Protein 3S9D (pdb70)

GO terms:
  GO:0005125 cytokine activity (F, IDA)
  GO:0005576 extracellular region (C, IDA)
  GO:0060337 type I interferon-mediated signaling pathway (P, IDA)
  GO:0005576 extracellular region (C, EXP)
  GO:0005515 protein binding (F, IPI)
  GO:0005132 type I interferon receptor binding (F, TAS)
  GO:0006915 apoptotic process (P, TAS)
  GO:0006954 inflammatory response (P, TAS)
  GO:0007166 cell surface receptor signaling pathway (P, TAS)
  GO:0007267 cell-cell signaling (P, TAS)
  GO:0005576 extracellular region (C, TAS)
  GO:0051607 defense response to virus (P, IDA)
  GO:0046597 host-mediated suppression of symbiont invasion (P, IDA)
  GO:0097696 cell surface receptor signaling pathway via STAT (P, IDA)
  GO:0031012 extracellular matrix (C, HDA)
  GO:0045581 negative regulation of T cell differentiation (P, IDA)
  GO:0045892 negative regulation of DNA-templated transcription (P, IDA)
  GO:0010629 negative regulation of gene expression (P, IDA)
  GO:2000552 negative regulation of T-helper 2 cell cytokine production (P, IDA)
  GO:0032696 negative regulation of interleukin-13 production (P, IDA)

Nearest PDB structures (foldseek):
  3s9d-assembly2_C  TM=1.009E+00  e=5.314E-17  Homo sapiens
  3s9d-assembly1_A  TM=1.003E+00  e=9.219E-15  Homo sapiens
  4z5r-assembly3_F  TM=9.850E-01  e=1.769E-13  Homo sapiens
  1rh2-assembly6_F  TM=9.441E-01  e=3.580E-12  Homo sapiens
  1rh2-assembly3_C  TM=9.429E-01  e=8.455E-12  Homo sapiens

InterPro domains:
  IPR000471 Interferon alpha/beta/delta [PF00143] (26-184)
  IPR000471 Interferon alpha/beta/delta [PR00266] (52-64)
  IPR000471 Interferon alpha/beta/delta [PR00266] (78-105)
  IPR000471 Interferon alpha/beta/delta [PR00266] (152-170)
  IPR000471 Interferon alpha/beta/delta [PS00252] (145-163)
  IPR000471 Interferon alpha/beta/delta [PTHR11691] (1-185)
  IPR000471 Interferon alpha/beta/delta [SM00076] (58-174)
  IPR000471 Interferon alpha/beta/delta [cd00095] (26-177)
  IPR009079 Four-helical cytokine-like, core [G3DSA:1.20.1250.10] (22-188)
  IPR009079 Four-helical cytokine-like, core [SSF47266] (24-185)

Organism: Homo sapiens (NCBI:txid9606)

Radius of gyration: 32.99 Å; Cα contacts (8 Å, |Δi|>4): 1164; chains: 4; bounding box: 84×81×88 Å

Sequence (609 aa):
SLGSRRTLMMLLAQMMRRRISLFSCLKDRHDFGFPQEEFETIPVLAAMIAQIFNLFSTKDSSAAWDETLLDKFYTELYQQLNDLEACDSILAVRKYFQRITLYLKEKKYSPCAWEVVRAEIMMRSSFSLSTTNCCTFKISLRNFRSILSWELKNHSIIVPTHYTLLYTIMSKPEDLKVVKNCCANTTTRSSFCDLTDEWRSTHEAYVTVLEGFFSTTLFSCCSHNFWLAIDMMSFEPPEFEIVGFTNHINVMVKFPSELQFDLSLVIEEQSEGIIVKKHKPEMSGNFTYIIDKLIPNTNYCVSVYLEHQAVIKSPLKCTLLPSLGSRRTLMMLLAQMRRISLFSCCLKDRHDFGFPQPVLAAMIAQIFNLFSTKDSSSAAWDETLLDKFYTELYQQLNDLEALAVRKYFQRITLYLKEKKYSPCAWEVVRAEIMRSFSLSTSCTTFKISLRNFRSILSWELKNHSIVPTHYTLLYTIMSKPEDLKVVKNCANTTRSSFCDLTDEWRSTHEAYVVTVLEGFSGNTTLFSCSHNFWLAIDMMSFEPPEEFEEIVGFTTNHINVMVKFPSQFDLSLVIEEQSEGIIVKKHKPEIKMSGNFTYIIDKLIPNTNYCVSVYLEHSEQAVIKSPLKCTLLPP

B-factor: mean 37.44, std 13.19, range [14.2, 94.88]

Foldseek 3Di:
DVLLVQLLVLLVVFQDDDLVVQVVLADCLPQPLVLLVNLVLLLLLLVLVLVVCPDVLVVVQTDPVSNVSNNVSSVVVNVVSVVPVSSVSSVVSSVSLVVSCVVVVVDNSSVNNVSVVSSVSSVSSVD/DAWAWEQALNWTKIFDDDPDDQPPQKFKWKWKDWDPDPDDTHTDVVRGRHSDRMDGCNVPPDALPTWMKMKMWIPSVDIDIDIDIDRCLPRYAYAFFDWDWDAAAFKIKIKGAHAAPHHADKWKWKWKDWPHDIDIDTDPDHGIDIDMGGRHHAPIKIWIWMWIDRPDTHIHDIDIDGHD/DVLLVVLLVLLVVFQDDDLPVLPVLADDLPQPLVVLLVLLVLVLVVCPDPLNVVQTDPVSNVVNNVSSVVVNVVVVCPPVVVSVVSLVVSCVVVVNDNSSVNNVSVVSSVNSVSSD/DKDWAWEQDLNWTKIFIDDDDDDPPQWFKWKWKDWDVDPDDIGTDVVRGRHSGRMDGCNVPDQALPTWMKMWMWIADDPGTPDIDIDIDRCLPRYAYAAFDWDWDAAFFKIKIKGAHAQHADKWKWKWKDFPRDIDIDTDPDPTHGIDIDMGGRHHGQTKIKMWMWIDHDVDDTDIHDIDMDGYHD

CATH classification: 1.20.1250.10

Structure (mmCIF, N/CA/C/O backbone):
data_3S9D
#
_entry.id   3S9D
#
_cell.length_a   84.650
_cell.length_b   62.010
_cell.length_c   88.080
_cell.angle_alpha   90.00
_cell.angle_beta   92.68
_cell.angle_gamma   90.00
#
_symmetry.space_group_name_H-M   'P 1 21 1'
#
loop_
_entity.id
_entity.type
_entity.pdbx_description
1 polymer 'Interferon alpha-2'
2 polymer 'Interferon alpha/beta receptor 2'
3 non-polymer 'CHLORIDE ION'
4 water water
#
loop_
_atom_site.group_PDB
_atom_site.id
_atom_site.type_symbol
_atom_site.label_atom_id
_atom_site.label_alt_id
_atom_site.label_comp_id
_atom_site.label_asym_id
_atom_site.label_entity_id
_atom_site.label_seq_id
_atom_site.pdbx_PDB_ins_code
_atom_site.Cartn_x
_atom_site.Cartn_y
_atom_site.Cartn_z
_atom_site.occupancy
_atom_site.B_iso_or_equiv
_atom_site.auth_seq_id
_atom_site.auth_comp_id
_atom_site.auth_asym_id
_atom_site.auth_atom_id
_atom_site.pdbx_PDB_model_num
ATOM 1 N N . SER A 1 11 ? 29.721 19.951 47.271 1.00 51.94 8 SER A N 1
ATOM 2 C CA . SER A 1 11 ? 30.036 19.321 45.986 1.00 65.04 8 SER A CA 1
ATOM 3 C C . SER A 1 11 ? 30.666 17.948 46.217 1.00 66.65 8 SER A C 1
ATOM 4 O O . SER A 1 11 ? 30.007 17.021 46.690 1.00 63.47 8 SER A O 1
ATOM 6 N N . LEU A 1 12 ? 31.940 17.815 45.862 1.00 63.74 9 LEU A N 1
ATOM 7 C CA . LEU A 1 12 ? 32.747 16.736 46.406 1.00 62.74 9 LEU A CA 1
ATOM 8 C C . LEU A 1 12 ? 33.032 17.148 47.849 1.00 55.64 9 LEU A C 1
ATOM 9 O O . LEU A 1 12 ? 33.545 16.358 48.647 1.00 53.84 9 LEU A O 1
ATOM 11 N N . GLY A 1 13 ? 32.695 18.401 48.162 1.00 52.25 10 GLY A N 1
ATOM 12 C CA . GLY A 1 13 ? 32.783 18.934 49.511 1.00 52.26 10 GLY A CA 1
ATOM 13 C C . GLY A 1 13 ? 31.756 18.302 50.436 1.00 44.19 10 GLY A C 1
ATOM 14 O O . GLY A 1 13 ? 32.061 18.009 51.598 1.00 39.53 10 GLY A O 1
ATOM 15 N N . SER A 1 14 ? 30.538 18.105 49.933 1.00 43.82 11 SER A N 1
ATOM 16 C CA . SER A 1 14 ? 29.502 17.388 50.684 1.00 45.07 11 SER A CA 1
ATOM 17 C C . SER A 1 14 ? 29.930 15.943 50.932 1.00 42.06 11 SER A C 1
ATOM 18 O O . SER A 1 14 ? 29.786 15.412 52.041 1.00 33.31 11 SER A O 1
ATOM 21 N N . ARG A 1 15 ? 30.449 15.298 49.894 1.00 40.05 12 ARG A N 1
ATOM 22 C CA . ARG A 1 15 ? 30.886 13.917 50.039 1.00 43.81 12 ARG A CA 1
ATOM 23 C C . ARG A 1 15 ? 32.020 13.807 51.045 1.00 28.36 12 ARG A C 1
ATOM 24 O O . ARG A 1 15 ? 32.026 12.916 51.885 1.00 29.72 12 ARG A O 1
ATOM 32 N N . ARG A 1 16 ? 32.982 14.716 50.950 1.00 32.63 13 ARG A N 1
ATOM 33 C CA . ARG A 1 16 ? 34.112 14.735 51.867 1.00 33.51 13 ARG A CA 1
ATOM 34 C C . ARG A 1 16 ? 33.630 14.929 53.308 1.00 28.49 13 ARG A C 1
ATOM 35 O O . ARG A 1 16 ? 34.170 14.328 54.238 1.00 24.34 13 ARG A O 1
ATOM 43 N N . THR A 1 17 ? 32.612 15.764 53.486 1.00 25.57 14 THR A N 1
ATOM 44 C CA . THR A 1 17 ? 32.080 16.041 54.815 1.00 25.29 14 THR A CA 1
ATOM 45 C C . THR A 1 17 ? 31.503 14.759 55.407 1.00 25.48 14 THR A C 1
ATOM 46 O O . THR A 1 17 ? 31.807 14.404 56.546 1.00 21.91 14 THR A O 1
ATOM 50 N N . LEU A 1 18 ? 30.704 14.048 54.617 1.00 23.64 15 LEU A N 1
ATOM 51 C CA . LEU A 1 18 ? 30.113 12.782 55.063 1.00 27.05 15 LEU A CA 1
ATOM 52 C C . LEU A 1 18 ? 31.154 11.707 55.337 1.00 23.37 15 LEU A C 1
ATOM 53 O O . LEU A 1 18 ? 31.043 10.941 56.302 1.00 22.44 15 LEU A O 1
ATOM 58 N N . MET A 1 19 ? 32.177 11.641 54.498 1.00 22.79 16 MET A N 1
ATOM 59 C CA A MET A 1 19 ? 33.239 10.663 54.700 0.53 24.38 16 MET A CA 1
ATOM 60 C CA B MET A 1 19 ? 33.252 10.669 54.705 0.47 24.39 16 MET A CA 1
ATOM 61 C C . MET A 1 19 ? 33.978 10.918 56.015 1.00 24.44 16 MET A C 1
ATOM 62 O O . MET A 1 19 ? 34.355 9.983 56.709 1.00 23.75 16 MET A O 1
ATOM 71 N N . LEU A 1 20 ? 34.179 12.189 56.352 1.00 22.20 17 LEU A N 1
ATOM 72 C CA . LEU A 1 20 ? 34.871 12.538 57.602 1.00 26.64 17 LEU A CA 1
ATOM 73 C C . LEU A 1 20 ? 34.020 12.185 58.812 1.00 18.25 17 LEU A C 1
ATOM 74 O O . LEU A 1 20 ? 34.526 11.670 59.808 1.00 20.43 17 LEU A O 1
ATOM 79 N N . LEU A 1 21 ? 32.721 12.455 58.723 1.00 20.11 18 LEU A N 1
ATOM 80 C CA . LEU A 1 21 ? 31.803 12.047 59.789 1.00 22.97 18 LEU A CA 1
ATOM 81 C C . LEU A 1 21 ? 31.809 10.527 59.986 1.00 20.99 18 LEU A C 1
ATOM 82 O O . LEU A 1 21 ? 31.837 10.046 61.116 1.00 28.29 18 LEU A O 1
ATOM 87 N N . ALA A 1 22 ? 31.801 9.773 58.890 1.00 23.01 19 ALA A N 1
ATOM 88 C CA . ALA A 1 22 ? 31.879 8.316 58.992 1.00 22.39 19 ALA A CA 1
ATOM 89 C C . ALA A 1 22 ? 33.157 7.900 59.699 1.00 24.74 19 ALA A C 1
ATOM 90 O O . ALA A 1 22 ? 33.129 7.039 60.575 1.00 21.12 19 ALA A O 1
ATOM 92 N N . GLN A 1 23 ? 34.280 8.524 59.342 1.00 22.87 20 GLN A N 1
ATOM 93 C CA . GLN A 1 23 ? 35.554 8.125 59.932 1.00 17.43 20 GLN A CA 1
ATOM 94 C C . GLN A 1 23 ? 35.658 8.492 61.390 1.00 28.04 20 GLN A C 1
ATOM 95 O O . GLN A 1 23 ? 36.445 7.889 62.115 1.00 26.15 20 GLN A O 1
ATOM 101 N N A MET A 1 24 ? 34.885 9.489 61.821 0.35 22.19 21 MET A N 1
ATOM 102 N N B MET A 1 24 ? 34.884 9.487 61.820 0.65 22.13 21 MET A N 1
ATOM 103 C CA A MET A 1 24 ? 34.924 9.937 63.213 0.35 23.57 21 MET A CA 1
ATOM 104 C CA B MET A 1 24 ? 34.963 9.936 63.206 0.65 23.56 21 MET A CA 1
ATOM 105 C C A MET A 1 24 ? 34.407 8.873 64.176 0.35 24.23 21 MET A C 1
ATOM 106 C C B MET A 1 24 ? 34.372 8.909 64.184 0.65 24.19 21 MET A C 1
ATOM 107 O O A MET A 1 24 ? 34.786 8.851 65.346 0.35 25.68 21 MET A O 1
ATOM 108 O O B MET A 1 24 ? 34.698 8.927 65.369 0.65 25.67 21 MET A O 1
ATOM 117 N N . ARG A 1 25 ? 33.534 7.999 63.683 1.00 25.79 22 ARG A N 1
ATOM 118 C CA . ARG A 1 25 ? 32.908 6.982 64.538 1.00 23.39 22 ARG A CA 1
ATOM 119 C C . ARG A 1 25 ? 33.942 6.259 65.422 1.00 27.32 22 ARG A C 1
ATOM 120 O O . ARG A 1 25 ? 34.992 5.819 64.948 1.00 25.85 22 ARG A O 1
ATOM 128 N N . ARG A 1 26 ? 33.642 6.147 66.708 1.00 26.78 23 ARG A N 1
ATOM 129 C CA A ARG A 1 26 ? 34.563 5.558 67.673 0.58 29.00 23 ARG A CA 1
ATOM 130 C CA B ARG A 1 26 ? 34.584 5.525 67.625 0.42 29.03 23 ARG A CA 1
ATOM 131 C C . ARG A 1 26 ? 34.122 4.161 68.121 1.00 34.84 23 ARG A C 1
ATOM 132 O O . ARG A 1 26 ? 34.952 3.296 68.403 1.00 35.72 23 ARG A O 1
ATOM 147 N N . ILE A 1 27 ? 32.809 3.953 68.202 1.00 28.54 24 ILE A N 1
ATOM 148 C CA . ILE A 1 27 ? 32.285 2.681 68.700 1.00 29.58 24 ILE A CA 1
ATOM 149 C C . ILE A 1 27 ? 31.192 2.063 67.829 1.00 38.79 24 ILE A C 1
ATOM 150 O O . ILE A 1 27 ? 30.685 2.688 66.892 1.00 31.03 24 ILE A O 1
ATOM 155 N N . SER A 1 28 ? 30.848 0.821 68.150 1.00 32.10 25 SER A N 1
ATOM 156 C CA . SER A 1 28 ? 29.841 0.066 67.418 1.00 32.58 25 SER A CA 1
ATOM 157 C C . SER A 1 28 ? 28.470 0.722 67.541 1.00 35.46 25 SER A C 1
ATOM 158 O O . SER A 1 28 ? 28.034 1.060 68.649 1.00 33.72 25 SER A O 1
ATOM 161 N N . LEU A 1 29 ? 27.776 0.902 66.421 1.00 29.15 26 LEU A N 1
ATOM 162 C CA . LEU A 1 29 ? 26.438 1.479 66.500 1.00 26.31 26 LEU A CA 1
ATOM 163 C C . LEU A 1 29 ? 25.446 0.513 67.152 1.00 33.44 26 LEU A C 1
ATOM 164 O O . LEU A 1 29 ? 24.502 0.945 67.809 1.00 27.74 26 LEU A O 1
ATOM 169 N N . PHE A 1 30 ? 25.660 -0.788 66.989 1.00 23.68 27 PHE A N 1
ATOM 170 C CA . PHE A 1 30 ? 24.771 -1.764 67.619 1.00 28.74 27 PHE A CA 1
ATOM 171 C C . PHE A 1 30 ? 24.752 -1.547 69.132 1.00 31.25 27 PHE A C 1
ATOM 172 O O . PHE A 1 30 ? 23.715 -1.704 69.783 1.00 30.13 27 PHE A O 1
ATOM 180 N N . SER A 1 31 ? 25.884 -1.151 69.703 1.00 30.93 28 SER A N 1
ATOM 181 C CA . SER A 1 31 ? 25.915 -0.960 71.154 1.00 38.53 28 SER A CA 1
ATOM 182 C C . SER A 1 31 ? 25.231 0.334 71.582 1.00 38.37 28 SER A C 1
ATOM 183 O O . SER A 1 31 ? 25.068 0.587 72.770 1.00 35.00 28 SER A O 1
ATOM 186 N N . CYS A 1 32 ? 24.810 1.142 70.614 1.00 32.61 29 CYS A N 1
ATOM 187 C CA . CYS A 1 32 ? 24.228 2.439 70.929 1.00 32.76 29 CYS A CA 1
ATOM 188 C C . CYS A 1 32 ? 22.745 2.543 70.605 1.00 27.18 29 CYS A C 1
ATOM 189 O O . CYS A 1 32 ? 22.156 3.613 70.773 1.00 30.14 29 CYS A O 1
ATOM 192 N N . LEU A 1 33 ? 22.139 1.476 70.165 1.00 23.52 30 LEU A N 1
ATOM 193 C CA . LEU A 1 33 ? 20.775 1.531 69.734 1.00 24.54 30 LEU A CA 1
ATOM 194 C C . LEU A 1 33 ? 19.817 2.056 70.815 1.00 34.07 30 LEU A C 1
ATOM 195 O O . LEU A 1 33 ? 18.855 2.684 70.508 1.00 27.44 30 LEU A O 1
ATOM 200 N N . LYS A 1 34 ? 20.106 1.792 72.055 1.00 31.44 31 LYS A N 1
ATOM 201 C CA . LYS A 1 34 ? 19.199 2.212 73.100 1.00 41.22 31 LYS A CA 1
ATOM 202 C C . LYS A 1 34 ? 19.081 3.723 73.212 1.00 41.07 31 LYS A C 1
ATOM 203 O O . LYS A 1 34 ? 18.092 4.210 73.664 1.00 40.33 31 LYS A O 1
ATOM 209 N N . ASP A 1 35 ? 20.108 4.437 72.783 1.00 29.19 32 ASP A N 1
ATOM 210 C CA . ASP A 1 35 ? 20.154 5.864 72.861 1.00 31.49 32 ASP A CA 1
ATOM 211 C C . ASP A 1 35 ? 19.564 6.597 71.673 1.00 32.21 32 ASP A C 1
ATOM 212 O O . ASP A 1 35 ? 19.562 7.783 71.652 1.00 32.64 32 ASP A O 1
ATOM 217 N N . ARG A 1 36 ? 19.088 5.887 70.684 1.00 29.50 33 ARG A N 1
ATOM 218 C CA . ARG A 1 36 ? 18.537 6.529 69.496 1.00 23.86 33 ARG A CA 1
ATOM 219 C C . ARG A 1 36 ? 17.352 7.385 69.881 1.00 40.26 33 ARG A C 1
ATOM 220 O O . ARG A 1 36 ? 16.657 7.107 70.871 1.00 30.02 33 ARG A O 1
ATOM 228 N N . HIS A 1 37 ? 17.105 8.408 69.094 1.00 29.17 34 HIS A N 1
ATOM 229 C CA . HIS A 1 37 ? 16.104 9.397 69.370 1.00 32.40 34 HIS A CA 1
ATOM 230 C C . HIS A 1 37 ? 15.685 10.086 68.085 1.00 36.27 34 HIS A C 1
ATOM 231 O O . HIS A 1 37 ? 16.498 10.446 67.303 1.00 32.03 34 HIS A O 1
ATOM 238 N N . ASP A 1 38 ? 14.402 10.242 67.875 1.00 29.48 35 ASP A N 1
ATOM 239 C CA . ASP A 1 38 ? 13.918 10.982 66.716 1.00 33.41 35 ASP A CA 1
ATOM 240 C C . ASP A 1 38 ? 14.052 12.481 66.998 1.00 42.97 35 ASP A C 1
ATOM 241 O O . ASP A 1 38 ? 13.332 13.020 67.842 1.00 34.92 35 ASP A O 1
ATOM 246 N N . PHE A 1 39 ? 14.986 13.147 66.320 1.00 35.12 36 PHE A N 1
ATOM 247 C CA . PHE A 1 39 ? 15.216 14.580 66.548 1.00 31.64 36 PHE A CA 1
ATOM 248 C C . PHE A 1 39 ? 14.293 15.431 65.693 1.00 31.74 36 PHE A C 1
ATOM 249 O O . PHE A 1 39 ? 14.306 16.662 65.786 1.00 39.59 36 PHE A O 1
ATOM 257 N N . GLY A 1 40 ? 13.504 14.768 64.854 1.00 27.90 37 GLY A N 1
ATOM 258 C CA . GLY A 1 40 ? 12.565 15.449 63.984 1.00 32.43 37 GLY A CA 1
ATOM 259 C C . GLY A 1 40 ? 13.195 16.534 63.135 1.00 44.48 37 GLY A C 1
ATOM 260 O O . GLY A 1 40 ? 12.721 17.673 63.115 1.00 35.32 37 GLY A O 1
ATOM 261 N N . PHE A 1 41 ? 14.269 16.191 62.430 1.00 36.02 38 PHE A N 1
ATOM 262 C CA . PHE A 1 41 ? 14.839 17.114 61.464 1.00 34.91 38 PHE A CA 1
ATOM 263 C C . PHE A 1 41 ? 13.750 17.588 60.508 1.00 36.99 38 PHE A C 1
ATOM 264 O O . PHE A 1 41 ? 13.061 16.774 59.904 1.00 39.54 38 PHE A O 1
ATOM 272 N N . PRO A 1 42 ? 13.586 18.913 60.376 1.00 40.65 39 PRO A N 1
ATOM 273 C CA . PRO A 1 42 ? 12.545 19.478 59.507 1.00 43.69 39 PRO A CA 1
ATOM 274 C C . PRO A 1 42 ? 12.973 19.516 58.047 1.00 42.71 39 PRO A C 1
ATOM 275 O O . PRO A 1 42 ? 13.266 20.590 57.522 1.00 43.13 39 PRO A O 1
ATOM 279 N N . GLN A 1 43 ? 12.992 18.360 57.396 1.00 44.61 40 GLN A N 1
ATOM 280 C CA . GLN A 1 43 ? 13.491 18.258 56.027 1.00 44.42 40 GLN A CA 1
ATOM 281 C C . GLN A 1 43 ? 12.660 19.001 54.983 1.00 51.99 40 GLN A C 1
ATOM 282 O O . GLN A 1 43 ? 13.138 19.249 53.871 1.00 48.37 40 GLN A O 1
ATOM 288 N N . GLU A 1 44 ? 11.417 19.337 55.327 1.00 54.64 41 GLU A N 1
ATOM 289 C CA . GLU A 1 44 ? 10.540 20.041 54.390 1.00 60.27 41 GLU A CA 1
ATOM 290 C C . GLU A 1 44 ? 11.037 21.448 54.077 1.00 58.66 41 GLU A C 1
ATOM 291 O O . GLU A 1 44 ? 10.522 22.102 53.174 1.00 62.42 41 GLU A O 1
ATOM 297 N N . GLU A 1 45 ? 12.036 21.911 54.823 1.00 51.48 42 GLU A N 1
ATOM 298 C CA . GLU A 1 45 ? 12.666 23.199 54.532 1.00 59.58 42 GLU A CA 1
ATOM 299 C C . GLU A 1 45 ? 13.609 23.063 53.339 1.00 59.64 42 GLU A C 1
ATOM 300 O O . GLU A 1 45 ? 14.093 24.057 52.800 1.00 64.17 42 GLU A O 1
ATOM 306 N N . PHE A 1 46 ? 13.853 21.821 52.931 1.00 55.80 43 PHE A N 1
ATOM 307 C CA . PHE A 1 46 ? 14.673 21.530 51.762 1.00 62.94 43 PHE A CA 1
ATOM 308 C C . PHE A 1 46 ? 13.887 20.655 50.786 1.00 61.55 43 PHE A C 1
ATOM 309 O O . PHE A 1 46 ? 14.097 20.704 49.574 1.00 65.95 43 PHE A O 1
ATOM 317 N N . GLU A 1 54 ? 16.954 31.388 48.029 1.00 69.79 51 GLU A N 1
ATOM 318 C CA . GLU A 1 54 ? 15.768 30.595 48.332 1.00 73.91 51 GLU A CA 1
ATOM 319 C C . GLU A 1 54 ? 15.982 29.768 49.593 1.00 67.24 51 GLU A C 1
ATOM 320 O O . GLU A 1 54 ? 15.526 30.133 50.683 1.00 54.32 51 GLU A O 1
ATOM 322 N N . THR A 1 55 ? 16.591 28.595 49.414 1.00 66.17 52 THR A N 1
ATOM 323 C CA . THR A 1 55 ? 16.957 27.686 50.513 1.00 65.52 52 THR A CA 1
ATOM 324 C C . THR A 1 55 ? 18.427 27.777 50.940 1.00 57.57 52 THR A C 1
ATOM 325 O O . THR A 1 55 ? 18.772 27.428 52.039 1.00 49.24 52 THR A O 1
ATOM 329 N N . ILE A 1 56 ? 19.273 28.279 50.057 1.00 58.43 53 ILE A N 1
ATOM 330 C CA . ILE A 1 56 ? 20.685 28.504 50.378 1.00 55.37 53 ILE A CA 1
ATOM 331 C C . ILE A 1 56 ? 20.909 29.062 51.792 1.00 45.62 53 ILE A C 1
ATOM 332 O O . ILE A 1 56 ? 21.749 28.553 52.531 1.00 48.19 53 ILE A O 1
ATOM 337 N N . PRO A 1 57 ? 20.161 30.112 52.173 1.00 45.49 54 PRO A N 1
ATOM 338 C CA . PRO A 1 57 ? 20.356 30.699 53.502 1.00 48.18 54 PRO A CA 1
ATOM 339 C C . PRO A 1 57 ? 20.025 29.723 54.616 1.00 51.99 54 PRO A C 1
ATOM 340 O O . PRO A 1 57 ? 20.573 29.846 55.721 1.00 43.49 54 PRO A O 1
ATOM 344 N N . VAL A 1 58 ? 19.122 28.782 54.349 1.00 45.40 55 VAL A N 1
ATOM 345 C CA . VAL A 1 58 ? 18.782 27.785 55.357 1.00 43.20 55 VAL A CA 1
ATOM 346 C C . VAL A 1 58 ? 19.913 26.770 55.429 1.00 32.10 55 VAL A C 1
ATOM 347 O O . VAL A 1 58 ? 20.295 26.331 56.512 1.00 43.06 55 VAL A O 1
ATOM 351 N N . LEU A 1 59 ? 20.460 26.420 54.272 1.00 32.53 56 LEU A N 1
ATOM 352 C CA . LEU A 1 59 ? 21.609 25.522 54.215 1.00 40.61 56 LEU A CA 1
ATOM 353 C C . LEU A 1 59 ? 22.822 26.109 54.954 1.00 40.92 56 LEU A C 1
ATOM 354 O O . LEU A 1 59 ? 23.479 25.428 55.743 1.00 40.10 56 LEU A O 1
ATOM 359 N N . ALA A 1 60 ? 23.100 27.384 54.711 1.00 35.23 57 ALA A N 1
ATOM 360 C CA . ALA A 1 60 ? 24.185 28.066 55.398 1.00 30.06 57 ALA A CA 1
ATOM 361 C C . ALA A 1 60 ? 23.980 28.041 56.911 1.00 34.09 57 ALA A C 1
ATOM 362 O O . ALA A 1 60 ? 24.911 27.752 57.664 1.00 32.84 57 ALA A O 1
ATOM 364 N N . ALA A 1 61 ? 22.761 28.326 57.362 1.00 29.26 58 ALA A N 1
ATOM 365 C CA . ALA A 1 61 ? 22.474 28.305 58.789 1.00 36.56 58 ALA A CA 1
ATOM 366 C C . ALA A 1 61 ? 22.668 26.884 59.307 1.00 33.90 58 ALA A C 1
ATOM 367 O O . ALA A 1 61 ? 23.172 26.671 60.413 1.00 35.64 58 ALA A O 1
ATOM 369 N N . MET A 1 62 ? 22.262 25.920 58.489 1.00 37.05 59 MET A N 1
ATOM 370 C CA . MET A 1 62 ? 22.422 24.500 58.792 1.00 37.52 59 MET A CA 1
ATOM 371 C C . MET A 1 62 ? 23.896 24.190 59.059 1.00 32.78 59 MET A C 1
ATOM 372 O O . MET A 1 62 ? 24.270 23.742 60.147 1.00 34.59 59 MET A O 1
ATOM 377 N N . ILE A 1 63 ? 24.726 24.469 58.063 1.00 29.75 60 ILE A N 1
ATOM 378 C CA . ILE A 1 63 ? 26.158 24.217 58.143 1.00 28.87 60 ILE A CA 1
ATOM 379 C C . ILE A 1 63 ? 26.847 24.990 59.271 1.00 29.15 60 ILE A C 1
ATOM 380 O O . ILE A 1 63 ? 27.724 24.455 59.957 1.00 23.64 60 ILE A O 1
ATOM 385 N N . ALA A 1 64 ? 26.463 26.228 59.478 1.00 31.91 61 ALA A N 1
ATOM 386 C CA . ALA A 1 64 ? 27.011 27.007 60.552 1.00 33.60 61 ALA A CA 1
ATOM 387 C C . ALA A 1 64 ? 26.678 26.423 61.927 1.00 34.22 61 ALA A C 1
ATOM 388 O O . ALA A 1 64 ? 27.484 26.427 62.795 1.00 27.53 61 ALA A O 1
ATOM 390 N N . GLN A 1 65 ? 25.468 25.939 62.093 1.00 29.57 62 GLN A N 1
ATOM 391 C CA . GLN A 1 65 ? 25.084 25.282 63.326 1.00 31.28 62 GLN A CA 1
ATOM 392 C C . GLN A 1 65 ? 25.884 23.986 63.538 1.00 26.99 62 GLN A C 1
ATOM 393 O O . GLN A 1 65 ? 26.263 23.680 64.617 1.00 27.52 62 GLN A O 1
ATOM 399 N N . ILE A 1 66 ? 26.114 23.245 62.471 1.00 24.42 63 ILE A N 1
ATOM 400 C CA . ILE A 1 66 ? 26.919 22.055 62.571 1.00 27.23 63 ILE A CA 1
ATOM 401 C C . ILE A 1 66 ? 28.331 22.410 62.985 1.00 24.85 63 ILE A C 1
ATOM 402 O O . ILE A 1 66 ? 28.844 21.855 63.883 1.00 26.59 63 ILE A O 1
ATOM 407 N N . PHE A 1 67 ? 28.893 23.408 62.343 1.00 24.69 64 PHE A N 1
ATOM 408 C CA . PHE A 1 67 ? 30.199 23.924 62.704 1.00 28.97 64 PHE A CA 1
ATOM 409 C C . PHE A 1 67 ? 30.227 24.243 64.198 1.00 25.98 64 PHE A C 1
ATOM 410 O O . PHE A 1 67 ? 31.160 23.847 64.899 1.00 25.65 64 PHE A O 1
ATOM 418 N N . ASN A 1 68 ? 29.199 24.926 64.702 1.00 28.26 65 ASN A N 1
ATOM 419 C CA . ASN A 1 68 ? 29.203 25.310 66.113 1.00 26.89 65 ASN A CA 1
ATOM 420 C C . ASN A 1 68 ? 29.053 24.114 67.039 1.00 30.86 65 ASN A C 1
ATOM 421 O O . ASN A 1 68 ? 29.738 24.031 68.065 1.00 29.73 65 ASN A O 1
ATOM 426 N N . LEU A 1 69 ? 28.159 23.192 66.671 1.00 26.55 66 LEU A N 1
ATOM 427 C CA . LEU A 1 69 ? 27.920 21.972 67.462 1.00 30.05 66 LEU A CA 1
ATOM 428 C C . LEU A 1 69 ? 29.200 21.148 67.670 1.00 25.60 66 LEU A C 1
ATOM 429 O O . LEU A 1 69 ? 29.463 20.639 68.767 1.00 28.02 66 LEU A O 1
ATOM 434 N N . PHE A 1 70 ? 30.001 21.029 66.614 1.00 28.39 67 PHE A N 1
ATOM 435 C CA . PHE A 1 70 ? 31.196 20.195 66.670 1.00 23.31 67 PHE A CA 1
ATOM 436 C C . PHE A 1 70 ? 32.429 20.992 67.111 1.00 28.06 67 PHE A C 1
ATOM 437 O O . PHE A 1 70 ? 33.546 20.477 67.060 1.00 30.41 67 PHE A O 1
ATOM 445 N N . SER A 1 71 ? 32.206 22.227 67.564 1.00 31.06 68 SER A N 1
ATOM 446 C CA . SER A 1 71 ? 33.271 23.124 68.028 1.00 34.90 68 SER A CA 1
ATOM 447 C C . SER A 1 71 ? 33.304 23.308 69.542 1.00 34.56 68 SER A C 1
ATOM 448 O O . SER A 1 71 ? 34.089 24.111 70.040 1.00 31.97 68 SER A O 1
ATOM 451 N N . THR A 1 72 ? 32.452 22.605 70.280 1.00 34.67 69 THR A N 1
ATOM 452 C CA . THR A 1 72 ? 32.400 22.820 71.726 1.00 33.93 69 THR A CA 1
ATOM 453 C C . THR A 1 72 ? 33.547 22.081 72.396 1.00 44.55 69 THR A C 1
ATOM 454 O O . THR A 1 72 ? 34.184 21.224 71.788 1.00 30.44 69 THR A O 1
ATOM 458 N N . LYS A 1 73 ? 33.822 22.404 73.653 1.00 36.24 70 LYS A N 1
ATOM 459 C CA . LYS A 1 73 ? 34.832 21.651 74.374 1.00 35.70 70 LYS A CA 1
ATOM 460 C C . LYS A 1 73 ? 34.387 20.193 74.450 1.00 31.58 70 LYS A C 1
ATOM 461 O O . LYS A 1 73 ? 35.208 19.275 74.514 1.00 35.06 70 LYS A O 1
ATOM 467 N N . ASP A 1 74 ? 33.079 19.975 74.440 1.00 31.18 71 ASP A N 1
ATOM 468 C CA . ASP A 1 74 ? 32.570 18.616 74.505 1.00 30.31 71 ASP A CA 1
ATOM 469 C C . ASP A 1 74 ? 32.834 17.852 73.209 1.00 27.35 71 ASP A C 1
ATOM 470 O O . ASP A 1 74 ? 33.193 16.674 73.240 1.00 33.32 71 ASP A O 1
ATOM 475 N N . SER A 1 75 ? 32.641 18.508 72.073 1.00 31.03 72 SER A N 1
ATOM 476 C CA . SER A 1 75 ? 32.949 17.844 70.803 1.00 30.00 72 SER A CA 1
ATOM 477 C C . SER A 1 75 ? 34.441 17.518 70.722 1.00 30.91 72 SER A C 1
ATOM 478 O O . SER A 1 75 ? 34.821 16.454 70.234 1.00 31.23 72 SER A O 1
ATOM 481 N N . SER A 1 76 ? 35.284 18.424 71.223 1.00 32.61 73 SER A N 1
ATOM 482 C CA . SER A 1 76 ? 36.737 18.226 71.201 1.00 35.85 73 SER A CA 1
ATOM 483 C C . SER A 1 76 ? 37.158 16.997 71.998 1.00 38.67 73 SER A C 1
ATOM 484 O O . SER A 1 76 ? 38.145 16.343 71.659 1.00 36.94 73 SER A O 1
ATOM 487 N N . ALA A 1 77 ? 36.413 16.700 73.062 1.00 32.70 74 ALA A N 1
ATOM 488 C CA . ALA A 1 77 ? 36.707 15.545 73.906 1.00 39.91 74 ALA A CA 1
ATOM 489 C C . ALA A 1 77 ? 36.175 14.259 73.298 1.00 31.35 74 ALA A C 1
ATOM 490 O O . ALA A 1 77 ? 36.692 13.185 73.578 1.00 40.79 74 ALA A O 1
ATOM 492 N N . ALA A 1 78 ? 35.140 14.369 72.469 1.00 32.30 75 ALA A N 1
ATOM 493 C CA . ALA A 1 78 ? 34.521 13.186 71.869 1.00 31.27 75 ALA A CA 1
ATOM 494 C C . ALA A 1 78 ? 35.170 12.695 70.570 1.00 31.86 75 ALA A C 1
ATOM 495 O O . ALA A 1 78 ? 35.085 11.514 70.255 1.00 29.58 75 ALA A O 1
ATOM 497 N N . TRP A 1 79 ? 35.816 13.578 69.814 1.00 29.43 76 TRP A N 1
ATOM 498 C CA . TRP A 1 79 ? 36.271 13.195 68.473 1.00 27.27 76 TRP A CA 1
ATOM 499 C C . TRP A 1 79 ? 37.765 13.422 68.232 1.00 26.98 76 TRP A C 1
ATOM 500 O O . TRP A 1 79 ? 38.403 14.268 68.863 1.00 28.74 76 TRP A O 1
ATOM 511 N N . ASP A 1 80 ? 38.309 12.671 67.287 1.00 30.57 77 ASP A N 1
ATOM 512 C CA . ASP A 1 80 ? 39.711 12.801 66.930 1.00 29.13 77 ASP A CA 1
ATOM 513 C C . ASP A 1 80 ? 40.027 14.210 66.430 1.00 31.52 77 ASP A C 1
ATOM 514 O O . ASP A 1 80 ? 39.333 14.734 65.553 1.00 25.00 77 ASP A O 1
ATOM 519 N N . GLU A 1 81 ? 41.084 14.820 66.960 1.00 26.19 78 GLU A N 1
ATOM 520 C CA . GLU A 1 81 ? 41.403 16.199 66.592 1.00 27.44 78 GLU A CA 1
ATOM 521 C C . GLU A 1 81 ? 41.799 16.401 65.128 1.00 30.36 78 GLU A C 1
ATOM 522 O O . GLU A 1 81 ? 41.492 17.437 64.539 1.00 29.54 78 GLU A O 1
ATOM 528 N N . THR A 1 82 ? 42.488 15.436 64.534 1.00 22.49 79 THR A N 1
ATOM 529 C CA . THR A 1 82 ? 42.890 15.600 63.139 1.00 25.41 79 THR A CA 1
ATOM 530 C C . THR A 1 82 ? 41.667 15.559 62.230 1.00 24.00 79 THR A C 1
ATOM 531 O O . THR A 1 82 ? 41.551 16.358 61.303 1.00 22.32 79 THR A O 1
ATOM 535 N N . LEU A 1 83 ? 40.746 14.638 62.500 1.00 23.18 80 LEU A N 1
ATOM 536 C CA . LEU A 1 83 ? 39.528 14.555 61.703 1.00 27.37 80 LEU A CA 1
ATOM 537 C C . LEU A 1 83 ? 38.651 15.785 61.925 1.00 27.42 80 LEU A C 1
ATOM 538 O O . LEU A 1 83 ? 37.966 16.230 61.000 1.00 24.77 80 LEU A O 1
ATOM 543 N N . LEU A 1 84 ? 38.660 16.326 63.147 1.00 22.38 81 LEU A N 1
ATOM 544 C CA . LEU A 1 84 ? 37.912 17.543 63.420 1.00 23.10 81 LEU A CA 1
ATOM 545 C C . LEU A 1 84 ? 38.434 18.700 62.557 1.00 22.77 81 LEU A C 1
ATOM 546 O O . LEU A 1 84 ? 37.643 19.412 61.927 1.00 22.38 81 LEU A O 1
ATOM 551 N N . ASP A 1 85 ? 39.755 18.875 62.496 1.00 20.46 82 ASP A N 1
ATOM 552 C CA . ASP A 1 85 ? 40.317 19.929 61.641 1.00 22.67 82 ASP A CA 1
ATOM 553 C C . ASP A 1 85 ? 39.855 19.770 60.196 1.00 24.38 82 ASP A C 1
ATOM 554 O O . ASP A 1 85 ? 39.470 20.747 59.534 1.00 22.93 82 ASP A O 1
ATOM 559 N N . LYS A 1 86 ? 39.906 18.540 59.696 1.00 24.96 83 LYS A N 1
ATOM 560 C CA . LYS A 1 86 ? 39.549 18.285 58.303 1.00 19.93 83 LYS A CA 1
ATOM 561 C C . LYS A 1 86 ? 38.081 18.591 58.082 1.00 21.27 83 LYS A C 1
ATOM 562 O O . LYS A 1 86 ? 37.699 19.195 57.081 1.00 23.05 83 LYS A O 1
ATOM 568 N N . PHE A 1 87 ? 37.263 18.185 59.046 1.00 20.87 84 PHE A N 1
ATOM 569 C CA . PHE A 1 87 ? 35.833 18.451 59.029 1.00 20.81 84 PHE A CA 1
ATOM 570 C C . PHE A 1 87 ? 35.545 19.959 59.054 1.00 22.88 84 PHE A C 1
ATOM 571 O O . PHE A 1 87 ? 34.767 20.469 58.242 1.00 23.20 84 PHE A O 1
ATOM 579 N N . TYR A 1 88 ? 36.171 20.678 59.984 1.00 25.15 85 TYR A N 1
ATOM 580 C CA . TYR A 1 88 ? 36.022 22.136 60.051 1.00 23.24 85 TYR A CA 1
ATOM 581 C C . TYR A 1 88 ? 36.379 22.772 58.723 1.00 22.03 85 TYR A C 1
ATOM 582 O O . TYR A 1 88 ? 35.684 23.681 58.250 1.00 23.49 85 TYR A O 1
ATOM 591 N N . THR A 1 89 ? 37.488 22.312 58.142 1.00 24.04 86 THR A N 1
ATOM 592 C CA . THR A 1 89 ? 37.955 22.847 56.859 1.00 24.36 86 THR A CA 1
ATOM 593 C C . THR A 1 89 ? 36.868 22.671 55.797 1.00 25.98 86 THR A C 1
ATOM 594 O O . THR A 1 89 ? 36.544 23.614 55.075 1.00 21.82 86 THR A O 1
ATOM 598 N N . GLU A 1 90 ? 36.277 21.479 55.717 1.00 25.58 87 GLU A N 1
ATOM 599 C CA . GLU A 1 90 ? 35.201 21.255 54.748 1.00 25.61 87 GLU A CA 1
ATOM 600 C C . GLU A 1 90 ? 33.981 22.162 54.974 1.00 26.70 87 GLU A C 1
ATOM 601 O O . GLU A 1 90 ? 33.452 22.711 54.009 1.00 21.94 87 GLU A O 1
ATOM 607 N N . LEU A 1 91 ? 33.514 22.299 56.222 1.00 22.49 88 LEU A N 1
ATOM 608 C CA . LEU A 1 91 ? 32.363 23.174 56.505 1.00 31.42 88 LEU A CA 1
ATOM 609 C C . LEU A 1 91 ? 32.686 24.623 56.146 1.00 27.43 88 LEU A C 1
ATOM 610 O O . LEU A 1 91 ? 31.873 25.341 55.557 1.00 26.00 88 LEU A O 1
ATOM 615 N N . TYR A 1 92 ? 33.892 25.047 56.481 1.00 25.76 89 TYR A N 1
ATOM 616 C CA . TYR A 1 92 ? 34.288 26.428 56.224 1.00 29.09 89 TYR A CA 1
ATOM 617 C C . TYR A 1 92 ? 34.275 26.693 54.720 1.00 24.65 89 TYR A C 1
ATOM 618 O O . TYR A 1 92 ? 33.760 27.714 54.266 1.00 28.44 89 TYR A O 1
ATOM 627 N N . GLN A 1 93 ? 34.827 25.763 53.949 1.00 24.20 90 GLN A N 1
ATOM 628 C CA . GLN A 1 93 ? 34.879 25.931 52.508 1.00 29.22 90 GLN A CA 1
ATOM 629 C C . GLN A 1 93 ? 33.474 26.012 51.918 1.00 32.89 90 GLN A C 1
ATOM 630 O O . GLN A 1 93 ? 33.218 26.805 51.018 1.00 35.02 90 GLN A O 1
ATOM 636 N N . GLN A 1 94 ? 32.570 25.177 52.412 1.00 24.91 91 GLN A N 1
ATOM 637 C CA . GLN A 1 94 ? 31.195 25.205 51.933 1.00 33.68 91 GLN A CA 1
ATOM 638 C C . GLN A 1 94 ? 30.498 26.518 52.253 1.00 37.36 91 GLN A C 1
ATOM 639 O O . GLN A 1 94 ? 29.745 27.055 51.428 1.00 33.74 91 GLN A O 1
ATOM 645 N N . LEU A 1 95 ? 30.731 27.039 53.452 1.00 32.42 92 LEU A N 1
ATOM 646 C CA . LEU A 1 95 ? 30.109 28.310 53.823 1.00 29.84 92 LEU A CA 1
ATOM 647 C C . LEU A 1 95 ? 30.649 29.425 52.943 1.00 38.15 92 LEU A C 1
ATOM 648 O O . LEU A 1 95 ? 29.892 30.287 52.494 1.00 38.55 92 LEU A O 1
ATOM 653 N N . ASN A 1 96 ? 31.926 29.397 52.655 1.00 32.64 93 ASN A N 1
ATOM 654 C CA . ASN A 1 96 ? 32.505 30.358 51.776 1.00 33.91 93 ASN A CA 1
ATOM 655 C C . ASN A 1 96 ? 31.814 30.325 50.439 1.00 39.92 93 ASN A C 1
ATOM 656 O O . ASN A 1 96 ? 31.492 31.315 49.913 1.00 39.96 93 ASN A O 1
ATOM 661 N N . ASP A 1 97 ? 31.576 29.148 49.920 1.00 38.28 94 ASP A N 1
ATOM 662 C CA . ASP A 1 97 ? 30.949 28.992 48.604 1.00 46.89 94 ASP A CA 1
ATOM 663 C C . ASP A 1 97 ? 29.503 29.485 48.566 1.00 50.36 94 ASP A C 1
ATOM 664 O O . ASP A 1 97 ? 29.021 29.932 47.526 1.00 58.51 94 ASP A O 1
ATOM 669 N N . LEU A 1 98 ? 28.821 29.419 49.704 1.00 42.95 95 LEU A N 1
ATOM 670 C CA . LEU A 1 98 ? 27.425 29.840 49.776 1.00 45.08 95 LEU A CA 1
ATOM 671 C C . LEU A 1 98 ? 27.310 31.333 50.068 1.00 54.69 95 LEU A C 1
ATOM 672 O O . LEU A 1 98 ? 26.405 32.006 49.569 1.00 45.82 95 LEU A O 1
ATOM 677 N N . GLU A 1 99 ? 28.235 31.853 50.861 1.00 44.46 96 GLU A N 1
ATOM 678 C CA . GLU A 1 99 ? 28.223 33.238 51.281 1.00 59.71 96 GLU A CA 1
ATOM 679 C C . GLU A 1 99 ? 28.242 34.039 50.054 1.00 59.16 96 GLU A C 1
ATOM 680 O O . GLU A 1 99 ? 27.459 34.933 49.845 1.00 51.24 96 GLU A O 1
ATOM 686 N N . ALA A 1 100 ? 29.092 33.565 49.188 1.00 56.52 97 ALA A N 1
ATOM 687 C CA . ALA A 1 100 ? 29.385 34.184 47.962 1.00 56.05 97 ALA A CA 1
ATOM 688 C C . ALA A 1 100 ? 28.103 34.372 47.193 1.00 59.35 97 ALA A C 1
ATOM 689 O O . ALA A 1 100 ? 27.875 35.399 46.606 1.00 54.16 97 ALA A O 1
ATOM 691 N N . CYS A 1 101 ? 27.258 33.375 47.226 1.00 62.97 98 CYS A N 1
ATOM 692 C CA . CYS A 1 101 ? 26.018 33.396 46.496 1.00 64.72 98 CYS A CA 1
ATOM 693 C C . CYS A 1 101 ? 25.024 34.317 47.109 1.00 63.09 98 CYS A C 1
ATOM 694 O O . CYS A 1 101 ? 24.760 35.332 46.536 1.00 65.87 98 CYS A O 1
ATOM 697 N N . ASP A 1 117 ? 11.713 31.831 59.691 1.00 54.70 114 ASP A N 1
ATOM 698 C CA . ASP A 1 117 ? 10.721 30.780 59.753 1.00 63.40 114 ASP A CA 1
ATOM 699 C C . ASP A 1 117 ? 11.446 29.475 59.599 1.00 53.97 114 ASP A C 1
ATOM 700 O O . ASP A 1 117 ? 11.476 28.685 60.482 1.00 58.81 114 ASP A O 1
ATOM 705 N N . SER A 1 118 ? 12.026 29.277 58.445 1.00 53.52 115 SER A N 1
ATOM 706 C CA . SER A 1 118 ? 12.835 28.124 58.178 1.00 60.73 115 SER A CA 1
ATOM 707 C C . SER A 1 118 ? 14.022 28.054 59.097 1.00 59.15 115 SER A C 1
ATOM 708 O O . SER A 1 118 ? 14.167 27.110 59.805 1.00 56.20 115 SER A O 1
ATOM 711 N N . ILE A 1 119 ? 14.862 29.079 59.071 1.00 59.59 116 ILE A N 1
ATOM 712 C CA . ILE A 1 119 ? 16.019 29.180 59.957 1.00 52.96 116 ILE A CA 1
ATOM 713 C C . ILE A 1 119 ? 15.643 28.975 61.423 1.00 47.82 116 ILE A C 1
ATOM 714 O O . ILE A 1 119 ? 16.409 28.401 62.200 1.00 49.77 116 ILE A O 1
ATOM 719 N N . LEU A 1 120 ? 14.460 29.437 61.806 1.00 42.58 117 LEU A N 1
ATOM 720 C CA . LEU A 1 120 ? 13.999 29.229 63.173 1.00 45.83 117 LEU A CA 1
ATOM 721 C C . LEU A 1 120 ? 13.768 27.747 63.446 1.00 43.63 117 LEU A C 1
ATOM 722 O O . LEU A 1 120 ? 13.992 27.267 64.566 1.00 42.72 117 LEU A O 1
ATOM 727 N N . ALA A 1 121 ? 13.306 27.039 62.419 1.00 39.99 118 ALA A N 1
ATOM 728 C CA . ALA A 1 121 ? 13.027 25.607 62.512 1.00 54.51 118 ALA A CA 1
ATOM 729 C C . ALA A 1 121 ? 14.327 24.825 62.673 1.00 41.69 118 ALA A C 1
ATOM 730 O O . ALA A 1 121 ? 14.389 23.854 63.429 1.00 46.67 118 ALA A O 1
ATOM 732 N N . VAL A 1 122 ? 15.358 25.256 61.952 1.00 39.65 119 VAL A N 1
ATOM 733 C CA . VAL A 1 122 ? 16.683 24.666 62.076 1.00 40.77 119 VAL A CA 1
ATOM 734 C C . VAL A 1 122 ? 17.247 24.934 63.469 1.00 37.89 119 VAL A C 1
ATOM 735 O O . VAL A 1 122 ? 17.803 24.043 64.113 1.00 38.68 119 VAL A O 1
ATOM 739 N N . ARG A 1 123 ? 17.065 26.130 63.968 1.00 41.78 120 ARG A N 1
ATOM 740 C CA . ARG A 1 123 ? 17.581 26.455 65.264 1.00 38.54 120 ARG A CA 1
ATOM 741 C C . ARG A 1 123 ? 16.966 25.601 66.328 1.00 43.36 120 ARG A C 1
ATOM 742 O O . ARG A 1 123 ? 17.641 25.143 67.185 1.00 44.96 120 ARG A O 1
ATOM 750 N N . LYS A 1 124 ? 15.674 25.376 66.265 1.00 39.48 121 LYS A N 1
ATOM 751 C CA . LYS A 1 124 ? 15.039 24.558 67.268 1.00 42.38 121 LYS A CA 1
ATOM 752 C C . LYS A 1 124 ? 15.561 23.126 67.211 1.00 39.24 121 LYS A C 1
ATOM 753 O O . LYS A 1 124 ? 15.761 22.489 68.201 1.00 37.81 121 LYS A O 1
ATOM 759 N N . TYR A 1 125 ? 15.744 22.651 66.005 1.00 36.43 122 TYR A N 1
ATOM 760 C CA . TYR A 1 125 ? 16.313 21.330 65.754 1.00 37.98 122 TYR A CA 1
ATOM 761 C C . TYR A 1 125 ? 17.659 21.178 66.472 1.00 34.39 122 TYR A C 1
ATOM 762 O O . TYR A 1 125 ? 17.872 20.214 67.215 1.00 34.01 122 TYR A O 1
ATOM 771 N N . PHE A 1 126 ? 18.551 22.149 66.296 1.00 34.16 123 PHE A N 1
ATOM 772 C CA . PHE A 1 126 ? 19.833 22.097 66.997 1.00 28.16 123 PHE A CA 1
ATOM 773 C C . PHE A 1 126 ? 19.716 22.292 68.497 1.00 38.73 123 PHE A C 1
ATOM 774 O O . PHE A 1 126 ? 20.573 21.820 69.250 1.00 33.73 123 PHE A O 1
ATOM 782 N N . GLN A 1 127 ? 18.670 22.984 68.944 1.00 36.30 124 GLN A N 1
ATOM 783 C CA . GLN A 1 127 ? 18.410 23.042 70.380 1.00 35.99 124 GLN A CA 1
ATOM 784 C C . GLN A 1 127 ? 18.044 21.653 70.889 1.00 24.93 124 GLN A C 1
ATOM 785 O O . GLN A 1 127 ? 18.492 21.225 71.962 1.00 31.86 124 GLN A O 1
ATOM 791 N N . ARG A 1 128 ? 17.232 20.939 70.120 1.00 32.62 125 ARG A N 1
ATOM 792 C CA . ARG A 1 128 ? 16.878 19.578 70.512 1.00 31.64 125 ARG A CA 1
ATOM 793 C C . ARG A 1 128 ? 18.126 18.690 70.613 1.00 29.22 125 ARG A C 1
ATOM 794 O O . ARG A 1 128 ? 18.292 17.952 71.586 1.00 31.44 125 ARG A O 1
ATOM 802 N N . ILE A 1 129 ? 19.025 18.789 69.633 1.00 31.83 126 ILE A N 1
ATOM 803 C CA . ILE A 1 129 ? 20.291 18.050 69.712 1.00 25.96 126 ILE A CA 1
ATOM 804 C C . ILE A 1 129 ? 21.093 18.422 70.953 1.00 25.02 126 ILE A C 1
ATOM 805 O O . ILE A 1 129 ? 21.572 17.555 71.688 1.00 26.92 126 ILE A O 1
ATOM 810 N N . THR A 1 130 ? 21.241 19.722 71.190 1.00 31.62 127 THR A N 1
ATOM 811 C CA . THR A 1 130 ? 22.042 20.196 72.317 1.00 33.33 127 THR A CA 1
ATOM 812 C C . THR A 1 130 ? 21.493 19.709 73.659 1.00 36.29 127 THR A C 1
ATOM 813 O O . THR A 1 130 ? 22.247 19.300 74.547 1.00 30.99 127 THR A O 1
ATOM 817 N N . LEU A 1 131 ? 20.176 19.760 73.807 1.00 36.15 128 LEU A N 1
ATOM 818 C CA . LEU A 1 131 ? 19.532 19.296 75.029 1.00 39.69 128 LEU A CA 1
ATOM 819 C C . LEU A 1 131 ? 19.739 17.800 75.203 1.00 39.00 128 LEU A C 1
ATOM 820 O O . LEU A 1 131 ? 20.005 17.315 76.307 1.00 39.93 128 LEU A O 1
ATOM 825 N N . TYR A 1 132 ? 19.601 17.071 74.103 1.00 39.32 129 TYR A N 1
ATOM 826 C CA . TYR A 1 132 ? 19.814 15.633 74.115 1.00 31.55 129 TYR A CA 1
ATOM 827 C C . TYR A 1 132 ? 21.187 15.307 74.677 1.00 33.52 129 TYR A C 1
ATOM 828 O O . TYR A 1 132 ? 21.318 14.448 75.544 1.00 31.65 129 TYR A O 1
ATOM 837 N N . LEU A 1 133 ? 22.218 15.987 74.181 1.00 30.89 130 LEU A N 1
ATOM 838 C CA . LEU A 1 133 ? 23.573 15.692 74.639 1.00 30.72 130 LEU A CA 1
ATOM 839 C C . LEU A 1 133 ? 23.720 15.975 76.133 1.00 36.11 130 LEU A C 1
ATOM 840 O O . LEU A 1 133 ? 24.365 15.214 76.869 1.00 37.12 130 LEU A O 1
ATOM 845 N N . LYS A 1 134 ? 23.121 17.079 76.574 1.00 34.63 131 LYS A N 1
ATOM 846 C CA . LYS A 1 134 ? 23.139 17.452 77.987 1.00 41.99 131 LYS A CA 1
ATOM 847 C C . LYS A 1 134 ? 22.509 16.360 78.847 1.00 40.41 131 LYS A C 1
ATOM 848 O O . LYS A 1 134 ? 23.147 15.828 79.758 1.00 39.06 131 LYS A O 1
ATOM 854 N N . GLU A 1 135 ? 21.257 16.021 78.550 1.00 42.81 132 GLU A N 1
ATOM 855 C CA . GLU A 1 135 ? 20.560 14.964 79.285 1.00 38.72 132 GLU A CA 1
ATOM 856 C C . GLU A 1 135 ? 21.380 13.691 79.344 1.00 45.45 132 GLU A C 1
ATOM 857 O O . GLU A 1 135 ? 21.426 13.014 80.374 1.00 36.05 132 GLU A O 1
ATOM 863 N N . LYS A 1 136 ? 22.027 13.362 78.230 1.00 36.39 133 LYS A N 1
ATOM 864 C CA . LYS A 1 136 ? 22.786 12.127 78.134 1.00 30.74 133 LYS A CA 1
ATOM 865 C C . LYS A 1 136 ? 24.159 12.234 78.770 1.00 30.18 133 LYS A C 1
ATOM 866 O O . LYS A 1 136 ? 24.912 11.261 78.792 1.00 41.16 133 LYS A O 1
ATOM 872 N N . LYS A 1 137 ? 24.500 13.419 79.264 1.00 32.76 134 LYS A N 1
ATOM 873 C CA . LYS A 1 137 ? 25.826 13.642 79.841 1.00 37.33 134 LYS A CA 1
ATOM 874 C C . LYS A 1 137 ? 26.931 13.411 78.809 1.00 37.67 134 LYS A C 1
ATOM 875 O O . LYS A 1 137 ? 28.021 12.952 79.157 1.00 34.54 134 LYS A O 1
ATOM 877 N N . TYR A 1 138 ? 26.642 13.723 77.546 1.00 38.18 135 TYR A N 1
ATOM 878 C CA . TYR A 1 138 ? 27.621 13.570 76.465 1.00 35.94 135 TYR A CA 1
ATOM 879 C C . TYR A 1 138 ? 28.261 12.194 76.441 1.00 28.68 135 TYR A C 1
ATOM 880 O O . TYR A 1 138 ? 29.472 12.071 76.230 1.00 35.03 135 TYR A O 1
ATOM 889 N N . SER A 1 139 ? 27.460 11.153 76.654 1.00 28.27 136 SER A N 1
ATOM 890 C CA . SER A 1 139 ? 27.982 9.788 76.630 1.00 36.67 136 SER A CA 1
ATOM 891 C C . SER A 1 139 ? 28.541 9.421 75.254 1.00 37.16 136 SER A C 1
ATOM 892 O O . SER A 1 139 ? 28.133 9.989 74.245 1.00 32.28 136 SER A O 1
ATOM 895 N N . PRO A 1 140 ? 29.479 8.463 75.216 1.00 33.73 137 PRO A N 1
ATOM 896 C CA . PRO A 1 140 ? 30.015 8.008 73.928 1.00 35.90 137 PRO A CA 1
ATOM 897 C C . PRO A 1 140 ? 28.892 7.630 72.959 1.00 36.61 137 PRO A C 1
ATOM 898 O O . PRO A 1 140 ? 28.944 8.028 71.793 1.00 27.74 137 PRO A O 1
ATOM 902 N N . CYS A 1 141 ? 27.879 6.906 73.431 1.00 29.68 138 CYS A N 1
ATOM 903 C CA . CYS A 1 141 ? 26.759 6.548 72.558 1.00 31.69 138 CYS A CA 1
ATOM 904 C C . CYS A 1 141 ? 25.893 7.732 72.145 1.00 31.41 138 CYS A C 1
ATOM 905 O O . CYS A 1 141 ? 25.416 7.790 71.004 1.00 30.83 138 CYS A O 1
ATOM 908 N N . ALA A 1 142 ? 25.684 8.681 73.052 1.00 30.92 139 ALA A N 1
ATOM 909 C CA . ALA A 1 142 ? 24.854 9.834 72.712 1.00 30.76 139 ALA A CA 1
ATOM 910 C C . ALA A 1 142 ? 25.550 10.598 71.592 1.00 23.73 139 ALA A C 1
ATOM 911 O O . ALA A 1 142 ? 24.905 11.145 70.696 1.00 26.42 139 ALA A O 1
ATOM 913 N N . TRP A 1 143 ? 26.872 10.623 71.655 1.00 25.85 140 TRP A N 1
ATOM 914 C CA . TRP A 1 143 ? 27.669 11.273 70.622 1.00 30.64 140 TRP A CA 1
ATOM 915 C C . TRP A 1 143 ? 27.621 10.529 69.280 1.00 22.88 140 TRP A C 1
ATOM 916 O O . TRP A 1 143 ? 27.581 11.170 68.226 1.00 24.03 140 TRP A O 1
ATOM 927 N N . GLU A 1 144 ? 27.605 9.192 69.303 1.00 24.43 141 GLU A N 1
ATOM 928 C CA . GLU A 1 144 ? 27.465 8.437 68.056 1.00 26.76 141 GLU A CA 1
ATOM 929 C C . GLU A 1 144 ? 26.093 8.737 67.470 1.00 26.77 141 GLU A C 1
ATOM 930 O O . GLU A 1 144 ? 25.950 8.987 66.272 1.00 23.27 141 GLU A O 1
ATOM 936 N N . VAL A 1 145 ? 25.079 8.739 68.328 1.00 23.57 142 VAL A N 1
ATOM 937 C CA . VAL A 1 145 ? 23.720 9.074 67.908 1.00 22.10 142 VAL A CA 1
ATOM 938 C C . VAL A 1 145 ? 23.647 10.432 67.211 1.00 21.83 142 VAL A C 1
ATOM 939 O O . VAL A 1 145 ? 23.015 10.568 66.159 1.00 26.31 142 VAL A O 1
ATOM 943 N N . VAL A 1 146 ? 24.278 11.442 67.803 1.00 22.62 143 VAL A N 1
ATOM 944 C CA . VAL A 1 146 ? 24.292 12.784 67.201 1.00 22.21 143 VAL A CA 1
ATOM 945 C C . VAL A 1 146 ? 25.127 12.825 65.913 1.00 21.81 143 VAL A C 1
ATOM 946 O O . VAL A 1 146 ? 24.706 13.413 64.923 1.00 23.78 143 VAL A O 1
ATOM 950 N N . ARG A 1 147 ? 26.286 12.178 65.915 1.00 22.88 144 ARG A N 1
ATOM 951 C CA . ARG A 1 147 ? 27.098 12.099 64.699 1.00 23.19 144 ARG A CA 1
ATOM 952 C C . ARG A 1 147 ? 26.271 11.513 63.545 1.00 23.59 144 ARG A C 1
ATOM 953 O O . ARG A 1 147 ? 26.192 12.102 62.468 1.00 22.11 144 ARG A O 1
ATOM 961 N N . ALA A 1 148 ? 25.646 10.361 63.765 1.00 18.84 145 ALA A N 1
ATOM 962 C CA . ALA A 1 148 ? 24.845 9.730 62.712 1.00 18.70 145 ALA A CA 1
ATOM 963 C C . ALA A 1 148 ? 23.647 10.586 62.300 1.00 19.47 145 ALA A C 1
ATOM 964 O O . ALA A 1 148 ? 23.226 10.559 61.143 1.00 20.36 145 ALA A O 1
ATOM 966 N N . GLU A 1 149 ? 23.082 11.332 63.246 1.00 21.81 146 GLU A N 1
ATOM 967 C CA . GLU A 1 149 ? 21.947 12.204 62.933 1.00 20.89 146 GLU A CA 1
ATOM 968 C C . GLU A 1 149 ? 22.404 13.373 62.059 1.00 24.78 146 GLU A C 1
ATOM 969 O O . GLU A 1 149 ? 21.695 13.789 61.126 1.00 25.09 146 GLU A O 1
ATOM 975 N N . ILE A 1 150 ? 23.594 13.889 62.351 1.00 20.78 147 ILE A N 1
ATOM 976 C CA . ILE A 1 150 ? 24.139 14.992 61.569 1.00 21.04 147 ILE A CA 1
ATOM 977 C C . ILE A 1 150 ? 24.474 14.529 60.135 1.00 24.23 147 ILE A C 1
ATOM 978 O O . ILE A 1 150 ? 24.272 15.277 59.176 1.00 26.03 147 ILE A O 1
ATOM 983 N N . MET A 1 151 ? 24.979 13.303 59.973 1.00 20.23 148 MET A N 1
ATOM 984 C CA A MET A 1 151 ? 25.178 12.760 58.632 0.00 23.42 148 MET A CA 1
ATOM 985 C CA B MET A 1 151 ? 25.171 12.753 58.637 1.00 23.45 148 MET A CA 1
ATOM 986 C C . MET A 1 151 ? 23.855 12.776 57.872 1.00 25.25 148 MET A C 1
ATOM 987 O O . MET A 1 151 ? 23.794 13.163 56.700 1.00 23.58 148 MET A O 1
ATOM 996 N N . ARG A 1 152 ? 22.790 12.352 58.534 1.00 21.78 149 ARG A N 1
ATOM 997 C CA . ARG A 1 152 ? 21.489 12.308 57.877 1.00 24.98 149 ARG A CA 1
ATOM 998 C C . ARG A 1 152 ? 20.983 13.697 57.469 1.00 20.32 149 ARG A C 1
ATOM 999 O O . ARG A 1 152 ? 20.560 13.901 56.341 1.00 25.87 149 ARG A O 1
ATOM 1007 N N . SER A 1 153 ? 21.008 14.644 58.394 1.00 25.35 150 SER A N 1
ATOM 1008 C CA A SER A 1 153 ? 20.486 15.979 58.133 0.32 27.41 150 SER A CA 1
ATOM 1009 C CA B SER A 1 153 ? 20.460 15.955 58.092 0.68 27.39 150 SER A CA 1
ATOM 1010 C C . SER A 1 153 ? 21.330 16.674 57.069 1.00 29.86 150 SER A C 1
ATOM 1011 O O . SER A 1 153 ? 20.813 17.346 56.182 1.00 24.39 150 SER A O 1
ATOM 1016 N N . PHE A 1 154 ? 22.644 16.504 57.169 1.00 30.24 151 PHE A N 1
ATOM 1017 C CA . PHE A 1 154 ? 23.542 17.081 56.177 1.00 32.30 151 PHE A CA 1
ATOM 1018 C C . PHE A 1 154 ? 23.305 16.512 54.766 1.00 32.53 151 PHE A C 1
ATOM 1019 O O . PHE A 1 154 ? 23.278 17.263 53.794 1.00 33.57 151 PHE A O 1
ATOM 1027 N N . SER A 1 155 ? 23.118 15.199 54.645 1.00 24.91 152 SER A N 1
ATOM 1028 C CA . SER A 1 155 ? 22.926 14.611 53.325 1.00 30.95 152 SER A CA 1
ATOM 1029 C C . SER A 1 155 ? 21.565 14.989 52.742 1.00 29.00 152 SER A C 1
ATOM 1030 O O . SER A 1 155 ? 21.443 15.204 51.541 1.00 39.09 152 SER A O 1
ATOM 1033 N N . LEU A 1 156 ? 20.552 15.085 53.595 1.00 30.19 153 LEU A N 1
ATOM 1034 C CA . LEU A 1 156 ? 19.222 15.489 53.149 1.00 32.55 153 LEU A CA 1
ATOM 1035 C C . LEU A 1 156 ? 19.240 16.932 52.665 1.00 44.61 153 LEU A C 1
ATOM 1036 O O . LEU A 1 156 ? 18.742 17.238 51.581 1.00 44.34 153 LEU A O 1
ATOM 1041 N N . SER A 1 157 ? 19.832 17.813 53.464 1.00 34.46 154 SER A N 1
ATOM 1042 C CA . SER A 1 157 ? 19.837 19.236 53.146 1.00 37.72 154 SER A CA 1
ATOM 1043 C C . SER A 1 157 ? 20.705 19.589 51.929 1.00 42.98 154 SER A C 1
ATOM 1044 O O . SER A 1 157 ? 20.476 20.601 51.268 1.00 43.15 154 SER A O 1
ATOM 1047 N N A THR A 1 158 ? 21.677 18.737 51.631 0.25 41.18 155 THR A N 1
ATOM 1048 N N B THR A 1 158 ? 21.711 18.771 51.633 0.75 41.14 155 THR A N 1
ATOM 1049 C CA A THR A 1 158 ? 22.626 19.022 50.566 0.25 42.78 155 THR A CA 1
ATOM 1050 C CA B THR A 1 158 ? 22.598 19.078 50.511 0.75 42.72 155 THR A CA 1
ATOM 1051 C C A THR A 1 158 ? 22.324 18.214 49.302 0.25 45.20 155 THR A C 1
ATOM 1052 C C B THR A 1 158 ? 22.318 18.215 49.286 0.75 45.11 155 THR A C 1
ATOM 1053 O O A THR A 1 158 ? 23.069 18.277 48.325 0.25 49.24 155 THR A O 1
ATOM 1054 O O B THR A 1 158 ? 23.084 18.225 48.327 0.75 49.33 155 THR A O 1
ATOM 1061 N N . ASN A 1 159 ? 21.219 17.470 49.322 1.00 52.93 156 ASN A N 1
ATOM 1062 C CA . ASN A 1 159 ? 20.764 16.720 48.147 1.00 59.30 156 ASN A CA 1
ATOM 1063 C C . ASN A 1 159 ? 19.385 17.167 47.649 1.00 64.86 156 ASN A C 1
ATOM 1064 O O . ASN A 1 159 ? 19.093 18.362 47.580 1.00 64.28 156 ASN A O 1
ATOM 1069 N N A CYS B 2 6 ? 33.086 -11.808 61.254 0.66 36.70 12 CYS B N 1
ATOM 1070 N N B CYS B 2 6 ? 33.609 -11.893 61.184 0.34 36.90 12 CYS B N 1
ATOM 1071 C CA A CYS B 2 6 ? 32.532 -11.650 59.912 0.66 33.42 12 CYS B CA 1
ATOM 1072 C CA B CYS B 2 6 ? 32.849 -11.780 59.943 0.34 33.10 12 CYS B CA 1
ATOM 1073 C C A CYS B 2 6 ? 33.168 -10.488 59.163 0.66 33.96 12 CYS B C 1
ATOM 1074 C C B CYS B 2 6 ? 33.229 -10.522 59.174 0.34 33.90 12 CYS B C 1
ATOM 1075 O O A CYS B 2 6 ? 33.474 -9.448 59.753 0.66 35.56 12 CYS B O 1
ATOM 1076 O O B CYS B 2 6 ? 33.402 -9.451 59.758 0.34 35.50 12 CYS B O 1
ATOM 1081 N N . THR B 2 7 ? 33.361 -10.666 57.860 1.00 24.25 13 THR B N 1
ATOM 1082 C CA . THR B 2 7 ? 33.695 -9.555 56.984 1.00 29.39 13 THR B CA 1
ATOM 1083 C C . THR B 2 7 ? 32.491 -9.295 56.068 1.00 31.34 13 THR B C 1
ATOM 1084 O O . THR B 2 7 ? 31.909 -10.234 55.512 1.00 31.58 13 THR B O 1
ATOM 1088 N N . PHE B 2 8 ? 32.119 -8.027 55.915 1.00 27.30 14 PHE B N 1
ATOM 1089 C CA . PHE B 2 8 ? 30.940 -7.660 55.147 1.00 24.48 14 PHE B CA 1
ATOM 1090 C C . PHE B 2 8 ? 31.301 -6.880 53.897 1.00 30.52 14 PHE B C 1
ATOM 1091 O O . PHE B 2 8 ? 32.283 -6.138 53.892 1.00 25.02 14 PHE B O 1
ATOM 1099 N N . LYS B 2 9 ? 30.491 -7.036 52.853 1.00 27.20 15 LYS B N 1
ATOM 1100 C CA . LYS B 2 9 ? 30.610 -6.223 51.651 1.00 31.83 15 LYS B CA 1
ATOM 1101 C C . LYS B 2 9 ? 29.203 -5.836 51.214 1.00 23.84 15 LYS B C 1
ATOM 1102 O O . LYS B 2 9 ? 28.304 -6.682 51.194 1.00 22.51 15 LYS B O 1
ATOM 1108 N N . ILE B 2 10 ? 28.996 -4.560 50.895 1.00 21.94 16 ILE B N 1
ATOM 1109 C CA . ILE B 2 10 ? 27.710 -4.113 50.366 1.00 21.39 16 ILE B CA 1
ATOM 1110 C C . ILE B 2 10 ? 27.935 -3.604 48.936 1.00 22.04 16 ILE B C 1
ATOM 1111 O O . ILE B 2 10 ? 28.684 -2.637 48.730 1.00 21.96 16 ILE B O 1
ATOM 1116 N N . SER B 2 11 ? 27.302 -4.264 47.964 1.00 21.97 17 SER B N 1
ATOM 1117 C CA . SER B 2 11 ? 27.597 -4.046 46.545 1.00 29.68 17 SER B CA 1
ATOM 1118 C C . SER B 2 11 ? 26.335 -3.798 45.754 1.00 30.07 17 SER B C 1
ATOM 1119 O O . SER B 2 11 ? 25.337 -4.498 45.942 1.00 30.66 17 SER B O 1
ATOM 1122 N N . LEU B 2 12 ? 26.377 -2.824 44.851 1.00 29.11 18 LEU B N 1
ATOM 1123 C CA . LEU B 2 12 ? 25.278 -2.623 43.901 1.00 21.19 18 LEU B CA 1
ATOM 1124 C C . LEU B 2 12 ? 25.568 -3.382 42.614 1.00 32.53 18 LEU B C 1
ATOM 1125 O O . LEU B 2 12 ? 26.525 -3.063 41.897 1.00 37.18 18 LEU B O 1
ATOM 1130 N N . ARG B 2 13 ? 24.746 -4.393 42.338 1.00 27.29 19 ARG B N 1
ATOM 1131 C CA . ARG B 2 13 ? 24.935 -5.267 41.181 1.00 37.31 19 ARG B CA 1
ATOM 1132 C C . ARG B 2 13 ? 23.674 -5.225 40.331 1.00 50.10 19 ARG B C 1
ATOM 1133 O O . ARG B 2 13 ? 22.613 -5.675 40.777 1.00 37.30 19 ARG B O 1
ATOM 1141 N N . ASN B 2 14 ? 23.778 -4.691 39.115 1.00 38.18 20 ASN B N 1
ATOM 1142 C CA . ASN B 2 14 ? 22.586 -4.510 38.285 1.00 39.04 20 ASN B CA 1
ATOM 1143 C C . ASN B 2 14 ? 21.500 -3.753 39.054 1.00 40.26 20 ASN B C 1
ATOM 1144 O O . ASN B 2 14 ? 20.314 -4.066 38.958 1.00 39.99 20 ASN B O 1
ATOM 1149 N N . PHE B 2 15 ? 21.912 -2.799 39.831 1.00 33.12 21 PHE B N 1
ATOM 1150 C CA . PHE B 2 15 ? 21.013 -1.984 40.560 1.00 43.82 21 PHE B CA 1
ATOM 1151 C C . PHE B 2 15 ? 20.331 -2.655 41.766 1.00 37.58 21 PHE B C 1
ATOM 1152 O O . PHE B 2 15 ? 19.454 -2.102 42.313 1.00 35.99 21 PHE B O 1
ATOM 1160 N N . ARG B 2 16 ? 20.807 -3.813 42.171 1.00 34.55 22 ARG B N 1
ATOM 1161 C CA . ARG B 2 16 ? 20.339 -4.476 43.366 1.00 31.95 22 ARG B CA 1
ATOM 1162 C C . ARG B 2 16 ? 21.370 -4.313 44.473 1.00 36.72 22 ARG B C 1
ATOM 1163 O O . ARG B 2 16 ? 22.537 -4.560 44.274 1.00 31.70 22 ARG B O 1
ATOM 1171 N N . SER B 2 17 ? 20.931 -3.926 45.650 1.00 27.94 23 SER B N 1
ATOM 1172 C CA . SER B 2 17 ? 21.836 -3.780 46.737 1.00 28.94 23 SER B CA 1
ATOM 1173 C C . SER B 2 17 ? 22.048 -5.118 47.370 1.00 26.06 23 SER B C 1
ATOM 1174 O O . SER B 2 17 ? 21.174 -5.663 47.929 1.00 28.84 23 SER B O 1
ATOM 1177 N N . ILE B 2 18 ? 23.243 -5.637 47.264 1.00 25.32 24 ILE B N 1
ATOM 1178 C CA . ILE B 2 18 ? 23.556 -6.959 47.788 1.00 24.08 24 ILE B CA 1
ATOM 1179 C C . ILE B 2 18 ? 24.549 -6.885 48.935 1.00 26.86 24 ILE B C 1
ATOM 1180 O O . ILE B 2 18 ? 25.694 -6.441 48.749 1.00 19.91 24 ILE B O 1
ATOM 1185 N N . LEU B 2 19 ? 24.106 -7.300 50.120 1.00 24.09 25 LEU B N 1
ATOM 1186 C CA . LEU B 2 19 ? 25.002 -7.446 51.261 1.00 20.30 25 LEU B CA 1
ATOM 1187 C C . LEU B 2 19 ? 25.546 -8.872 51.281 1.00 22.62 25 LEU B C 1
ATOM 1188 O O . LEU B 2 19 ? 24.782 -9.841 51.224 1.00 25.92 25 LEU B O 1
ATOM 1193 N N . SER B 2 20 ? 26.868 -9.017 51.339 1.00 20.70 26 SER B N 1
ATOM 1194 C CA . SER B 2 20 ? 27.450 -10.347 51.468 1.00 20.62 26 SER B CA 1
ATOM 1195 C C . SER B 2 20 ? 28.431 -10.407 52.627 1.00 20.03 26 SER B C 1
ATOM 1196 O O . SER B 2 20 ? 28.916 -9.374 53.085 1.00 22.71 26 SER B O 1
ATOM 1199 N N . TRP B 2 21 ? 28.724 -11.614 53.103 1.00 20.23 27 TRP B N 1
ATOM 1200 C CA . TRP B 2 21 ? 29.636 -11.769 54.223 1.00 22.58 27 TRP B CA 1
ATOM 1201 C C . TRP B 2 21 ? 30.497 -13.005 54.061 1.00 23.92 27 TRP B C 1
ATOM 1202 O O . TRP B 2 21 ? 30.106 -13.951 53.401 1.00 21.72 27 TRP B O 1
ATOM 1213 N N . GLU B 2 22 ? 31.667 -12.975 54.686 1.00 22.62 28 GLU B N 1
ATOM 1214 C CA . GLU B 2 22 ? 32.539 -14.137 54.792 1.00 32.03 28 GLU B CA 1
ATOM 1215 C C . GLU B 2 22 ? 32.874 -14.370 56.254 1.00 24.07 28 GLU B C 1
ATOM 1216 O O . GLU B 2 22 ? 33.049 -13.415 57.018 1.00 27.33 28 GLU B O 1
ATOM 1222 N N . LEU B 2 23 ? 32.970 -15.637 56.643 1.00 26.35 29 LEU B N 1
ATOM 1223 C CA . LEU B 2 23 ? 33.310 -15.997 58.023 1.00 28.16 29 LEU B CA 1
ATOM 1224 C C . LEU B 2 23 ? 34.786 -16.373 58.177 1.00 32.98 29 LEU B C 1
ATOM 1225 O O . LEU B 2 23 ? 35.426 -16.796 57.225 1.00 27.14 29 LEU B O 1
ATOM 1230 N N . LYS B 2 24 ? 35.301 -16.235 59.392 1.00 25.99 30 LYS B N 1
ATOM 1231 C CA . LYS B 2 24 ? 36.677 -16.578 59.727 1.00 36.03 30 LYS B CA 1
ATOM 1232 C C . LYS B 2 24 ? 36.954 -18.077 59.548 1.00 34.71 30 LYS B C 1
ATOM 1233 O O . LYS B 2 24 ? 37.959 -18.473 58.969 1.00 34.77 30 LYS B O 1
ATOM 1239 N N . ASN B 2 25 ? 36.051 -18.914 60.041 1.00 24.57 31 ASN B N 1
ATOM 1240 C CA . ASN B 2 25 ? 36.237 -20.363 59.955 1.00 31.44 31 ASN B CA 1
ATOM 1241 C C . ASN B 2 25 ? 35.223 -21.031 59.018 1.00 33.69 31 ASN B C 1
ATOM 1242 O O . ASN B 2 25 ? 34.383 -20.352 58.426 1.00 36.15 31 ASN B O 1
ATOM 1247 N N . HIS B 2 26 ? 35.286 -22.337 58.889 1.00 28.85 32 HIS B N 1
ATOM 1248 C CA . HIS B 2 26 ? 34.432 -23.055 57.970 1.00 32.64 32 HIS B CA 1
ATOM 1249 C C . HIS B 2 26 ? 33.626 -24.125 58.665 1.00 30.91 32 HIS B C 1
ATOM 1250 O O . HIS B 2 26 ? 34.176 -24.968 59.285 1.00 29.87 32 HIS B O 1
ATOM 1257 N N . SER B 2 27 ? 32.329 -24.086 58.501 1.00 26.17 33 SER B N 1
ATOM 1258 C CA . SER B 2 27 ? 31.422 -25.080 59.067 1.00 28.09 33 SER B CA 1
ATOM 1259 C C . SER B 2 27 ? 31.302 -26.236 58.063 1.00 26.74 33 SER B C 1
ATOM 1260 O O . SER B 2 27 ? 31.095 -25.993 56.880 1.00 28.80 33 SER B O 1
ATOM 1263 N N . ILE B 2 28 ? 31.424 -27.485 58.514 1.00 29.32 34 ILE B N 1
ATOM 1264 C CA A ILE B 2 28 ? 31.394 -28.633 57.606 0.37 34.51 34 ILE B CA 1
ATOM 1265 C CA B ILE B 2 28 ? 31.401 -28.615 57.581 0.63 34.61 34 ILE B CA 1
ATOM 1266 C C . ILE B 2 28 ? 30.004 -28.874 57.008 1.00 30.03 34 ILE B C 1
ATOM 1267 O O . ILE B 2 28 ? 29.873 -29.381 55.896 1.00 35.08 34 ILE B O 1
ATOM 1276 N N . VAL B 2 29 ? 28.967 -28.542 57.775 1.00 30.89 35 VAL B N 1
ATOM 1277 C CA . VAL B 2 29 ? 27.611 -28.464 57.236 1.00 34.09 35 VAL B CA 1
ATOM 1278 C C . VAL B 2 29 ? 27.346 -26.970 57.033 1.00 28.86 35 VAL B C 1
ATOM 1279 O O . VAL B 2 29 ? 27.784 -26.164 57.848 1.00 30.32 35 VAL B O 1
ATOM 1283 N N . PRO B 2 30 ? 26.660 -26.592 55.938 1.00 35.96 36 PRO B N 1
ATOM 1284 C CA . PRO B 2 30 ? 26.434 -25.164 55.672 1.00 32.48 36 PRO B CA 1
ATOM 1285 C C . PRO B 2 30 ? 25.817 -24.408 56.850 1.00 29.64 36 PRO B C 1
ATOM 1286 O O . PRO B 2 30 ? 24.840 -24.838 57.450 1.00 24.93 36 PRO B O 1
ATOM 1290 N N . THR B 2 31 ? 26.410 -23.268 57.172 1.00 30.99 37 THR B N 1
ATOM 1291 C CA . THR B 2 31 ? 25.898 -22.399 58.224 1.00 33.13 37 THR B CA 1
ATOM 1292 C C . THR B 2 31 ? 24.517 -21.866 57.836 1.00 32.96 37 THR B C 1
ATOM 1293 O O . THR B 2 31 ? 24.251 -21.617 56.659 1.00 29.89 37 THR B O 1
ATOM 1297 N N . HIS B 2 32 ? 23.631 -21.730 58.819 1.00 27.76 38 HIS B N 1
ATOM 1298 C CA . HIS B 2 32 ? 22.371 -21.019 58.620 1.00 28.04 38 HIS B CA 1
ATOM 1299 C C . HIS B 2 32 ? 22.470 -19.588 59.164 1.00 27.59 38 HIS B C 1
ATOM 1300 O O . HIS B 2 32 ? 23.024 -19.363 60.250 1.00 26.12 38 HIS B O 1
ATOM 1307 N N . TYR B 2 33 ? 21.959 -18.620 58.399 1.00 25.21 39 TYR B N 1
ATOM 1308 C CA . TYR B 2 33 ? 22.067 -17.211 58.780 1.00 26.50 39 TYR B CA 1
ATOM 1309 C C . TYR B 2 33 ? 20.712 -16.531 58.883 1.00 22.44 39 TYR B C 1
ATOM 1310 O O . TYR B 2 33 ? 19.799 -16.813 58.105 1.00 24.36 39 TYR B O 1
ATOM 1319 N N . THR B 2 34 ? 20.638 -15.555 59.752 1.00 20.34 40 THR B N 1
ATOM 1320 C CA . THR B 2 34 ? 19.527 -14.663 59.828 1.00 20.86 40 THR B CA 1
ATOM 1321 C C . THR B 2 34 ? 20.055 -13.239 59.875 1.00 21.97 40 THR B C 1
ATOM 1322 O O . THR B 2 34 ? 20.856 -12.934 60.675 1.00 21.54 40 THR B O 1
ATOM 1326 N N . LEU B 2 35 ? 19.554 -12.391 59.009 1.00 19.25 41 LEU B N 1
ATOM 1327 C CA . LEU B 2 35 ? 19.940 -10.999 58.963 1.00 22.88 41 LEU B CA 1
ATOM 1328 C C . LEU B 2 35 ? 18.837 -10.048 59.477 1.00 19.38 41 LEU B C 1
ATOM 1329 O O . LEU B 2 35 ? 17.773 -10.079 59.008 1.00 23.19 41 LEU B O 1
ATOM 1334 N N . LEU B 2 36 ? 19.177 -9.198 60.413 1.00 18.99 42 LEU B N 1
ATOM 1335 C CA . LEU B 2 36 ? 18.276 -8.243 61.066 1.00 20.89 42 LEU B CA 1
ATOM 1336 C C . LEU B 2 36 ? 18.976 -6.862 60.801 1.00 24.30 42 LEU B C 1
ATOM 1337 O O . LEU B 2 36 ? 20.180 -6.774 60.729 1.00 25.81 42 LEU B O 1
ATOM 1342 N N . TYR B 2 37 ? 18.219 -5.807 60.660 1.00 16.95 43 TYR B N 1
ATOM 1343 C CA . TYR B 2 37 ? 18.776 -4.489 60.500 1.00 19.61 43 TYR B CA 1
ATOM 1344 C C . TYR B 2 37 ? 17.832 -3.433 61.114 1.00 27.12 43 TYR B C 1
ATOM 1345 O O . TYR B 2 37 ? 16.676 -3.665 61.245 1.00 21.18 43 TYR B O 1
ATOM 1354 N N . THR B 2 38 ? 18.356 -2.274 61.444 1.00 20.54 44 THR B N 1
ATOM 1355 C CA . THR B 2 38 ? 17.529 -1.116 61.717 1.00 23.04 44 THR B CA 1
ATOM 1356 C C . THR B 2 38 ? 18.293 0.120 61.229 1.00 26.26 44 THR B C 1
ATOM 1357 O O . THR B 2 38 ? 19.293 -0.013 60.527 1.00 20.94 44 THR B O 1
ATOM 1361 N N . ILE B 2 39 ? 17.813 1.304 61.582 1.00 22.78 45 ILE B N 1
ATOM 1362 C CA . ILE B 2 39 ? 18.471 2.568 61.230 1.00 18.89 45 ILE B CA 1
ATOM 1363 C C . ILE B 2 39 ? 18.665 3.368 62.507 1.00 27.59 45 ILE B C 1
ATOM 1364 O O . ILE B 2 39 ? 18.045 3.062 63.539 1.00 27.20 45 ILE B O 1
ATOM 1369 N N . MET B 2 40 ? 19.502 4.396 62.444 1.00 21.37 46 MET B N 1
ATOM 1370 C CA . MET B 2 40 ? 19.791 5.207 63.616 1.00 19.47 46 MET B CA 1
ATOM 1371 C C . MET B 2 40 ? 18.773 6.318 63.869 1.00 21.70 46 MET B C 1
ATOM 1372 O O . MET B 2 40 ? 18.633 6.761 65.007 1.00 23.88 46 MET B O 1
ATOM 1377 N N . SER B 2 41 ? 18.097 6.804 62.828 1.00 22.96 47 SER B N 1
ATOM 1378 C CA . SER B 2 41 ? 17.335 8.053 62.990 1.00 26.80 47 SER B CA 1
ATOM 1379 C C . SER B 2 41 ? 16.041 7.929 63.816 1.00 30.69 47 SER B C 1
ATOM 1380 O O . SER B 2 41 ? 15.471 8.942 64.231 1.00 29.77 47 SER B O 1
ATOM 1383 N N . LYS B 2 42 ? 15.589 6.699 64.058 1.00 29.05 48 LYS B N 1
ATOM 1384 C CA . LYS B 2 42 ? 14.414 6.467 64.918 1.00 29.11 48 LYS B CA 1
ATOM 1385 C C . LYS B 2 42 ? 14.661 5.239 65.782 1.00 34.40 48 LYS B C 1
ATOM 1386 O O . LYS B 2 42 ? 15.376 4.322 65.350 1.00 27.93 48 LYS B O 1
ATOM 1392 N N . PRO B 2 43 ? 14.074 5.210 67.002 1.00 30.65 49 PRO B N 1
ATOM 1393 C CA . PRO B 2 43 ? 14.328 4.071 67.892 1.00 39.27 49 PRO B CA 1
ATOM 1394 C C . PRO B 2 43 ? 13.466 2.870 67.513 1.00 37.17 49 PRO B C 1
ATOM 1395 O O . PRO B 2 43 ? 12.645 2.436 68.321 1.00 35.04 49 PRO B O 1
ATOM 1399 N N . GLU B 2 44 ? 13.654 2.339 66.307 1.00 26.75 50 GLU B N 1
ATOM 1400 C CA . GLU B 2 44 ? 12.848 1.209 65.826 1.00 30.89 50 GLU B CA 1
ATOM 1401 C C . GLU B 2 44 ? 13.502 -0.134 66.122 1.00 34.41 50 GLU B C 1
ATOM 1402 O O . GLU B 2 44 ? 14.738 -0.227 66.172 1.00 28.38 50 GLU B O 1
ATOM 1408 N N . ASP B 2 45 ? 12.686 -1.177 66.298 1.00 25.08 51 ASP B N 1
ATOM 1409 C CA . ASP B 2 45 ? 13.218 -2.504 66.617 1.00 24.24 51 ASP B CA 1
ATOM 1410 C C . ASP B 2 45 ? 13.990 -3.089 65.438 1.00 24.69 51 ASP B C 1
ATOM 1411 O O . ASP B 2 45 ? 13.620 -2.886 64.273 1.00 26.94 51 ASP B O 1
ATOM 1416 N N . LEU B 2 46 ? 15.034 -3.852 65.746 1.00 20.02 52 LEU B N 1
ATOM 1417 C CA . LEU B 2 46 ? 15.705 -4.663 64.736 1.00 20.44 52 LEU B CA 1
ATOM 1418 C C . LEU B 2 46 ? 14.684 -5.540 64.044 1.00 30.36 52 LEU B C 1
ATOM 1419 O O . LEU B 2 46 ? 13.838 -6.170 64.692 1.00 26.07 52 LEU B O 1
ATOM 1424 N N . LYS B 2 47 ? 14.763 -5.567 62.722 1.00 22.11 53 LYS B N 1
ATOM 1425 C CA . LYS B 2 47 ? 13.776 -6.241 61.902 1.00 23.15 53 LYS B CA 1
ATOM 1426 C C . LYS B 2 47 ? 14.456 -7.327 61.091 1.00 28.26 53 LYS B C 1
ATOM 1427 O O . LYS B 2 47 ? 15.506 -7.084 60.478 1.00 22.95 53 LYS B O 1
ATOM 1433 N N . VAL B 2 48 ? 13.872 -8.524 61.079 1.00 17.36 54 VAL B N 1
ATOM 1434 C CA . VAL B 2 48 ? 14.412 -9.613 60.250 1.00 23.04 54 VAL B CA 1
ATOM 1435 C C . VAL B 2 48 ? 14.097 -9.330 58.790 1.00 29.06 54 VAL B C 1
ATOM 1436 O O . VAL B 2 48 ? 12.988 -8.887 58.471 1.00 25.87 54 VAL B O 1
ATOM 1440 N N . VAL B 2 49 ? 15.067 -9.583 57.906 1.00 22.56 55 VAL B N 1
ATOM 1441 C CA . VAL B 2 49 ? 14.851 -9.432 56.467 1.00 25.70 55 VAL B CA 1
ATOM 1442 C C . VAL B 2 49 ? 14.268 -10.746 55.970 1.00 28.03 55 VAL B C 1
ATOM 1443 O O . VAL B 2 49 ? 14.933 -11.793 56.048 1.00 28.01 55 VAL B O 1
ATOM 1447 N N . LYS B 2 50 ? 13.043 -10.706 55.446 1.00 32.28 56 LYS B N 1
ATOM 1448 C CA . LYS B 2 50 ? 12.259 -11.940 55.319 1.00 43.68 56 LYS B CA 1
ATOM 1449 C C . LYS B 2 50 ? 12.891 -12.976 54.391 1.00 41.38 56 LYS B C 1
ATOM 1450 O O . LYS B 2 50 ? 12.809 -14.181 54.643 1.00 36.57 56 LYS B O 1
ATOM 1452 N N . ASN B 2 51 ? 13.510 -12.526 53.310 1.00 38.24 57 ASN B N 1
ATOM 1453 C CA . ASN B 2 51 ? 14.162 -13.489 52.430 1.00 41.03 57 ASN B CA 1
ATOM 1454 C C . ASN B 2 51 ? 15.586 -13.838 52.866 1.00 37.40 57 ASN B C 1
ATOM 1455 O O . ASN B 2 51 ? 16.339 -14.470 52.126 1.00 39.49 57 ASN B O 1
ATOM 1460 N N A CYS B 2 52 ? 15.917 -13.448 54.092 0.62 31.41 58 CYS B N 1
ATOM 1461 N N B CYS B 2 52 ? 15.955 -13.416 54.072 0.38 31.46 58 CYS B N 1
ATOM 1462 C CA A CYS B 2 52 ? 17.234 -13.685 54.660 0.62 30.24 58 CYS B CA 1
ATOM 1463 C CA B CYS B 2 52 ? 17.252 -13.777 54.640 0.38 30.27 58 CYS B CA 1
ATOM 1464 C C A CYS B 2 52 ? 17.106 -14.139 56.115 0.62 31.73 58 CYS B C 1
ATOM 1465 C C B CYS B 2 52 ? 17.104 -14.152 56.108 0.38 31.68 58 CYS B C 1
ATOM 1466 O O A CYS B 2 52 ? 17.870 -13.698 56.976 0.62 27.58 58 CYS B O 1
ATOM 1467 O O B CYS B 2 52 ? 17.842 -13.666 56.966 0.38 27.57 58 CYS B O 1
ATOM 1472 N N . ALA B 2 53 ? 16.133 -15.015 56.381 1.00 30.41 59 ALA B N 1
ATOM 1473 C CA . ALA B 2 53 ? 15.898 -15.533 57.728 1.00 26.64 59 ALA B CA 1
ATOM 1474 C C . ALA B 2 53 ? 16.230 -17.024 57.713 1.00 29.57 59 ALA B C 1
ATOM 1475 O O . ALA B 2 53 ? 15.796 -17.754 56.812 1.00 35.41 59 ALA B O 1
ATOM 1477 N N . ASN B 2 54 ? 17.025 -17.481 58.674 1.00 34.79 60 ASN B N 1
ATOM 1478 C CA . ASN B 2 54 ? 17.500 -18.870 58.658 1.00 37.91 60 ASN B CA 1
ATOM 1479 C C . ASN B 2 54 ? 17.828 -19.434 57.249 1.00 39.10 60 ASN B C 1
ATOM 1480 O O . ASN B 2 54 ? 17.322 -20.500 56.880 1.00 43.69 60 ASN B O 1
ATOM 1485 N N . THR B 2 55 ? 18.681 -18.738 56.485 1.00 31.89 61 THR B N 1
ATOM 1486 C CA . THR B 2 55 ? 19.070 -19.151 55.122 1.00 31.66 61 THR B CA 1
ATOM 1487 C C . THR B 2 55 ? 20.509 -19.675 55.044 1.00 27.11 61 THR B C 1
ATOM 1488 O O . THR B 2 55 ? 21.336 -19.352 55.894 1.00 28.89 61 THR B O 1
ATOM 1492 N N A THR B 2 56 ? 20.799 -20.472 54.020 0.04 28.98 62 THR B N 1
ATOM 1493 N N B THR B 2 56 ? 20.816 -20.501 54.042 0.96 28.97 62 THR B N 1
ATOM 1494 C CA A THR B 2 56 ? 22.142 -21.007 53.836 0.04 25.61 62 THR B CA 1
ATOM 1495 C CA B THR B 2 56 ? 22.193 -20.977 53.886 0.96 25.17 62 THR B CA 1
ATOM 1496 C C A THR B 2 56 ? 22.963 -20.146 52.880 0.04 28.50 62 THR B C 1
ATOM 1497 C C B THR B 2 56 ? 22.995 -20.096 52.929 0.96 28.57 62 THR B C 1
ATOM 1498 O O A THR B 2 56 ? 24.137 -20.426 52.632 0.04 25.69 62 THR B O 1
ATOM 1499 O O B THR B 2 56 ? 24.181 -20.328 52.701 0.96 25.21 62 THR B O 1
ATOM 1506 N N . ARG B 2 57 ? 22.345 -19.094 52.350 1.00 27.42 63 ARG B N 1
ATOM 1507 C CA . ARG B 2 57 ? 23.032 -18.199 51.416 1.00 31.12 63 ARG B CA 1
ATOM 1508 C C . ARG B 2 57 ? 23.884 -17.213 52.201 1.00 27.13 63 ARG B C 1
ATOM 1509 O O . ARG B 2 57 ? 23.505 -16.799 53.298 1.00 26.75 63 ARG B O 1
ATOM 1517 N N A SER B 2 58 ? 25.033 -16.834 51.655 0.61 27.82 64 SER B N 1
ATOM 1518 N N B SER B 2 58 ? 25.008 -16.815 51.615 0.39 27.86 64 SER B N 1
ATOM 1519 C CA A SER B 2 58 ? 25.921 -15.904 52.348 0.61 28.01 64 SER B CA 1
ATOM 1520 C CA B SER B 2 58 ? 25.954 -15.927 52.279 0.39 28.04 64 SER B CA 1
ATOM 1521 C C A SER B 2 58 ? 25.812 -14.497 51.770 0.61 28.92 64 SER B C 1
ATOM 1522 C C B SER B 2 58 ? 25.812 -14.493 51.777 0.39 28.88 64 SER B C 1
ATOM 1523 O O A SER B 2 58 ? 26.795 -13.754 51.703 0.61 25.64 64 SER B O 1
ATOM 1524 O O B SER B 2 58 ? 26.776 -13.724 51.770 0.39 25.68 64 SER B O 1
ATOM 1529 N N . PHE B 2 59 ? 24.602 -14.135 51.359 1.00 29.02 65 PHE B N 1
ATOM 1530 C CA . PHE B 2 59 ? 24.326 -12.785 50.889 1.00 26.97 65 PHE B CA 1
ATOM 1531 C C . PHE B 2 59 ? 22.843 -12.514 51.037 1.00 32.26 65 PHE B C 1
ATOM 1532 O O . PHE B 2 59 ? 22.046 -13.445 51.213 1.00 31.15 65 PHE B O 1
ATOM 1540 N N . CYS B 2 60 ? 22.465 -11.242 50.965 1.00 26.57 66 CYS B N 1
ATOM 1541 C CA . CYS B 2 60 ? 21.058 -10.872 51.044 1.00 25.91 66 CYS B CA 1
ATOM 1542 C C . CYS B 2 60 ? 20.766 -9.705 50.104 1.00 31.16 66 CYS B C 1
ATOM 1543 O O . CYS B 2 60 ? 21.460 -8.682 50.136 1.00 25.32 66 CYS B O 1
ATOM 1546 N N . ASP B 2 61 ? 19.736 -9.855 49.277 1.00 29.00 67 ASP B N 1
ATOM 1547 C CA . ASP B 2 61 ? 19.252 -8.759 48.445 1.00 26.78 67 ASP B CA 1
ATOM 1548 C C . ASP B 2 61 ? 18.423 -7.754 49.262 1.00 30.54 67 ASP B C 1
ATOM 1549 O O . ASP B 2 61 ? 17.278 -8.032 49.643 1.00 27.70 67 ASP B O 1
ATOM 1554 N N . LEU B 2 62 ? 19.007 -6.587 49.527 1.00 23.68 68 LEU B N 1
ATOM 1555 C CA . LEU B 2 62 ? 18.374 -5.557 50.353 1.00 21.89 68 LEU B CA 1
ATOM 1556 C C . LEU B 2 62 ? 17.667 -4.459 49.545 1.00 23.93 68 LEU B C 1
ATOM 1557 O O . LEU B 2 62 ? 17.362 -3.390 50.077 1.00 25.03 68 LEU B O 1
ATOM 1562 N N . THR B 2 63 ? 17.427 -4.718 48.265 1.00 23.30 69 THR B N 1
ATOM 1563 C CA . THR B 2 63 ? 16.918 -3.688 47.366 1.00 29.09 69 THR B CA 1
ATOM 1564 C C . THR B 2 63 ? 15.613 -3.099 47.883 1.00 37.01 69 THR B C 1
ATOM 1565 O O . THR B 2 63 ? 15.438 -1.875 47.897 1.00 31.19 69 THR B O 1
ATOM 1569 N N . ASP B 2 64 ? 14.706 -3.967 48.330 1.00 29.89 70 ASP B N 1
ATOM 1570 C CA . ASP B 2 64 ? 13.384 -3.519 48.789 1.00 38.74 70 ASP B CA 1
ATOM 1571 C C . ASP B 2 64 ? 13.393 -3.009 50.224 1.00 38.64 70 ASP B C 1
ATOM 1572 O O . ASP B 2 64 ? 12.422 -2.402 50.677 1.00 37.79 70 ASP B O 1
ATOM 1577 N N . GLU B 2 65 ? 14.468 -3.237 50.934 1.00 27.92 71 GLU B N 1
ATOM 1578 C CA . GLU B 2 65 ? 14.573 -2.817 52.295 1.00 28.99 71 GLU B CA 1
ATOM 1579 C C . GLU B 2 65 ? 15.272 -1.509 52.504 1.00 30.85 71 GLU B C 1
ATOM 1580 O O . GLU B 2 65 ? 14.829 -0.694 53.232 1.00 30.36 71 GLU B O 1
ATOM 1586 N N . TRP B 2 66 ? 16.415 -1.373 51.874 1.00 30.79 72 TRP B N 1
ATOM 1587 C CA . TRP B 2 66 ? 17.238 -0.211 51.963 1.00 30.65 72 TRP B CA 1
ATOM 1588 C C . TRP B 2 66 ? 16.911 0.797 50.859 1.00 31.63 72 TRP B C 1
ATOM 1589 O O . TRP B 2 66 ? 17.565 0.915 49.881 1.00 36.00 72 TRP B O 1
ATOM 1600 N N . ARG B 2 67 ? 15.865 1.532 51.094 1.00 32.29 73 ARG B N 1
ATOM 1601 C CA . ARG B 2 67 ? 15.348 2.468 50.160 1.00 42.29 73 ARG B CA 1
ATOM 1602 C C . ARG B 2 67 ? 15.957 3.844 50.177 1.00 38.76 73 ARG B C 1
ATOM 1603 O O . ARG B 2 67 ? 15.630 4.634 49.380 1.00 56.19 73 ARG B O 1
ATOM 1611 N N . SER B 2 68 ? 16.785 4.160 51.116 1.00 35.63 74 SER B N 1
ATOM 1612 C CA . SER B 2 68 ? 17.241 5.496 51.222 1.00 27.53 74 SER B CA 1
ATOM 1613 C C . SER B 2 68 ? 18.713 5.562 51.357 1.00 35.15 74 SER B C 1
ATOM 1614 O O . SER B 2 68 ? 19.297 4.744 51.984 1.00 32.97 74 SER B O 1
ATOM 1617 N N . THR B 2 69 ? 19.302 6.569 50.755 1.00 26.13 75 THR B N 1
ATOM 1618 C CA . THR B 2 69 ? 20.727 6.749 50.890 1.00 29.13 75 THR B CA 1
ATOM 1619 C C . THR B 2 69 ? 21.009 7.713 52.033 1.00 27.04 75 THR B C 1
ATOM 1620 O O . THR B 2 69 ? 22.140 8.183 52.193 1.00 35.87 75 THR B O 1
ATOM 1624 N N . HIS B 2 70 ? 19.989 8.012 52.831 1.00 25.20 76 HIS B N 1
ATOM 1625 C CA . HIS B 2 70 ? 20.155 9.020 53.870 1.00 24.42 76 HIS B CA 1
ATOM 1626 C C . HIS B 2 70 ? 20.012 8.455 55.276 1.00 27.56 76 HIS B C 1
ATOM 1627 O O . HIS B 2 70 ? 19.697 9.190 56.207 1.00 32.03 76 HIS B O 1
ATOM 1634 N N . GLU B 2 71 ? 20.244 7.157 55.439 1.00 27.54 77 GLU B N 1
ATOM 1635 C CA . GLU B 2 71 ? 20.173 6.559 56.777 1.00 24.75 77 GLU B CA 1
ATOM 1636 C C . GLU B 2 71 ? 21.469 5.850 57.133 1.00 23.97 77 GLU B C 1
ATOM 1637 O O . GLU B 2 71 ? 22.165 5.312 56.265 1.00 21.83 77 GLU B O 1
ATOM 1643 N N . ALA B 2 72 ? 21.786 5.832 58.422 1.00 24.20 78 ALA B N 1
ATOM 1644 C CA . ALA B 2 72 ? 22.844 4.953 58.911 1.00 22.89 78 ALA B CA 1
ATOM 1645 C C . ALA B 2 72 ? 22.229 3.586 59.184 1.00 24.55 78 ALA B C 1
ATOM 1646 O O . ALA B 2 72 ? 21.436 3.425 60.127 1.00 23.80 78 ALA B O 1
ATOM 1648 N N . TYR B 2 73 ? 22.580 2.599 58.362 1.00 20.98 79 TYR B N 1
ATOM 1649 C CA . TYR B 2 73 ? 22.033 1.262 58.535 1.00 18.30 79 TYR B CA 1
ATOM 1650 C C . TYR B 2 73 ? 22.857 0.454 59.518 1.00 29.44 79 TYR B C 1
ATOM 1651 O O . TYR B 2 73 ? 24.075 0.419 59.429 1.00 22.51 79 TYR B O 1
ATOM 1660 N N . VAL B 2 74 ? 22.184 -0.221 60.441 1.00 20.53 80 VAL B N 1
ATOM 1661 C CA . VAL B 2 74 ? 22.861 -1.056 61.425 1.00 17.95 80 VAL B CA 1
ATOM 1662 C C . VAL B 2 74 ? 22.382 -2.485 61.248 1.00 25.03 80 VAL B C 1
ATOM 1663 O O . VAL B 2 74 ? 21.184 -2.750 61.278 1.00 21.97 80 VAL B O 1
ATOM 1667 N N . THR B 2 75 ? 23.320 -3.404 61.046 1.00 18.79 81 THR B N 1
ATOM 1668 C CA . THR B 2 75 ? 22.955 -4.770 60.740 1.00 19.21 81 THR B CA 1
ATOM 1669 C C . THR B 2 75 ? 23.433 -5.689 61.831 1.00 22.22 81 THR B C 1
ATOM 1670 O O . THR B 2 75 ? 24.440 -5.429 62.493 1.00 25.99 81 THR B O 1
ATOM 1674 N N . VAL B 2 76 ? 22.697 -6.777 62.001 1.00 21.73 82 VAL B N 1
ATOM 1675 C CA . VAL B 2 76 ? 23.122 -7.839 62.885 1.00 18.45 82 VAL B CA 1
ATOM 1676 C C . VAL B 2 76 ? 22.929 -9.132 62.132 1.00 23.01 82 VAL B C 1
ATOM 1677 O O . VAL B 2 76 ? 21.832 -9.412 61.636 1.00 18.64 82 VAL B O 1
ATOM 1681 N N . LEU B 2 77 ? 24.003 -9.909 62.022 1.00 20.24 83 LEU B N 1
ATOM 1682 C CA . LEU B 2 77 ? 23.937 -11.198 61.363 1.00 18.04 83 LEU B CA 1
ATOM 1683 C C . LEU B 2 77 ? 24.114 -12.268 62.424 1.00 15.92 83 LEU B C 1
ATOM 1684 O O . LEU B 2 77 ? 25.102 -12.266 63.173 1.00 23.64 83 LEU B O 1
ATOM 1689 N N . GLU B 2 78 ? 23.169 -13.194 62.458 1.00 18.43 84 GLU B N 1
ATOM 1690 C CA . GLU B 2 78 ? 23.198 -14.292 63.406 1.00 21.23 84 GLU B CA 1
ATOM 1691 C C . GLU B 2 78 ? 23.519 -15.523 62.605 1.00 18.88 84 GLU B C 1
ATOM 1692 O O . GLU B 2 78 ? 22.981 -15.727 61.510 1.00 23.94 84 GLU B O 1
ATOM 1698 N N . GLY B 2 79 ? 24.403 -16.347 63.145 1.00 25.33 85 GLY B N 1
ATOM 1699 C CA . GLY B 2 79 ? 24.736 -17.564 62.459 1.00 23.65 85 GLY B CA 1
ATOM 1700 C C . GLY B 2 79 ? 24.651 -18.785 63.343 1.00 23.86 85 GLY B C 1
ATOM 1701 O O . GLY B 2 79 ? 24.970 -18.753 64.530 1.00 23.51 85 GLY B O 1
ATOM 1702 N N . PHE B 2 80 ? 24.210 -19.873 62.744 1.00 19.47 86 PHE B N 1
ATOM 1703 C CA A PHE B 2 80 ? 24.316 -21.161 63.401 0.56 35.14 86 PHE B CA 1
ATOM 1704 C CA B PHE B 2 80 ? 24.260 -21.175 63.380 0.44 35.11 86 PHE B CA 1
ATOM 1705 C C . PHE B 2 80 ? 25.245 -22.052 62.586 1.00 39.60 86 PHE B C 1
ATOM 1706 O O . PHE B 2 80 ? 24.874 -22.565 61.527 1.00 39.29 86 PHE B O 1
ATOM 1721 N N . SER B 2 81 ? 26.480 -22.201 63.085 1.00 32.52 87 SER B N 1
ATOM 1722 C CA . SER B 2 81 ? 27.518 -23.029 62.444 1.00 40.95 87 SER B CA 1
ATOM 1723 C C . SER B 2 81 ? 27.669 -24.383 63.136 1.00 44.84 87 SER B C 1
ATOM 1724 O O . SER B 2 81 ? 27.801 -24.450 64.370 1.00 43.02 87 SER B O 1
ATOM 1727 N N . THR B 2 84 ? 27.501 -27.045 67.002 1.00 77.03 90 THR B N 1
ATOM 1728 C CA . THR B 2 84 ? 26.423 -26.194 67.440 1.00 54.94 90 THR B CA 1
ATOM 1729 C C . THR B 2 84 ? 26.932 -24.870 68.013 1.00 60.92 90 THR B C 1
ATOM 1730 O O . THR B 2 84 ? 26.731 -24.564 69.161 1.00 56.49 90 THR B O 1
ATOM 1732 N N . THR B 2 85 ? 27.584 -24.076 67.175 1.00 46.18 91 THR B N 1
ATOM 1733 C CA . THR B 2 85 ? 28.131 -22.779 67.556 1.00 51.25 91 THR B CA 1
ATOM 1734 C C . THR B 2 85 ? 27.266 -21.607 67.076 1.00 32.95 91 THR B C 1
ATOM 1735 O O . THR B 2 85 ? 27.021 -21.433 65.949 1.00 39.12 91 THR B O 1
ATOM 1739 N N . LEU B 2 86 ? 26.860 -20.781 67.985 1.00 40.02 92 LEU B N 1
ATOM 1740 C CA . LEU B 2 86 ? 26.084 -19.636 67.647 1.00 40.29 92 LEU B CA 1
ATOM 1741 C C . LEU B 2 86 ? 26.993 -18.441 67.752 1.00 47.52 92 LEU B C 1
ATOM 1742 O O . LEU B 2 86 ? 27.625 -18.222 68.769 1.00 40.82 92 LEU B O 1
ATOM 1747 N N . PHE B 2 87 ? 27.028 -17.663 66.679 1.00 43.86 93 PHE B N 1
ATOM 1748 C CA . PHE B 2 87 ? 27.814 -16.455 66.614 1.00 34.74 93 PHE B CA 1
ATOM 1749 C C . PHE B 2 87 ? 26.990 -15.378 66.015 1.00 24.57 93 PHE B C 1
ATOM 1750 O O . PHE B 2 87 ? 26.025 -15.653 65.400 1.00 30.02 93 PHE B O 1
ATOM 1758 N N . SER B 2 88 ? 27.390 -14.153 66.233 1.00 26.81 94 SER B N 1
ATOM 1759 C CA . SER B 2 88 ? 26.743 -13.026 65.610 1.00 25.15 94 SER B CA 1
ATOM 1760 C C . SER B 2 88 ? 27.780 -11.944 65.367 1.00 29.18 94 SER B C 1
ATOM 1761 O O . SER B 2 88 ? 28.800 -11.871 66.054 1.00 29.24 94 SER B O 1
ATOM 1764 N N A CYS B 2 89 ? 27.528 -11.127 64.347 0.59 25.13 95 CYS B N 1
ATOM 1765 N N B CYS B 2 89 ? 27.496 -11.072 64.417 0.41 25.18 95 CYS B N 1
ATOM 1766 C CA A CYS B 2 89 ? 28.413 -10.027 63.976 0.59 28.71 95 CYS B CA 1
ATOM 1767 C CA B CYS B 2 89 ? 28.401 -9.987 64.113 0.41 28.54 95 CYS B CA 1
ATOM 1768 C C A CYS B 2 89 ? 27.547 -8.811 63.653 0.59 28.03 95 CYS B C 1
ATOM 1769 C C B CYS B 2 89 ? 27.573 -8.812 63.649 0.41 27.99 95 CYS B C 1
ATOM 1770 O O A CYS B 2 89 ? 26.492 -8.947 63.035 0.59 27.32 95 CYS B O 1
ATOM 1771 O O B CYS B 2 89 ? 26.579 -8.975 62.941 0.41 27.25 95 CYS B O 1
ATOM 1776 N N . SER B 2 90 ? 27.975 -7.623 64.058 1.00 23.83 96 SER B N 1
ATOM 1777 C CA . SER B 2 90 ? 27.244 -6.436 63.671 1.00 30.46 96 SER B CA 1
ATOM 1778 C C . SER B 2 90 ? 28.123 -5.519 62.831 1.00 22.36 96 SER B C 1
ATOM 1779 O O . SER B 2 90 ? 29.348 -5.659 62.813 1.00 24.13 96 SER B O 1
ATOM 1782 N N . HIS B 2 91 ? 27.498 -4.599 62.148 1.00 24.44 97 HIS B N 1
ATOM 1783 C CA . HIS B 2 91 ? 28.182 -3.623 61.350 1.00 22.74 97 HIS B CA 1
ATOM 1784 C C . HIS B 2 91 ? 27.279 -2.458 61.058 1.00 29.41 97 HIS B C 1
ATOM 1785 O O . HIS B 2 91 ? 26.126 -2.577 61.275 1.00 25.71 97 HIS B O 1
ATOM 1792 N N . ASN B 2 92 ? 27.808 -1.367 60.531 1.00 20.65 98 ASN B N 1
ATOM 1793 C CA . ASN B 2 92 ? 26.971 -0.259 60.104 1.00 18.58 98 ASN B CA 1
ATOM 1794 C C . ASN B 2 92 ? 27.380 0.170 58.712 1.00 24.25 98 ASN B C 1
ATOM 1795 O O . ASN B 2 92 ? 28.529 -0.025 58.309 1.00 20.21 98 ASN B O 1
ATOM 1800 N N . PHE B 2 93 ? 26.434 0.742 57.977 1.00 19.98 99 PHE B N 1
ATOM 1801 C CA . PHE B 2 93 ? 26.697 1.156 56.607 1.00 24.31 99 PHE B CA 1
ATOM 1802 C C . PHE B 2 93 ? 26.100 2.505 56.292 1.00 26.14 99 PHE B C 1
ATOM 1803 O O . PHE B 2 93 ? 24.965 2.810 56.687 1.00 18.62 99 PHE B O 1
ATOM 1811 N N . TRP B 2 94 ? 26.871 3.310 55.566 1.00 23.10 100 TRP B N 1
ATOM 1812 C CA . TRP B 2 94 ? 26.330 4.496 54.931 1.00 25.99 100 TRP B CA 1
ATOM 1813 C C . TRP B 2 94 ? 26.442 4.280 53.420 1.00 21.29 100 TRP B C 1
ATOM 1814 O O . TRP B 2 94 ? 27.537 4.293 52.866 1.00 23.04 100 TRP B O 1
ATOM 1825 N N . LEU B 2 95 ? 25.315 4.076 52.750 1.00 25.45 101 LEU B N 1
ATOM 1826 C CA . LEU B 2 95 ? 25.365 3.567 51.388 1.00 26.86 101 LEU B CA 1
ATOM 1827 C C . LEU B 2 95 ? 26.168 4.434 50.423 1.00 26.93 101 LEU B C 1
ATOM 1828 O O . LEU B 2 95 ? 26.886 3.897 49.592 1.00 23.55 101 LEU B O 1
ATOM 1833 N N . ALA B 2 96 ? 26.044 5.755 50.526 1.00 28.73 102 ALA B N 1
ATOM 1834 C CA . ALA B 2 96 ? 26.703 6.642 49.566 1.00 33.62 102 ALA B CA 1
ATOM 1835 C C . ALA B 2 96 ? 28.222 6.527 49.660 1.00 39.62 102 ALA B C 1
ATOM 1836 O O . ALA B 2 96 ? 28.933 6.921 48.742 1.00 40.81 102 ALA B O 1
ATOM 1838 N N . ILE B 2 97 ? 28.710 5.966 50.765 1.00 33.09 103 ILE B N 1
ATOM 1839 C CA . ILE B 2 97 ? 30.148 5.802 51.002 1.00 32.73 103 ILE B CA 1
ATOM 1840 C C . ILE B 2 97 ? 30.646 4.359 50.897 1.00 32.27 103 ILE B C 1
ATOM 1841 O O . ILE B 2 97 ? 31.722 4.095 50.345 1.00 31.41 103 ILE B O 1
ATOM 1846 N N . ASP B 2 98 ? 29.886 3.415 51.445 1.00 23.60 104 ASP B N 1
ATOM 1847 C CA . ASP B 2 98 ? 30.374 2.029 51.558 1.00 23.03 104 ASP B CA 1
ATOM 1848 C C . ASP B 2 98 ? 30.037 1.134 50.367 1.00 21.65 104 ASP B C 1
ATOM 1849 O O . ASP B 2 98 ? 30.655 0.092 50.161 1.00 26.84 104 ASP B O 1
ATOM 1854 N N . MET B 2 99 ? 29.023 1.514 49.617 1.00 21.28 105 MET B N 1
ATOM 1855 C CA A MET B 2 99 ? 28.513 0.707 48.513 0.64 25.56 105 MET B CA 1
ATOM 1856 C CA B MET B 2 99 ? 28.553 0.651 48.549 0.36 25.60 105 MET B CA 1
ATOM 1857 C C . MET B 2 99 ? 29.538 0.651 47.386 1.00 34.05 105 MET B C 1
ATOM 1858 O O . MET B 2 99 ? 29.997 1.690 46.933 1.00 32.21 105 MET B O 1
ATOM 1867 N N . SER B 2 100 ? 29.894 -0.545 46.937 1.00 33.30 106 SER B N 1
ATOM 1868 C CA . SER B 2 100 ? 30.784 -0.680 45.796 1.00 32.17 106 SER B CA 1
ATOM 1869 C C . SER B 2 100 ? 29.927 -0.887 44.555 1.00 31.51 106 SER B C 1
ATOM 1870 O O . SER B 2 100 ? 29.043 -1.741 44.535 1.00 32.09 106 SER B O 1
ATOM 1873 N N . PHE B 2 101 ? 30.166 -0.093 43.518 1.00 26.06 107 PHE B N 1
ATOM 1874 C CA . PHE B 2 101 ? 29.342 -0.188 42.318 1.00 26.88 107 PHE B CA 1
ATOM 1875 C C . PHE B 2 101 ? 29.969 -1.095 41.264 1.00 30.37 107 PHE B C 1
ATOM 1876 O O . PHE B 2 101 ? 30.907 -0.711 40.567 1.00 30.18 107 PHE B O 1
ATOM 1884 N N . GLU B 2 102 ? 29.429 -2.301 41.155 1.00 25.13 108 GLU B N 1
ATOM 1885 C CA . GLU B 2 102 ? 29.978 -3.317 40.273 1.00 30.28 108 GLU B CA 1
ATOM 1886 C C . GLU B 2 102 ? 29.648 -2.953 38.826 1.00 31.27 108 GLU B C 1
ATOM 1887 O O . GLU B 2 102 ? 28.602 -2.359 38.553 1.00 27.79 108 GLU B O 1
ATOM 1893 N N . PRO B 2 103 ? 30.541 -3.301 37.898 1.00 24.73 109 PRO B N 1
ATOM 1894 C CA . PRO B 2 103 ? 30.338 -2.888 36.501 1.00 26.70 109 PRO B CA 1
ATOM 1895 C C . PRO B 2 103 ? 29.208 -3.638 35.826 1.00 28.01 109 PRO B C 1
ATOM 1896 O O . PRO B 2 103 ? 28.994 -4.823 36.112 1.00 25.42 109 PRO B O 1
ATOM 1900 N N . PRO B 2 104 ? 28.492 -2.964 34.911 1.00 24.99 110 PRO B N 1
ATOM 1901 C CA . PRO B 2 104 ? 27.435 -3.680 34.189 1.00 28.98 110 PRO B CA 1
ATOM 1902 C C . PRO B 2 104 ? 28.038 -4.678 33.203 1.00 30.93 110 PRO B C 1
ATOM 1903 O O . PRO B 2 104 ? 29.213 -4.568 32.821 1.00 28.51 110 PRO B O 1
ATOM 1907 N N . GLU B 2 105 ? 27.247 -5.668 32.816 1.00 25.05 111 GLU B N 1
ATOM 1908 C CA . GLU B 2 105 ? 27.605 -6.538 31.708 1.00 29.00 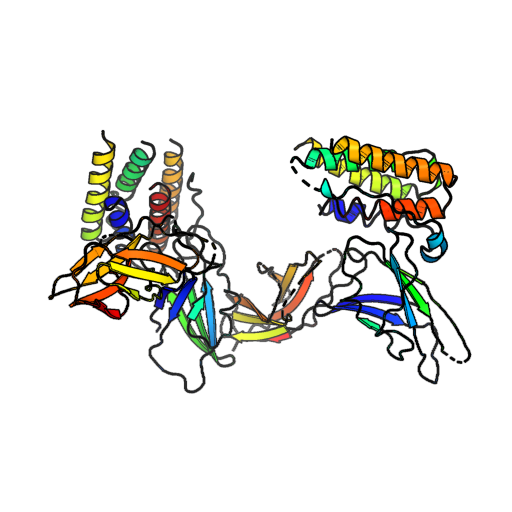111 GLU B CA 1
ATOM 1909 C C . GLU B 2 105 ? 27.584 -5.709 30.423 1.00 25.33 111 GLU B C 1
ATOM 1910 O O . GLU B 2 105 ? 26.836 -4.727 30.316 1.00 27.82 111 GLU B O 1
ATOM 1916 N N . PHE B 2 106 ? 28.382 -6.111 29.442 1.00 25.28 112 PHE B N 1
ATOM 1917 C CA . PHE B 2 106 ? 28.392 -5.378 28.177 1.00 28.69 112 PHE B CA 1
ATOM 1918 C C . PHE B 2 106 ? 28.854 -6.275 27.036 1.00 25.03 112 PHE B C 1
ATOM 1919 O O . PHE B 2 106 ? 29.444 -7.332 27.269 1.00 23.13 112 PHE B O 1
ATOM 1927 N N . GLU B 2 107 ? 28.549 -5.870 25.803 1.00 25.73 113 GLU B N 1
ATOM 1928 C CA . GLU B 2 107 ? 29.051 -6.559 24.618 1.00 26.58 113 GLU B CA 1
ATOM 1929 C C . GLU B 2 107 ? 29.566 -5.513 23.630 1.00 26.18 113 GLU B C 1
ATOM 1930 O O . GLU B 2 107 ? 29.145 -4.351 23.653 1.00 25.41 113 GLU B O 1
ATOM 1932 N N . ILE B 2 108 ? 30.483 -5.916 22.764 1.00 27.15 114 ILE B N 1
ATOM 1933 C CA . ILE B 2 108 ? 30.941 -5.001 21.730 1.00 27.81 114 ILE B CA 1
ATOM 1934 C C . ILE B 2 108 ? 30.867 -5.685 20.370 1.00 27.69 114 ILE B C 1
ATOM 1935 O O . ILE B 2 108 ? 30.972 -6.913 20.270 1.00 26.26 114 ILE B O 1
ATOM 1940 N N . VAL B 2 109 ? 30.684 -4.892 19.319 1.00 31.16 115 VAL B N 1
ATOM 1941 C CA . VAL B 2 109 ? 30.804 -5.407 17.953 1.00 24.48 115 VAL B CA 1
ATOM 1942 C C . VAL B 2 109 ? 31.635 -4.443 17.128 1.00 27.63 115 VAL B C 1
ATOM 1943 O O . VAL B 2 109 ? 31.295 -3.261 17.042 1.00 25.22 115 VAL B O 1
ATOM 1947 N N . GLY B 2 110 ? 32.725 -4.942 16.538 1.00 26.75 116 GLY B N 1
ATOM 1948 C CA . GLY B 2 110 ? 33.586 -4.113 15.718 1.00 32.13 116 GLY B CA 1
ATOM 1949 C C . GLY B 2 110 ? 33.067 -4.026 14.295 1.00 28.29 116 GLY B C 1
ATOM 1950 O O . GLY B 2 110 ? 32.751 -5.046 13.674 1.00 34.40 116 GLY B O 1
ATOM 1951 N N . PHE B 2 111 ? 32.954 -2.805 13.785 1.00 33.56 117 PHE B N 1
ATOM 1952 C CA . PHE B 2 111 ? 32.578 -2.593 12.394 1.00 35.40 117 PHE B CA 1
ATOM 1953 C C . PHE B 2 111 ? 33.752 -1.914 11.697 1.00 32.90 117 PHE B C 1
ATOM 1954 O O . PHE B 2 111 ? 34.726 -1.536 12.342 1.00 32.84 117 PHE B O 1
ATOM 1962 N N . THR B 2 112 ? 33.664 -1.739 10.388 1.00 39.01 118 THR B N 1
ATOM 1963 C CA . THR B 2 112 ? 34.798 -1.205 9.636 1.00 34.07 118 THR B CA 1
ATOM 1964 C C . THR B 2 112 ? 35.488 -0.006 10.293 1.00 32.98 118 THR B C 1
ATOM 1965 O O . THR B 2 112 ? 36.717 0.028 10.390 1.00 40.34 118 THR B O 1
ATOM 1969 N N . ASN B 2 113 ? 34.719 0.983 10.740 1.00 33.72 119 ASN B N 1
ATOM 1970 C CA . ASN B 2 113 ? 35.341 2.201 11.262 1.00 28.87 119 ASN B CA 1
ATOM 1971 C C . ASN B 2 113 ? 34.849 2.598 12.656 1.00 25.78 119 ASN B C 1
ATOM 1972 O O . ASN B 2 113 ? 35.114 3.705 13.143 1.00 27.60 119 ASN B O 1
ATOM 1977 N N . HIS B 2 114 ? 34.122 1.696 13.303 1.00 30.30 120 HIS B N 1
ATOM 1978 C CA . HIS B 2 114 ? 33.593 2.005 14.623 1.00 26.09 120 HIS B CA 1
ATOM 1979 C C . HIS B 2 114 ? 33.276 0.746 15.420 1.00 27.84 120 HIS B C 1
ATOM 1980 O O . HIS B 2 114 ? 33.295 -0.365 14.888 1.00 28.56 120 HIS B O 1
ATOM 1987 N N . ILE B 2 115 ? 33.006 0.932 16.706 1.00 23.33 121 ILE B N 1
ATOM 1988 C CA . ILE B 2 115 ? 32.619 -0.178 17.577 1.00 26.82 121 ILE B CA 1
ATOM 1989 C C . ILE B 2 115 ? 31.299 0.171 18.241 1.00 22.61 121 ILE B C 1
ATOM 1990 O O . ILE B 2 115 ? 31.173 1.267 18.797 1.00 24.95 121 ILE B O 1
ATOM 1995 N N . ASN B 2 116 ? 30.313 -0.725 18.157 1.00 22.53 122 ASN B N 1
ATOM 1996 C CA . ASN B 2 116 ? 29.093 -0.561 18.952 1.00 23.99 122 ASN B CA 1
ATOM 1997 C C . ASN B 2 116 ? 29.344 -1.152 20.330 1.00 24.64 122 ASN B C 1
ATOM 1998 O O . ASN B 2 116 ? 29.725 -2.320 20.441 1.00 26.12 122 ASN B O 1
ATOM 2003 N N . VAL B 2 117 ? 29.140 -0.352 21.366 1.00 22.59 123 VAL B N 1
ATOM 2004 C CA . VAL B 2 117 ? 29.216 -0.850 22.735 1.00 23.62 123 VAL B CA 1
ATOM 2005 C C . VAL B 2 117 ? 27.798 -0.921 23.297 1.00 23.92 123 VAL B C 1
ATOM 2006 O O . VAL B 2 117 ? 27.104 0.102 23.365 1.00 28.18 123 VAL B O 1
ATOM 2010 N N . MET B 2 118 ? 27.367 -2.126 23.667 1.00 24.19 124 MET B N 1
ATOM 2011 C CA . MET B 2 118 ? 26.038 -2.305 24.240 1.00 34.19 124 MET B CA 1
ATOM 2012 C C . MET B 2 118 ? 26.147 -2.679 25.710 1.00 27.67 124 MET B C 1
ATOM 2013 O O . MET B 2 118 ? 26.660 -3.751 26.049 1.00 30.16 124 MET B O 1
ATOM 2018 N N . VAL B 2 119 ? 25.651 -1.799 26.571 1.00 31.11 125 VAL B N 1
ATOM 2019 C CA . VAL B 2 119 ? 25.725 -2.006 28.009 1.00 32.68 125 VAL B CA 1
ATOM 2020 C C . VAL B 2 119 ? 24.367 -2.516 28.510 1.00 39.34 125 VAL B C 1
ATOM 2021 O O . VAL B 2 119 ? 23.335 -1.919 28.228 1.00 32.24 125 VAL B O 1
ATOM 2025 N N . LYS B 2 120 ? 24.368 -3.623 29.246 1.00 32.35 126 LYS B N 1
ATOM 2026 C CA . LYS B 2 120 ? 23.116 -4.230 29.698 1.00 36.88 126 LYS B CA 1
ATOM 2027 C C . LYS B 2 120 ? 22.665 -3.682 31.049 1.00 42.67 126 LYS B C 1
ATOM 2028 O O . LYS B 2 120 ? 23.198 -4.061 32.094 1.00 44.24 126 LYS B O 1
ATOM 2034 N N . PHE B 2 121 ? 21.706 -2.763 31.022 1.00 37.11 127 PHE B N 1
ATOM 2035 C CA . PHE B 2 121 ? 21.012 -2.346 32.232 1.00 35.45 127 PHE B CA 1
ATOM 2036 C C . PHE B 2 121 ? 19.662 -3.072 32.292 1.00 51.74 127 PHE B C 1
ATOM 2037 O O . PHE B 2 121 ? 19.191 -3.600 31.280 1.00 43.69 127 PHE B O 1
ATOM 2045 N N . PRO B 2 122 ? 19.038 -3.116 33.480 1.00 46.10 128 PRO B N 1
ATOM 2046 C CA . PRO B 2 122 ? 17.721 -3.747 33.581 1.00 51.25 128 PRO B CA 1
ATOM 2047 C C . PRO B 2 122 ? 16.625 -2.720 33.338 1.00 59.09 128 PRO B C 1
ATOM 2048 O O . PRO B 2 122 ? 16.928 -1.526 33.254 1.00 50.45 128 PRO B O 1
ATOM 2052 N N . SER B 2 123 ? 15.375 -3.165 33.230 1.00 53.71 129 SER B N 1
ATOM 2053 C CA . SER B 2 123 ? 14.260 -2.226 33.146 1.00 57.58 129 SER B CA 1
ATOM 2054 C C . SER B 2 123 ? 13.625 -1.980 34.511 1.00 62.79 129 SER B C 1
ATOM 2055 O O . SER B 2 123 ? 13.857 -0.942 35.129 1.00 64.10 129 SER B O 1
ATOM 2058 N N . GLU B 2 128 ? 12.547 3.139 41.701 1.00 60.22 134 GLU B N 1
ATOM 2059 C CA . GLU B 2 128 ? 13.362 4.251 41.222 1.00 78.53 134 GLU B CA 1
ATOM 2060 C C . GLU B 2 128 ? 14.831 3.952 41.445 1.00 79.97 134 GLU B C 1
ATOM 2061 O O . GLU B 2 128 ? 15.194 2.817 41.616 1.00 76.67 134 GLU B O 1
ATOM 2067 N N . LEU B 2 129 ? 15.655 4.991 41.435 1.00 76.84 135 LEU B N 1
ATOM 2068 C CA . LEU B 2 129 ? 17.114 4.886 41.535 1.00 67.65 135 LEU B CA 1
ATOM 2069 C C . LEU B 2 129 ? 17.686 5.959 42.462 1.00 71.98 135 LEU B C 1
ATOM 2070 O O . LEU B 2 129 ? 17.303 7.128 42.388 1.00 77.94 135 LEU B O 1
ATOM 2072 N N . GLN B 2 130 ? 18.612 5.563 43.328 1.00 60.01 136 GLN B N 1
ATOM 2073 C CA . GLN B 2 130 ? 19.011 6.424 44.439 1.00 44.63 136 GLN B CA 1
ATOM 2074 C C . GLN B 2 130 ? 20.448 6.952 44.379 1.00 48.84 136 GLN B C 1
ATOM 2075 O O . GLN B 2 130 ? 20.868 7.716 45.251 1.00 49.43 136 GLN B O 1
ATOM 2081 N N . PHE B 2 131 ? 21.207 6.554 43.361 1.00 52.12 137 PHE B N 1
ATOM 2082 C CA . PHE B 2 131 ? 22.604 6.988 43.269 1.00 43.44 137 PHE B CA 1
ATOM 2083 C C . PHE B 2 131 ? 22.898 7.920 42.091 1.00 45.32 137 PHE B C 1
ATOM 2084 O O . PHE B 2 131 ? 22.275 7.813 41.033 1.00 62.46 137 PHE B O 1
ATOM 2092 N N . ASP B 2 132 ? 23.836 8.846 42.293 1.00 44.76 138 ASP B N 1
ATOM 2093 C CA . ASP B 2 132 ? 24.311 9.704 41.212 1.00 53.91 138 ASP B CA 1
ATOM 2094 C C . ASP B 2 132 ? 25.476 9.036 40.491 1.00 47.76 138 ASP B C 1
ATOM 2095 O O . ASP B 2 132 ? 26.644 9.351 40.744 1.00 44.57 138 ASP B O 1
ATOM 2100 N N . LEU B 2 133 ? 25.155 8.115 39.589 1.00 43.54 139 LEU B N 1
ATOM 2101 C CA . LEU B 2 133 ? 26.187 7.372 38.878 1.00 34.10 139 LEU B CA 1
ATOM 2102 C C . LEU B 2 133 ? 26.327 7.821 37.430 1.00 41.99 139 LEU B C 1
ATOM 2103 O O . LEU B 2 133 ? 25.337 8.168 36.774 1.00 36.26 139 LEU B O 1
ATOM 2108 N N . SER B 2 134 ? 27.568 7.796 36.949 1.00 31.48 140 SER B N 1
ATOM 2109 C CA . SER B 2 134 ? 27.883 8.067 35.556 1.00 41.55 140 SER B CA 1
ATOM 2110 C C . SER B 2 134 ? 28.457 6.817 34.910 1.00 31.22 140 SER B C 1
ATOM 2111 O O . SER B 2 134 ? 29.256 6.104 35.524 1.00 30.70 140 SER B O 1
ATOM 2114 N N . LEU B 2 135 ? 28.052 6.554 33.673 1.00 28.88 141 LEU B N 1
ATOM 2115 C CA . LEU B 2 135 ? 28.634 5.465 32.906 1.00 24.53 141 LEU B CA 1
ATOM 2116 C C . LEU B 2 135 ? 29.912 5.948 32.227 1.00 34.32 141 LEU B C 1
ATOM 2117 O O . LEU B 2 135 ? 29.939 7.022 31.617 1.00 29.19 141 LEU B O 1
ATOM 2122 N N . VAL B 2 136 ? 30.972 5.159 32.346 1.00 24.79 142 VAL B N 1
ATOM 2123 C CA . VAL B 2 136 ? 32.221 5.459 31.664 1.00 24.48 142 VAL B CA 1
ATOM 2124 C C . VAL B 2 136 ? 32.549 4.294 30.744 1.00 28.77 142 VAL B C 1
ATOM 2125 O O . VAL B 2 136 ? 32.480 3.124 31.152 1.00 25.33 142 VAL B O 1
ATOM 2129 N N . ILE B 2 137 ? 32.860 4.608 29.492 1.00 20.83 143 ILE B N 1
ATOM 2130 C CA . ILE B 2 137 ? 33.304 3.590 28.561 1.00 21.85 143 ILE B CA 1
ATOM 2131 C C . ILE B 2 137 ? 34.736 3.915 28.191 1.00 29.83 143 ILE B C 1
ATOM 2132 O O . ILE B 2 137 ? 35.017 4.998 27.677 1.00 27.70 143 ILE B O 1
ATOM 2137 N N . GLU B 2 138 ? 35.641 2.986 28.502 1.00 23.95 144 GLU B N 1
ATOM 2138 C CA . GLU B 2 138 ? 37.065 3.139 28.206 1.00 26.59 144 GLU B CA 1
ATOM 2139 C C . GLU B 2 138 ? 37.378 2.533 26.862 1.00 28.35 144 GLU B C 1
ATOM 2140 O O . GLU B 2 138 ? 36.995 1.385 26.585 1.00 29.79 144 GLU B O 1
ATOM 2146 N N . GLU B 2 139 ? 38.099 3.288 26.039 1.00 23.44 145 GLU B N 1
ATOM 2147 C CA . GLU B 2 139 ? 38.585 2.786 24.756 1.00 25.33 145 GLU B CA 1
ATOM 2148 C C . GLU B 2 139 ? 40.107 2.749 24.812 1.00 26.26 145 GLU B C 1
ATOM 2149 O O . GLU B 2 139 ? 40.746 3.773 25.077 1.00 23.27 145 GLU B O 1
ATOM 2155 N N . GLN B 2 140 ? 40.694 1.614 24.551 1.00 23.63 146 GLN B N 1
ATOM 2156 C CA . GLN B 2 140 ? 42.126 1.459 24.639 1.00 24.21 146 GLN B CA 1
ATOM 2157 C C . GLN B 2 140 ? 42.753 0.916 23.341 1.00 26.88 146 GLN B C 1
ATOM 2158 O O . GLN B 2 140 ? 42.286 -0.035 22.810 1.00 23.31 146 GLN B O 1
ATOM 2164 N N . SER B 2 141 ? 43.821 1.527 22.876 1.00 24.61 147 SER B N 1
ATOM 2165 C CA . SER B 2 141 ? 44.581 0.976 21.758 1.00 23.70 147 SER B CA 1
ATOM 2166 C C . SER B 2 141 ? 45.991 1.576 21.724 1.00 29.34 147 SER B C 1
ATOM 2167 O O . SER B 2 141 ? 46.199 2.731 22.113 1.00 25.94 147 SER B O 1
ATOM 2170 N N . GLU B 2 142 ? 46.954 0.780 21.277 1.00 29.64 148 GLU B N 1
ATOM 2171 C CA . GLU B 2 142 ? 48.343 1.221 21.222 1.00 36.30 148 GLU B CA 1
ATOM 2172 C C . GLU B 2 142 ? 48.793 1.775 22.562 1.00 31.21 148 GLU B C 1
ATOM 2173 O O . GLU B 2 142 ? 49.565 2.726 22.608 1.00 30.04 148 GLU B O 1
ATOM 2179 N N . GLY B 2 143 ? 48.296 1.205 23.654 1.00 23.96 149 GLY B N 1
ATOM 2180 C CA . GLY B 2 143 ? 48.771 1.592 24.971 1.00 19.48 149 GLY B CA 1
ATOM 2181 C C . GLY B 2 143 ? 48.179 2.869 25.557 1.00 25.40 149 GLY B C 1
ATOM 2182 O O . GLY B 2 143 ? 48.628 3.334 26.613 1.00 28.86 149 GLY B O 1
ATOM 2183 N N . ILE B 2 144 ? 47.195 3.472 24.931 1.00 26.42 150 ILE B N 1
ATOM 2184 C CA A ILE B 2 144 ? 46.572 4.543 25.494 0.22 22.35 150 ILE B CA 1
ATOM 2185 C CA B ILE B 2 144 ? 46.526 4.689 25.346 0.78 22.13 150 ILE B CA 1
ATOM 2186 C C . ILE B 2 144 ? 45.066 4.413 25.708 1.00 23.50 150 ILE B C 1
ATOM 2187 O O . ILE B 2 144 ? 44.383 3.892 24.897 1.00 25.08 150 ILE B O 1
ATOM 2196 N N . VAL B 2 145 ? 44.580 4.936 26.813 1.00 25.01 151 VAL B N 1
ATOM 2197 C CA . VAL B 2 145 ? 43.178 4.794 27.191 1.00 26.67 151 VAL B CA 1
ATOM 2198 C C . VAL B 2 145 ? 42.467 6.126 27.101 1.00 24.89 151 VAL B C 1
ATOM 2199 O O . VAL B 2 145 ? 42.932 7.118 27.672 1.00 26.45 151 VAL B O 1
ATOM 2203 N N . LYS B 2 146 ? 41.349 6.139 26.369 1.00 24.40 152 LYS B N 1
ATOM 2204 C CA . LYS B 2 146 ? 40.479 7.306 26.276 1.00 26.91 152 LYS B CA 1
ATOM 2205 C C . LYS B 2 146 ? 39.155 7.000 26.965 1.00 27.51 152 LYS B C 1
ATOM 2206 O O . LYS B 2 146 ? 38.593 5.908 26.792 1.00 22.10 152 LYS B O 1
ATOM 2212 N N . LYS B 2 147 ? 38.683 7.970 27.746 1.00 24.61 153 LYS B N 1
ATOM 2213 C CA . LYS B 2 147 ? 37.437 7.876 28.488 1.00 27.90 153 LYS B CA 1
ATOM 2214 C C . LYS B 2 147 ? 36.280 8.452 27.684 1.00 35.42 153 LYS B C 1
ATOM 2215 O O . LYS B 2 147 ? 36.357 9.583 27.203 1.00 27.89 153 LYS B O 1
ATOM 2221 N N . HIS B 2 148 ? 35.199 7.689 27.558 1.00 26.37 154 HIS B N 1
ATOM 2222 C CA . HIS B 2 148 ? 33.959 8.212 26.993 1.00 28.29 154 HIS B CA 1
ATOM 2223 C C . HIS B 2 148 ? 32.877 8.239 28.083 1.00 31.64 154 HIS B C 1
ATOM 2224 O O . HIS B 2 148 ? 32.661 7.241 28.780 1.00 27.18 154 HIS B O 1
ATOM 2231 N N . LYS B 2 149 ? 32.204 9.377 28.236 1.00 26.07 155 LYS B N 1
ATOM 2232 C CA . LYS B 2 149 ? 31.142 9.498 29.240 1.00 34.29 155 LYS B CA 1
ATOM 2233 C C . LYS B 2 149 ? 29.846 9.945 28.596 1.00 33.73 155 LYS B C 1
ATOM 2234 O O . LYS B 2 149 ? 29.549 11.133 28.556 1.00 29.49 155 LYS B O 1
ATOM 2240 N N . PRO B 2 150 ? 29.073 8.982 28.088 1.00 26.92 156 PRO B N 1
ATOM 2241 C CA . PRO B 2 150 ? 27.796 9.194 27.404 1.00 33.21 156 PRO B CA 1
ATOM 2242 C C . PRO B 2 150 ? 26.812 9.866 28.349 1.00 35.30 156 PRO B C 1
ATOM 2243 O O . PRO B 2 150 ? 26.779 9.530 29.532 1.00 36.19 156 PRO B O 1
ATOM 2247 N N . GLU B 2 151 ? 26.033 10.810 27.836 1.00 38.05 157 GLU B N 1
ATOM 2248 C CA . GLU B 2 151 ? 24.982 11.446 28.620 1.00 49.26 157 GLU B CA 1
ATOM 2249 C C . GLU B 2 151 ? 24.012 10.388 29.140 1.00 40.13 157 GLU B C 1
ATOM 2250 O O . GLU B 2 151 ? 23.471 9.606 28.351 1.00 48.82 157 GLU B O 1
ATOM 2252 N N . MET B 2 156 ? 19.303 5.132 34.029 1.00 67.95 162 MET B N 1
ATOM 2253 C CA . MET B 2 156 ? 19.855 4.018 33.268 1.00 67.35 162 MET B CA 1
ATOM 2254 C C . MET B 2 156 ? 18.927 2.809 33.307 1.00 61.96 162 MET B C 1
ATOM 2255 O O . MET B 2 156 ? 18.809 2.138 34.333 1.00 60.82 162 MET B O 1
ATOM 2260 N N . SER B 2 157 ? 18.269 2.537 32.185 1.00 47.51 163 SER B N 1
ATOM 2261 C CA . SER B 2 157 ? 17.351 1.409 32.089 1.00 53.07 163 SER B CA 1
ATOM 2262 C C . SER B 2 157 ? 17.425 0.754 30.714 1.00 61.01 163 SER B C 1
ATOM 2263 O O . SER B 2 157 ? 17.477 1.438 29.692 1.00 65.82 163 SER B O 1
ATOM 2266 N N . GLY B 2 158 ? 17.428 -0.575 30.696 1.00 41.75 164 GLY B N 1
ATOM 2267 C CA . GLY B 2 158 ? 17.494 -1.314 29.463 1.00 47.96 164 GLY B CA 1
ATOM 2268 C C . GLY B 2 158 ? 18.856 -1.259 28.776 1.00 45.85 164 GLY B C 1
ATOM 2269 O O . GLY B 2 158 ? 19.776 -0.692 29.260 1.00 47.42 164 GLY B O 1
ATOM 2270 N N . ASN B 2 159 ? 18.970 -1.882 27.633 1.00 42.25 165 ASN B N 1
ATOM 2271 C CA . ASN B 2 159 ? 20.215 -1.858 26.873 1.00 49.51 165 ASN B CA 1
ATOM 2272 C C . ASN B 2 159 ? 20.569 -0.459 26.358 1.00 46.08 165 ASN B C 1
ATOM 2273 O O . ASN B 2 159 ? 19.744 0.231 25.753 1.00 39.03 165 ASN B O 1
ATOM 2278 N N . PHE B 2 160 ? 21.805 -0.046 26.621 1.00 35.32 166 PHE B N 1
ATOM 2279 C CA . PHE B 2 160 ? 22.262 1.303 26.322 1.00 23.32 166 PHE B CA 1
ATOM 2280 C C . PHE B 2 160 ? 23.398 1.199 25.331 1.00 34.37 166 PHE B C 1
ATOM 2281 O O . PHE B 2 160 ? 24.445 0.615 25.645 1.00 27.92 166 PHE B O 1
ATOM 2289 N N . THR B 2 161 ? 23.208 1.761 24.141 1.00 30.29 167 THR B N 1
ATOM 2290 C CA . THR B 2 161 ? 24.226 1.645 23.090 1.00 33.86 167 THR B CA 1
ATOM 2291 C C . THR B 2 161 ? 25.093 2.887 22.973 1.00 30.95 167 THR B C 1
ATOM 2292 O O . THR B 2 161 ? 24.590 4.019 22.981 1.00 30.22 167 THR B O 1
ATOM 2296 N N . TYR B 2 162 ? 26.404 2.674 22.856 1.00 27.80 168 TYR B N 1
ATOM 2297 C CA . TYR B 2 162 ? 27.315 3.773 22.616 1.00 24.31 168 TYR B CA 1
ATOM 2298 C C . TYR B 2 162 ? 28.284 3.400 21.508 1.00 26.86 168 TYR B C 1
ATOM 2299 O O . TYR B 2 162 ? 28.813 2.287 21.474 1.00 27.52 168 TYR B O 1
ATOM 2308 N N . ILE B 2 163 ? 28.533 4.330 20.600 1.00 23.40 169 ILE B N 1
ATOM 2309 C CA . ILE B 2 163 ? 29.435 4.023 19.492 1.00 25.89 169 ILE B CA 1
ATOM 2310 C C . ILE B 2 163 ? 30.747 4.751 19.641 1.00 26.77 169 ILE B C 1
ATOM 2311 O O . ILE B 2 163 ? 30.776 5.976 19.809 1.00 27.35 169 ILE B O 1
ATOM 2316 N N . ILE B 2 164 ? 31.833 3.983 19.591 1.00 27.38 170 ILE B N 1
ATOM 2317 C CA . ILE B 2 164 ? 33.165 4.556 19.549 1.00 23.65 170 ILE B CA 1
ATOM 2318 C C . ILE B 2 164 ? 33.517 4.678 18.079 1.00 22.04 170 ILE B C 1
ATOM 2319 O O . ILE B 2 164 ? 33.711 3.649 17.391 1.00 22.61 170 ILE B O 1
ATOM 2324 N N . ASP B 2 165 ? 33.604 5.913 17.579 1.00 23.87 171 ASP B N 1
ATOM 2325 C CA . ASP B 2 165 ? 33.753 6.086 16.133 1.00 31.02 171 ASP B CA 1
ATOM 2326 C C . ASP B 2 165 ? 35.130 6.592 15.707 1.00 29.76 171 ASP B C 1
ATOM 2327 O O . ASP B 2 165 ? 35.997 6.857 16.552 1.00 31.00 171 ASP B O 1
ATOM 2332 N N . LYS B 2 166 ? 35.314 6.718 14.391 1.00 29.30 172 LYS B N 1
ATOM 2333 C CA . LYS B 2 166 ? 36.570 7.195 13.807 1.00 35.93 172 LYS B CA 1
ATOM 2334 C C . LYS B 2 166 ? 37.734 6.285 14.166 1.00 31.90 172 LYS B C 1
ATOM 2335 O O . LYS B 2 166 ? 38.786 6.754 14.588 1.00 31.01 172 LYS B O 1
ATOM 2341 N N . LEU B 2 167 ? 37.542 4.982 14.001 1.00 31.15 173 LEU B N 1
ATOM 2342 C CA . LEU B 2 167 ? 38.571 4.019 14.354 1.00 31.93 173 LEU B CA 1
ATOM 2343 C C . LEU B 2 167 ? 39.201 3.468 13.081 1.00 35.47 173 LEU B C 1
ATOM 2344 O O . LEU B 2 167 ? 38.701 3.716 11.986 1.00 34.83 173 LEU B O 1
ATOM 2349 N N . ILE B 2 168 ? 40.280 2.702 13.217 1.00 33.92 174 ILE B N 1
ATOM 2350 C CA . ILE B 2 168 ? 41.020 2.249 12.038 1.00 35.48 174 ILE B CA 1
ATOM 2351 C C . ILE B 2 168 ? 41.274 0.739 11.980 1.00 45.26 174 ILE B C 1
ATOM 2352 O O . ILE B 2 168 ? 41.310 0.065 13.010 1.00 32.00 174 ILE B O 1
ATOM 2357 N N . PRO B 2 169 ? 41.472 0.205 10.761 1.00 44.79 175 PRO B N 1
ATOM 2358 C CA . PRO B 2 169 ? 41.741 -1.226 10.561 1.00 41.29 175 PRO B CA 1
ATOM 2359 C C . PRO B 2 169 ? 43.074 -1.642 11.172 1.00 36.68 175 PRO B C 1
ATOM 2360 O O . PRO B 2 169 ? 43.872 -0.774 11.529 1.00 36.16 175 PRO B O 1
ATOM 2364 N N . ASN B 2 170 ? 43.292 -2.952 11.290 1.00 38.84 176 ASN B N 1
ATOM 2365 C CA . ASN B 2 170 ? 44.543 -3.512 11.796 1.00 33.60 176 ASN B CA 1
ATOM 2366 C C . ASN B 2 170 ? 44.965 -2.956 13.147 1.00 45.28 176 ASN B C 1
ATOM 2367 O O . ASN B 2 170 ? 46.155 -2.796 13.432 1.00 43.26 176 ASN B O 1
ATOM 2372 N N . THR B 2 171 ? 43.983 -2.671 13.986 1.00 42.08 177 THR B N 1
ATOM 2373 C CA . THR B 2 171 ? 44.253 -2.059 15.269 1.00 35.21 177 THR B CA 1
ATOM 2374 C C . THR B 2 171 ? 43.384 -2.749 16.302 1.00 34.84 177 THR B C 1
ATOM 2375 O O . THR B 2 171 ? 42.162 -2.833 16.150 1.00 30.10 177 THR B O 1
ATOM 2379 N N . ASN B 2 172 ? 44.016 -3.278 17.340 1.00 32.28 178 ASN B N 1
ATOM 2380 C CA . ASN B 2 172 ? 43.254 -3.915 18.396 1.00 26.16 178 ASN B CA 1
ATOM 2381 C C . ASN B 2 172 ? 42.699 -2.850 19.329 1.00 23.56 178 ASN B C 1
ATOM 2382 O O . ASN B 2 172 ? 43.444 -1.996 19.822 1.00 27.46 178 ASN B O 1
ATOM 2387 N N . TYR B 2 173 ? 41.393 -2.883 19.566 1.00 23.69 179 TYR B N 1
ATOM 2388 C CA . TYR B 2 173 ? 40.786 -1.979 20.547 1.00 19.87 179 TYR B CA 1
ATOM 2389 C C . TYR B 2 173 ? 40.265 -2.793 21.714 1.00 22.43 179 TYR B C 1
ATOM 2390 O O . TYR B 2 173 ? 39.663 -3.851 21.511 1.00 28.17 179 TYR B O 1
ATOM 2399 N N . CYS B 2 174 ? 40.504 -2.303 22.929 1.00 19.49 180 CYS B N 1
ATOM 2400 C CA . CYS B 2 174 ? 40.021 -2.967 24.136 1.00 22.37 180 CYS B CA 1
ATOM 2401 C C . CYS B 2 174 ? 39.052 -2.029 24.849 1.00 19.18 180 CYS B C 1
ATOM 2402 O O . CYS B 2 174 ? 39.326 -0.837 25.014 1.00 26.18 180 CYS B O 1
ATOM 2405 N N . VAL B 2 175 ? 37.911 -2.571 25.237 1.00 20.49 181 VAL B N 1
ATOM 2406 C CA . VAL B 2 175 ? 36.879 -1.768 25.868 1.00 14.96 181 VAL B CA 1
ATOM 2407 C C . VAL B 2 175 ? 36.637 -2.287 27.269 1.00 21.97 181 VAL B C 1
ATOM 2408 O O . VAL B 2 175 ? 36.563 -3.506 27.489 1.00 18.42 181 VAL B O 1
ATOM 2412 N N . SER B 2 176 ? 36.528 -1.354 28.210 1.00 21.15 182 SER B N 1
ATOM 2413 C CA . SER B 2 176 ? 36.142 -1.667 29.583 1.00 17.79 182 SER B CA 1
ATOM 2414 C C . SER B 2 176 ? 35.047 -0.672 29.950 1.00 21.83 182 SER B C 1
ATOM 2415 O O . SER B 2 176 ? 35.018 0.445 29.428 1.00 21.03 182 SER B O 1
ATOM 2418 N N . VAL B 2 177 ? 34.123 -1.077 30.805 1.00 18.35 183 VAL B N 1
ATOM 2419 C CA . VAL B 2 177 ? 33.070 -0.159 31.226 1.00 18.10 183 VAL B CA 1
ATOM 2420 C C . VAL B 2 177 ? 33.020 -0.138 32.737 1.00 24.50 183 VAL B C 1
ATOM 2421 O O . VAL B 2 177 ? 33.432 -1.102 33.398 1.00 22.21 183 VAL B O 1
ATOM 2425 N N . TYR B 2 178 ? 32.540 0.969 33.288 1.00 23.86 184 TYR B N 1
ATOM 2426 C CA . TYR B 2 178 ? 32.335 1.037 34.721 1.00 28.52 184 TYR B CA 1
ATOM 2427 C C . TYR B 2 178 ? 31.359 2.134 35.104 1.00 34.28 184 TYR B C 1
ATOM 2428 O O . TYR B 2 178 ? 31.039 3.021 34.304 1.00 23.10 184 TYR B O 1
ATOM 2437 N N . LEU B 2 179 ? 30.864 2.049 36.330 1.00 21.91 185 LEU B N 1
ATOM 2438 C CA . LEU B 2 179 ? 30.038 3.112 36.877 1.00 27.90 185 LEU B CA 1
ATOM 2439 C C . LEU B 2 179 ? 30.866 3.937 37.848 1.00 31.46 185 LEU B C 1
ATOM 2440 O O . LEU B 2 179 ? 31.621 3.398 38.666 1.00 36.40 185 LEU B O 1
ATOM 2445 N N . GLU B 2 180 ? 30.728 5.252 37.734 1.00 32.56 186 GLU B N 1
ATOM 2446 C CA . GLU B 2 180 ? 31.515 6.196 38.503 1.00 30.52 186 GLU B CA 1
ATOM 2447 C C . GLU B 2 180 ? 30.572 6.996 39.397 1.00 40.78 186 GLU B C 1
ATOM 2448 O O . GLU B 2 180 ? 29.545 7.491 38.938 1.00 34.48 186 GLU B O 1
ATOM 2454 N N . HIS B 2 181 ? 30.927 7.113 40.672 1.00 36.71 187 HIS B N 1
ATOM 2455 C CA . HIS B 2 181 ? 30.110 7.825 41.641 1.00 44.37 187 HIS B CA 1
ATOM 2456 C C . HIS B 2 181 ? 30.660 9.233 41.852 1.00 33.34 187 HIS B C 1
ATOM 2457 O O . HIS B 2 181 ? 31.722 9.402 42.453 1.00 43.67 187 HIS B O 1
ATOM 2464 N N . GLN B 2 185 ? 36.170 8.710 44.405 1.00 68.67 191 GLN B N 1
ATOM 2465 C CA . GLN B 2 185 ? 36.248 7.339 44.902 1.00 69.46 191 GLN B CA 1
ATOM 2466 C C . GLN B 2 185 ? 36.926 6.433 43.878 1.00 63.47 191 GLN B C 1
ATOM 2467 O O . GLN B 2 185 ? 37.106 6.815 42.723 1.00 66.39 191 GLN B O 1
ATOM 2469 N N . ALA B 2 186 ? 37.310 5.236 44.306 1.00 55.31 192 ALA B N 1
ATOM 2470 C CA . ALA B 2 186 ? 37.899 4.266 43.393 1.00 57.68 192 ALA B CA 1
ATOM 2471 C C . ALA B 2 186 ? 36.783 3.573 42.625 1.00 47.05 192 ALA B C 1
ATOM 2472 O O . ALA B 2 186 ? 35.681 3.408 43.141 1.00 45.73 192 ALA B O 1
ATOM 2474 N N . VAL B 2 187 ? 37.063 3.177 41.390 1.00 34.84 193 VAL B N 1
ATOM 2475 C CA . VAL B 2 187 ? 36.057 2.500 40.582 1.00 37.71 193 VAL B CA 1
ATOM 2476 C C . VAL B 2 187 ? 36.406 1.030 40.377 1.00 35.62 193 VAL B C 1
ATOM 2477 O O . VAL B 2 187 ? 37.541 0.622 40.569 1.00 26.76 193 VAL B O 1
ATOM 2481 N N . ILE B 2 188 ? 35.405 0.244 40.004 1.00 29.34 194 ILE B N 1
ATOM 2482 C CA . ILE B 2 188 ? 35.589 -1.154 39.691 1.00 31.51 194 ILE B CA 1
ATOM 2483 C C . ILE B 2 188 ? 35.329 -1.324 38.198 1.00 27.54 194 ILE B C 1
ATOM 2484 O O . ILE B 2 188 ? 34.188 -1.197 37.729 1.00 23.96 194 ILE B O 1
ATOM 2489 N N . LYS B 2 189 ? 36.385 -1.601 37.448 1.00 26.24 195 LYS B N 1
ATOM 2490 C CA . LYS B 2 189 ? 36.257 -1.688 36.002 1.00 26.10 195 LYS B CA 1
ATOM 2491 C C . LYS B 2 189 ? 35.908 -3.088 35.573 1.00 21.48 195 LYS B C 1
ATOM 2492 O O . LYS B 2 189 ? 36.347 -4.060 36.183 1.00 24.69 195 LYS B O 1
ATOM 2498 N N . SER B 2 190 ? 35.141 -3.197 34.493 1.00 20.14 196 SER B N 1
ATOM 2499 C CA . SER B 2 190 ? 34.829 -4.493 33.923 1.00 21.81 196 SER B CA 1
ATOM 2500 C C . SER B 2 190 ? 36.092 -5.129 33.341 1.00 19.51 196 SER B C 1
ATOM 2501 O O . SER B 2 190 ? 37.074 -4.439 33.056 1.00 19.93 196 SER B O 1
ATOM 2504 N N . PRO B 2 191 ? 36.063 -6.456 33.151 1.00 23.02 197 PRO B N 1
ATOM 2505 C CA . PRO B 2 191 ? 37.122 -7.100 32.358 1.00 23.45 197 PRO B CA 1
ATOM 2506 C C . PRO B 2 191 ? 37.101 -6.520 30.948 1.00 24.59 197 PRO B C 1
ATOM 2507 O O . PRO B 2 191 ? 36.072 -5.978 30.523 1.00 22.12 197 PRO B O 1
ATOM 2511 N N . LEU B 2 192 ? 38.217 -6.624 30.238 1.00 19.27 198 LEU B N 1
ATOM 2512 C CA . LEU B 2 192 ? 38.309 -6.105 28.878 1.00 23.92 198 LEU B CA 1
ATOM 2513 C C . LEU B 2 192 ? 37.600 -6.998 27.874 1.00 26.51 198 LEU B C 1
ATOM 2514 O O . LEU B 2 192 ? 37.601 -8.232 28.003 1.00 21.98 198 LEU B O 1
ATOM 2519 N N . LYS B 2 193 ? 36.991 -6.363 26.876 1.00 22.76 199 LYS B N 1
ATOM 2520 C CA . LYS B 2 193 ? 36.574 -7.044 25.666 1.00 24.06 199 LYS B CA 1
ATOM 2521 C C . LYS B 2 193 ? 37.246 -6.324 24.502 1.00 23.81 199 LYS B C 1
ATOM 2522 O O . LYS B 2 193 ? 37.153 -5.090 24.377 1.00 24.16 199 LYS B O 1
ATOM 2528 N N . CYS B 2 194 ? 37.925 -7.082 23.654 1.00 21.54 200 CYS B N 1
ATOM 2529 C CA . CYS B 2 194 ? 38.788 -6.478 22.651 1.00 26.18 200 CYS B CA 1
ATOM 2530 C C . CYS B 2 194 ? 38.475 -6.999 21.254 1.00 31.41 200 CYS B C 1
ATOM 2531 O O . CYS B 2 194 ? 38.003 -8.131 21.091 1.00 28.40 200 CYS B O 1
ATOM 2534 N N . THR B 2 195 ? 38.733 -6.172 20.245 1.00 29.01 201 THR B N 1
ATOM 2535 C CA . THR B 2 195 ? 38.488 -6.598 18.875 1.00 30.61 201 THR B CA 1
ATOM 2536 C C . THR B 2 195 ? 39.304 -5.781 17.894 1.00 32.55 201 THR B C 1
ATOM 2537 O O . THR B 2 195 ? 39.624 -4.614 18.159 1.00 27.30 201 THR B O 1
ATOM 2541 N N . LEU B 2 196 ? 39.669 -6.419 16.780 1.00 30.62 202 LEU B N 1
ATOM 2542 C CA . LEU B 2 196 ? 40.168 -5.731 15.599 1.00 35.24 202 LEU B CA 1
ATOM 2543 C C . LEU B 2 196 ? 38.953 -5.426 14.714 1.00 27.46 202 LEU B C 1
ATOM 2544 O O . LEU B 2 196 ? 37.945 -6.117 14.772 1.00 36.18 202 LEU B O 1
ATOM 2549 N N . LEU B 2 197 ? 39.049 -4.398 13.887 1.00 32.74 203 LEU B N 1
ATOM 2550 C CA . LEU B 2 197 ? 37.947 -4.065 13.007 1.00 34.75 203 LEU B CA 1
ATOM 2551 C C . LEU B 2 197 ? 37.987 -4.930 11.748 1.00 39.63 203 LEU B C 1
ATOM 2552 O O . LEU B 2 197 ? 39.059 -5.218 11.222 1.00 39.08 203 LEU B O 1
ATOM 2557 N N . PRO B 2 198 ? 36.813 -5.366 11.274 1.00 38.21 204 PRO B N 1
ATOM 2558 C CA . PRO B 2 198 ? 36.762 -6.186 10.059 1.00 34.77 204 PRO B CA 1
ATOM 2559 C C . PRO B 2 198 ? 37.061 -5.351 8.813 1.00 36.60 204 PRO B C 1
ATOM 2560 O O . PRO B 2 198 ? 37.107 -4.120 8.937 1.00 37.42 204 PRO B O 1
ATOM 2564 N N . SER C 1 11 ? 4.976 35.363 10.955 1.00 61.52 8 SER C N 1
ATOM 2565 C CA . SER C 1 11 ? 5.057 36.042 9.661 1.00 65.28 8 SER C CA 1
ATOM 2566 C C . SER C 1 11 ? 5.170 35.062 8.493 1.00 61.67 8 SER C C 1
ATOM 2567 O O . SER C 1 11 ? 5.945 34.101 8.541 1.00 53.82 8 SER C O 1
ATOM 2570 N N . LEU C 1 12 ? 4.381 35.310 7.451 1.00 59.45 9 LEU C N 1
ATOM 2571 C CA . LEU C 1 12 ? 4.508 34.586 6.192 1.00 57.09 9 LEU C CA 1
ATOM 2572 C C . LEU C 1 12 ? 5.826 34.961 5.513 1.00 55.86 9 LEU C C 1
ATOM 2573 O O . LEU C 1 12 ? 6.431 34.156 4.797 1.00 42.42 9 LEU C O 1
ATOM 2578 N N . GLY C 1 13 ? 6.269 36.191 5.748 1.00 53.24 10 GLY C N 1
ATOM 2579 C CA . GLY C 1 13 ? 7.514 36.665 5.180 1.00 49.95 10 GLY C CA 1
ATOM 2580 C C . GLY C 1 13 ? 8.704 35.957 5.799 1.00 51.25 10 GLY C C 1
ATOM 2581 O O . GLY C 1 13 ? 9.636 35.544 5.095 1.00 41.49 10 GLY C O 1
ATOM 2582 N N . SER C 1 14 ? 8.689 35.836 7.103 1.00 45.05 11 SER C N 1
ATOM 2583 C CA . SER C 1 14 ? 9.773 35.173 7.790 1.00 51.06 11 SER C CA 1
ATOM 2584 C C . SER C 1 14 ? 9.839 33.702 7.404 1.00 46.02 11 SER C C 1
ATOM 2585 O O . SER C 1 14 ? 10.894 33.141 7.261 1.00 40.74 11 SER C O 1
ATOM 2588 N N . ARG C 1 15 ? 8.696 33.080 7.245 1.00 42.12 12 ARG C N 1
ATOM 2589 C CA . ARG C 1 15 ? 8.704 31.697 6.877 1.00 47.12 12 ARG C CA 1
ATOM 2590 C C . ARG C 1 15 ? 9.293 31.465 5.513 1.00 35.88 12 ARG C C 1
ATOM 2591 O O . ARG C 1 15 ? 10.025 30.549 5.313 1.00 32.98 12 ARG C O 1
ATOM 2599 N N . ARG C 1 16 ? 8.932 32.321 4.588 1.00 35.14 13 ARG C N 1
ATOM 2600 C CA . ARG C 1 16 ? 9.419 32.255 3.242 1.00 39.38 13 ARG C CA 1
ATOM 2601 C C . ARG C 1 16 ? 10.923 32.454 3.235 1.00 26.98 13 ARG C C 1
ATOM 2602 O O . ARG C 1 16 ? 11.606 31.872 2.468 1.00 28.45 13 ARG C O 1
ATOM 2610 N N . THR C 1 17 ? 11.404 33.280 4.135 1.00 31.82 14 THR C N 1
ATOM 2611 C CA . THR C 1 17 ? 12.840 33.524 4.243 1.00 30.44 14 THR C CA 1
ATOM 2612 C C . THR C 1 17 ? 13.564 32.244 4.620 1.00 29.70 14 THR C C 1
ATOM 2613 O O . THR C 1 17 ? 14.581 31.896 4.018 1.00 28.66 14 THR C O 1
ATOM 2617 N N . LEU C 1 18 ? 13.023 31.526 5.602 1.00 31.90 15 LEU C N 1
ATOM 2618 C CA . LEU C 1 18 ? 13.642 30.287 6.066 1.00 24.01 15 LEU C CA 1
ATOM 2619 C C . LEU C 1 18 ? 13.598 29.211 4.980 1.00 23.62 15 LEU C C 1
ATOM 2620 O O . LEU C 1 18 ? 14.550 28.448 4.805 1.00 25.77 15 LEU C O 1
ATOM 2625 N N . MET C 1 19 ? 12.501 29.160 4.231 1.00 24.21 16 MET C N 1
ATOM 2626 C CA A MET C 1 19 ? 12.389 28.186 3.154 0.46 26.37 16 MET C CA 1
ATOM 2627 C CA B MET C 1 19 ? 12.359 28.213 3.126 0.54 26.38 16 MET C CA 1
ATOM 2628 C C . MET C 1 19 ? 13.454 28.426 2.081 1.00 23.77 16 MET C C 1
ATOM 2629 O O . MET C 1 19 ? 14.096 27.484 1.622 1.00 23.71 16 MET C O 1
ATOM 2638 N N . LEU C 1 20 ? 13.649 29.683 1.698 1.00 25.38 17 LEU C N 1
ATOM 2639 C CA . LEU C 1 20 ? 14.676 30.022 0.722 1.00 27.62 17 LEU C CA 1
ATOM 2640 C C . LEU C 1 20 ? 16.084 29.617 1.198 1.00 26.13 17 LEU C C 1
ATOM 2641 O O . LEU C 1 20 ? 16.845 29.000 0.456 1.00 22.84 17 LEU C O 1
ATOM 2646 N N . LEU C 1 21 ? 16.420 29.947 2.438 1.00 19.86 18 LEU C N 1
ATOM 2647 C CA . LEU C 1 21 ? 17.691 29.499 3.032 1.00 22.96 18 LEU C CA 1
ATOM 2648 C C . LEU C 1 21 ? 17.886 27.980 2.992 1.00 26.43 18 LEU C C 1
ATOM 2649 O O . LEU C 1 21 ? 18.974 27.503 2.684 1.00 29.29 18 LEU C O 1
ATOM 2654 N N . ALA C 1 22 ? 16.839 27.215 3.292 1.00 29.41 19 ALA C N 1
ATOM 2655 C CA . ALA C 1 22 ? 16.933 25.762 3.153 1.00 29.83 19 ALA C CA 1
ATOM 2656 C C . ALA C 1 22 ? 17.179 25.357 1.699 1.00 30.06 19 ALA C C 1
ATOM 2657 O O . ALA C 1 22 ? 17.986 24.463 1.420 1.00 27.23 19 ALA C O 1
ATOM 2659 N N . GLN C 1 23 ? 16.490 26.014 0.766 1.00 27.37 20 GLN C N 1
ATOM 2660 C CA . GLN C 1 23 ? 16.609 25.642 -0.638 1.00 26.41 20 GLN C CA 1
ATOM 2661 C C . GLN C 1 23 ? 17.980 25.979 -1.207 1.00 27.01 20 GLN C C 1
ATOM 2662 O O . GLN C 1 23 ? 18.405 25.371 -2.190 1.00 28.11 20 GLN C O 1
ATOM 2668 N N . MET C 1 24 ? 18.669 26.935 -0.590 1.00 25.26 21 MET C N 1
ATOM 2669 C CA . MET C 1 24 ? 20.011 27.320 -1.052 1.00 30.91 21 MET C CA 1
ATOM 2670 C C . MET C 1 24 ? 21.072 26.239 -0.807 1.00 38.38 21 MET C C 1
ATOM 2671 O O . MET C 1 24 ? 22.042 26.148 -1.553 1.00 28.92 21 MET C O 1
ATOM 2676 N N . ARG C 1 25 ? 20.879 25.407 0.219 1.00 31.83 22 ARG C N 1
ATOM 2677 C CA . ARG C 1 25 ? 21.875 24.387 0.571 1.00 29.12 22 ARG C CA 1
ATOM 2678 C C . ARG C 1 25 ? 22.416 23.660 -0.665 1.00 31.54 22 ARG C C 1
ATOM 2679 O O . ARG C 1 25 ? 21.650 23.156 -1.492 1.00 25.73 22 ARG C O 1
ATOM 2687 N N . ARG C 1 26 ? 23.741 23.611 -0.782 1.00 36.75 23 ARG C N 1
ATOM 2688 C CA . ARG C 1 26 ? 24.403 23.057 -1.964 1.00 42.06 23 ARG C CA 1
ATOM 2689 C C . ARG C 1 26 ? 24.850 21.616 -1.771 1.00 39.83 23 ARG C C 1
ATOM 2690 O O . ARG C 1 26 ? 24.800 20.810 -2.704 1.00 42.01 23 ARG C O 1
ATOM 2698 N N . ILE C 1 27 ? 25.301 21.299 -0.563 1.00 37.19 24 ILE C N 1
ATOM 2699 C CA . ILE C 1 27 ? 25.853 19.979 -0.297 1.00 47.70 24 ILE C CA 1
ATOM 2700 C C . ILE C 1 27 ? 25.344 19.411 1.030 1.00 49.26 24 ILE C C 1
ATOM 2701 O O . ILE C 1 27 ? 24.805 20.135 1.869 1.00 37.95 24 ILE C O 1
ATOM 2706 N N . SER C 1 28 ? 25.518 18.105 1.207 1.00 42.48 25 SER C N 1
ATOM 2707 C CA . SER C 1 28 ? 25.244 17.448 2.482 1.00 44.09 25 SER C CA 1
ATOM 2708 C C . SER C 1 28 ? 25.868 18.200 3.653 1.00 44.62 25 SER C C 1
ATOM 2709 O O . SER C 1 28 ? 26.990 18.690 3.548 1.00 44.66 25 SER C O 1
ATOM 2712 N N . LEU C 1 29 ? 25.151 18.283 4.771 1.00 31.78 26 LEU C N 1
ATOM 2713 C CA . LEU C 1 29 ? 25.700 18.920 5.963 1.00 37.62 26 LEU C CA 1
ATOM 2714 C C . LEU C 1 29 ? 26.621 17.986 6.758 1.00 41.09 26 LEU C C 1
ATOM 2715 O O . LEU C 1 29 ? 27.372 18.436 7.626 1.00 37.14 26 LEU C O 1
ATOM 2720 N N . PHE C 1 30 ? 26.560 16.691 6.472 1.00 40.00 27 PHE C N 1
ATOM 2721 C CA . PHE C 1 30 ? 27.353 15.725 7.235 1.00 40.71 27 PHE C CA 1
ATOM 2722 C C . PHE C 1 30 ? 28.857 15.963 7.066 1.00 37.17 27 PHE C C 1
ATOM 2723 O O . PHE C 1 30 ? 29.593 16.089 8.048 1.00 36.64 27 PHE C O 1
ATOM 2731 N N . SER C 1 31 ? 29.301 16.045 5.816 1.00 40.76 28 SER C N 1
ATOM 2732 C CA . SER C 1 31 ? 30.715 16.240 5.508 1.00 48.44 28 SER C CA 1
ATOM 2733 C C . SER C 1 31 ? 31.213 17.574 6.042 1.00 46.82 28 SER C C 1
ATOM 2734 O O . SER C 1 31 ? 32.412 17.857 6.025 1.00 61.60 28 SER C O 1
ATOM 2737 N N A CYS C 1 32 ? 30.291 18.405 6.513 0.70 40.06 29 CYS C N 1
ATOM 2738 N N B CYS C 1 32 ? 30.277 18.371 6.539 0.30 40.26 29 CYS C N 1
ATOM 2739 C CA A CYS C 1 32 ? 30.640 19.741 6.980 0.70 42.25 29 CYS C CA 1
ATOM 2740 C CA B CYS C 1 32 ? 30.551 19.731 6.961 0.30 42.35 29 CYS C CA 1
ATOM 2741 C C A CYS C 1 32 ? 30.530 19.894 8.491 0.70 44.57 29 CYS C C 1
ATOM 2742 C C B CYS C 1 32 ? 30.539 19.886 8.480 0.30 44.56 29 CYS C C 1
ATOM 2743 O O A CYS C 1 32 ? 30.641 21.003 9.015 0.70 44.16 29 CYS C O 1
ATOM 2744 O O B CYS C 1 32 ? 30.741 20.985 8.996 0.30 44.24 29 CYS C O 1
ATOM 2749 N N . LEU C 1 33 ? 30.342 18.792 9.198 1.00 39.39 30 LEU C N 1
ATOM 2750 C CA . LEU C 1 33 ? 30.310 18.867 10.645 1.00 44.75 30 LEU C CA 1
ATOM 2751 C C . LEU C 1 33 ? 31.616 19.344 11.244 1.00 45.25 30 LEU C C 1
ATOM 2752 O O . LEU C 1 33 ? 31.634 20.036 12.219 1.00 46.53 30 LEU C O 1
ATOM 2757 N N . LYS C 1 34 ? 32.704 18.953 10.628 1.00 43.92 31 LYS C N 1
ATOM 2758 C CA . LYS C 1 34 ? 34.026 19.297 11.088 1.00 52.99 31 LYS C CA 1
ATOM 2759 C C . LYS C 1 34 ? 34.278 20.769 11.120 1.00 57.24 31 LYS C C 1
ATOM 2760 O O . LYS C 1 34 ? 35.090 21.215 11.856 1.00 58.79 31 LYS C O 1
ATOM 2766 N N . ASP C 1 35 ? 33.584 21.512 10.285 1.00 53.89 32 ASP C N 1
ATOM 2767 C CA . ASP C 1 35 ? 33.759 22.934 10.193 1.00 49.75 32 ASP C CA 1
ATOM 2768 C C . ASP C 1 35 ? 32.835 23.735 11.064 1.00 47.15 32 ASP C C 1
ATOM 2769 O O . ASP C 1 35 ? 32.792 24.901 10.944 1.00 48.77 32 ASP C O 1
ATOM 2774 N N . ARG C 1 36 ? 32.093 23.085 11.931 1.00 41.72 33 ARG C N 1
ATOM 2775 C CA . ARG C 1 36 ? 31.104 23.731 12.795 1.00 43.15 33 ARG C CA 1
ATOM 2776 C C . ARG C 1 36 ? 31.729 24.710 13.770 1.00 45.22 33 ARG C C 1
ATOM 2777 O O . ARG C 1 36 ? 32.931 24.677 14.012 1.00 55.26 33 ARG C O 1
ATOM 2785 N N . HIS C 1 37 ? 30.919 25.539 14.381 1.00 42.21 34 HIS C N 1
ATOM 2786 C CA . HIS C 1 37 ? 31.451 26.599 15.182 1.00 47.97 34 HIS C CA 1
ATOM 2787 C C . HIS C 1 37 ? 30.386 27.361 15.932 1.00 47.87 34 HIS C C 1
ATOM 2788 O O . HIS C 1 37 ? 29.410 27.702 15.398 1.00 58.96 34 HIS C O 1
ATOM 2795 N N . ASP C 1 38 ? 30.573 27.600 17.204 1.00 53.89 35 ASP C N 1
ATOM 2796 C CA . ASP C 1 38 ? 29.648 28.392 17.986 1.00 46.72 35 ASP C CA 1
ATOM 2797 C C . ASP C 1 38 ? 29.975 29.853 17.700 1.00 63.82 35 ASP C C 1
ATOM 2798 O O . ASP C 1 38 ? 31.131 30.273 17.822 1.00 64.28 35 ASP C O 1
ATOM 2803 N N . PHE C 1 39 ? 28.966 30.609 17.276 1.00 67.78 36 PHE C N 1
ATOM 2804 C CA . PHE C 1 39 ? 29.133 32.026 16.979 1.00 67.01 36 PHE C CA 1
ATOM 2805 C C . PHE C 1 39 ? 28.564 32.847 18.125 1.00 60.78 36 PHE C C 1
ATOM 2806 O O . PHE C 1 39 ? 28.762 34.059 18.198 1.00 70.89 36 PHE C O 1
ATOM 2814 N N . GLY C 1 40 ? 27.847 32.173 19.014 1.00 56.45 37 GLY C N 1
ATOM 2815 C CA . GLY C 1 40 ? 27.349 32.802 20.219 1.00 64.77 37 GLY C CA 1
ATOM 2816 C C . GLY C 1 40 ? 26.303 33.864 19.965 1.00 65.79 37 GLY C C 1
ATOM 2817 O O . GLY C 1 40 ? 26.363 34.955 20.529 1.00 67.22 37 GLY C O 1
ATOM 2818 N N . PHE C 1 41 ? 25.334 33.544 19.119 1.00 70.74 38 PHE C N 1
ATOM 2819 C CA . PHE C 1 41 ? 24.234 34.459 18.851 1.00 63.49 38 PHE C CA 1
ATOM 2820 C C . PHE C 1 41 ? 23.605 34.965 20.146 1.00 63.87 38 PHE C C 1
ATOM 2821 O O . PHE C 1 41 ? 23.165 34.173 20.978 1.00 74.45 38 PHE C O 1
ATOM 2829 N N . PRO C 1 42 ? 23.574 36.294 20.324 1.00 68.87 39 PRO C N 1
ATOM 2830 C CA . PRO C 1 42 ? 22.991 36.937 21.509 1.00 59.33 39 PRO C CA 1
ATOM 2831 C C . PRO C 1 42 ? 21.488 36.713 21.652 1.00 61.67 39 PRO C C 1
ATOM 2832 O O . PRO C 1 42 ? 20.727 37.680 21.737 1.00 60.40 39 PRO C O 1
ATOM 2836 N N . GLN C 1 43 ? 21.071 35.452 21.695 1.00 58.76 40 GLN C N 1
ATOM 2837 C CA . GLN C 1 43 ? 19.661 35.122 21.849 1.00 63.79 40 GLN C CA 1
ATOM 2838 C C . GLN C 1 43 ? 19.000 36.015 22.894 1.00 54.13 40 GLN C C 1
ATOM 2839 O O . GLN C 1 43 ? 17.813 36.331 22.793 1.00 69.23 40 GLN C O 1
ATOM 2841 N N . PRO C 1 57 ? 13.356 46.562 15.178 1.00 59.82 54 PRO C N 1
ATOM 2842 C CA . PRO C 1 57 ? 14.383 47.541 15.561 1.00 58.51 54 PRO C CA 1
ATOM 2843 C C . PRO C 1 57 ? 15.764 46.904 15.677 1.00 51.85 54 PRO C C 1
ATOM 2844 O O . PRO C 1 57 ? 16.668 47.269 14.925 1.00 54.51 54 PRO C O 1
ATOM 2848 N N . VAL C 1 58 ? 15.934 45.966 16.601 1.00 57.91 55 VAL C N 1
ATOM 2849 C CA . VAL C 1 58 ? 17.142 45.149 16.595 1.00 61.11 55 VAL C CA 1
ATOM 2850 C C . VAL C 1 58 ? 16.956 44.028 15.565 1.00 48.60 55 VAL C C 1
ATOM 2851 O O . VAL C 1 58 ? 17.921 43.545 14.975 1.00 54.37 55 VAL C O 1
ATOM 2855 N N . LEU C 1 59 ? 15.700 43.645 15.349 1.00 47.09 56 LEU C N 1
ATOM 2856 C CA . LEU C 1 59 ? 15.332 42.767 14.250 1.00 54.41 56 LEU C CA 1
ATOM 2857 C C . LEU C 1 59 ? 15.724 43.445 12.938 1.00 61.74 56 LEU C C 1
ATOM 2858 O O . LEU C 1 59 ? 16.424 42.863 12.098 1.00 55.53 56 LEU C O 1
ATOM 2863 N N . ALA C 1 60 ? 15.290 44.693 12.788 1.00 58.34 57 ALA C N 1
ATOM 2864 C CA . ALA C 1 60 ? 15.594 45.483 11.603 1.00 53.22 57 ALA C CA 1
ATOM 2865 C C . ALA C 1 60 ? 17.084 45.500 11.270 1.00 46.66 57 ALA C C 1
ATOM 2866 O O . ALA C 1 60 ? 17.464 45.328 10.111 1.00 57.81 57 ALA C O 1
ATOM 2868 N N . ALA C 1 61 ? 17.931 45.705 12.274 1.00 49.08 58 ALA C N 1
ATOM 2869 C CA . ALA C 1 61 ? 19.371 45.788 12.026 1.00 59.57 58 ALA C CA 1
ATOM 2870 C C . ALA C 1 61 ? 19.937 44.420 11.687 1.00 54.55 58 ALA C C 1
ATOM 2871 O O . ALA C 1 61 ? 20.954 44.297 10.994 1.00 57.66 58 ALA C O 1
ATOM 2873 N N . MET C 1 62 ? 19.271 43.392 12.199 1.00 57.51 59 MET C N 1
ATOM 2874 C CA . MET C 1 62 ? 19.669 42.018 11.951 1.00 58.16 59 MET C CA 1
ATOM 2875 C C . MET C 1 62 ? 19.378 41.645 10.504 1.00 47.57 59 MET C C 1
ATOM 2876 O O . MET C 1 62 ? 20.277 41.236 9.760 1.00 46.56 59 MET C O 1
ATOM 2881 N N . ILE C 1 63 ? 18.111 41.786 10.124 1.00 45.98 60 ILE C N 1
ATOM 2882 C CA . ILE C 1 63 ? 17.674 41.573 8.752 1.00 42.10 60 ILE C CA 1
ATOM 2883 C C . ILE C 1 63 ? 18.576 42.335 7.775 1.00 43.22 60 ILE C C 1
ATOM 2884 O O . ILE C 1 63 ? 19.084 41.766 6.807 1.00 46.68 60 ILE C O 1
ATOM 2889 N N . ALA C 1 64 ? 18.877 43.574 8.075 1.00 51.28 61 ALA C N 1
ATOM 2890 C CA . ALA C 1 64 ? 19.762 44.328 7.247 1.00 47.91 61 ALA C CA 1
ATOM 2891 C C . ALA C 1 64 ? 21.130 43.719 7.197 1.00 44.61 61 ALA C C 1
ATOM 2892 O O . ALA C 1 64 ? 21.758 43.705 6.183 1.00 44.42 61 ALA C O 1
ATOM 2894 N N . GLN C 1 65 ? 21.625 43.233 8.306 1.00 46.23 62 GLN C N 1
ATOM 2895 C CA . GLN C 1 65 ? 22.949 42.640 8.271 1.00 50.15 62 GLN C CA 1
ATOM 2896 C C . GLN C 1 65 ? 23.002 41.391 7.459 1.00 38.97 62 GLN C C 1
ATOM 2897 O O . GLN C 1 65 ? 23.972 41.105 6.848 1.00 47.49 62 GLN C O 1
ATOM 2903 N N . ILE C 1 66 ? 21.945 40.618 7.525 1.00 49.29 63 ILE C N 1
ATOM 2904 C CA . ILE C 1 66 ? 21.882 39.396 6.756 1.00 48.11 63 ILE C CA 1
ATOM 2905 C C . ILE C 1 66 ? 21.923 39.740 5.263 1.00 36.72 63 ILE C C 1
ATOM 2906 O O . ILE C 1 66 ? 22.670 39.182 4.519 1.00 39.46 63 ILE C O 1
ATOM 2911 N N . PHE C 1 67 ? 21.153 40.729 4.880 1.00 39.79 64 PHE C N 1
ATOM 2912 C CA . PHE C 1 67 ? 21.101 41.190 3.505 1.00 42.14 64 PHE C CA 1
ATOM 2913 C C . PHE C 1 67 ? 22.513 41.591 3.100 1.00 41.61 64 PHE C C 1
ATOM 2914 O O . PHE C 1 67 ? 23.004 41.106 2.147 1.00 41.34 64 PHE C O 1
ATOM 2922 N N . ASN C 1 68 ? 23.213 42.370 3.889 1.00 42.48 65 ASN C N 1
ATOM 2923 C CA . ASN C 1 68 ? 24.616 42.679 3.611 1.00 43.32 65 ASN C CA 1
ATOM 2924 C C . ASN C 1 68 ? 25.497 41.442 3.471 1.00 41.85 65 ASN C C 1
ATOM 2925 O O . ASN C 1 68 ? 26.218 41.271 2.484 1.00 41.64 65 ASN C O 1
ATOM 2930 N N . LEU C 1 69 ? 25.442 40.575 4.475 1.00 47.49 66 LEU C N 1
ATOM 2931 C CA . LEU C 1 69 ? 26.261 39.375 4.466 1.00 36.18 66 LEU C CA 1
ATOM 2932 C C . LEU C 1 69 ? 26.099 38.568 3.185 1.00 32.22 66 LEU C C 1
ATOM 2933 O O . LEU C 1 69 ? 27.073 38.033 2.662 1.00 39.23 66 LEU C O 1
ATOM 2938 N N . PHE C 1 70 ? 24.870 38.464 2.679 1.00 40.48 67 PHE C N 1
ATOM 2939 C CA . PHE C 1 70 ? 24.633 37.634 1.495 1.00 38.79 67 PHE C CA 1
ATOM 2940 C C . PHE C 1 70 ? 24.734 38.390 0.171 1.00 38.87 67 PHE C C 1
ATOM 2941 O O . PHE C 1 70 ? 24.435 37.829 -0.882 1.00 36.10 67 PHE C O 1
ATOM 2949 N N . SER C 1 71 ? 25.178 39.644 0.220 1.00 45.02 68 SER C N 1
ATOM 2950 C CA . SER C 1 71 ? 25.307 40.459 -0.993 1.00 40.22 68 SER C CA 1
ATOM 2951 C C . SER C 1 71 ? 26.750 40.687 -1.443 1.00 46.36 68 SER C C 1
ATOM 2952 O O . SER C 1 71 ? 26.994 41.497 -2.333 1.00 58.23 68 SER C O 1
ATOM 2955 N N . THR C 1 72 ? 27.703 39.986 -0.839 1.00 50.63 69 THR C N 1
ATOM 2956 C CA . THR C 1 72 ? 29.101 40.111 -1.245 1.00 52.11 69 THR C CA 1
ATOM 2957 C C . THR C 1 72 ? 29.348 39.357 -2.540 1.00 52.93 69 THR C C 1
ATOM 2958 O O . THR C 1 72 ? 28.459 38.678 -3.048 1.00 57.13 69 THR C O 1
ATOM 2962 N N . LYS C 1 73 ? 30.566 39.465 -3.061 1.00 51.80 70 LYS C N 1
ATOM 2963 C CA . LYS C 1 73 ? 30.953 38.734 -4.259 1.00 56.47 70 LYS C CA 1
ATOM 2964 C C . LYS C 1 73 ? 31.109 37.253 -3.948 1.00 52.59 70 LYS C C 1
ATOM 2965 O O . LYS C 1 73 ? 30.826 36.392 -4.789 1.00 49.88 70 LYS C O 1
ATOM 2967 N N . ASP C 1 74 ? 31.579 36.956 -2.742 1.00 52.13 71 ASP C N 1
ATOM 2968 C CA . ASP C 1 74 ? 31.775 35.569 -2.339 1.00 53.60 71 ASP C CA 1
ATOM 2969 C C . ASP C 1 74 ? 30.427 34.870 -2.196 1.00 52.47 71 ASP C C 1
ATOM 2970 O O . ASP C 1 74 ? 30.265 33.724 -2.613 1.00 51.43 71 ASP C O 1
ATOM 2975 N N . SER C 1 75 ? 29.456 35.578 -1.624 1.00 40.10 72 SER C N 1
ATOM 2976 C CA . SER C 1 75 ? 28.088 35.060 -1.545 1.00 49.76 72 SER C CA 1
ATOM 2977 C C . SER C 1 75 ? 27.570 34.681 -2.932 1.00 50.25 72 SER C C 1
ATOM 2978 O O . SER C 1 75 ? 27.080 33.569 -3.135 1.00 42.96 72 SER C O 1
ATOM 2981 N N . SER C 1 76 ? 27.694 35.602 -3.889 1.00 47.97 73 SER C N 1
ATOM 2982 C CA A SER C 1 76 ? 27.296 35.332 -5.266 0.38 43.82 73 SER C CA 1
ATOM 2983 C CA B SER C 1 76 ? 27.287 35.329 -5.262 0.62 43.73 73 SER C CA 1
ATOM 2984 C C . SER C 1 76 ? 28.043 34.125 -5.807 1.00 46.07 73 SER C C 1
ATOM 2985 O O . SER C 1 76 ? 27.520 33.378 -6.633 1.00 48.27 73 SER C O 1
ATOM 2990 N N . ALA C 1 77 ? 29.274 33.940 -5.339 1.00 43.96 74 ALA C N 1
ATOM 2991 C CA . ALA C 1 77 ? 30.052 32.781 -5.752 1.00 54.30 74 ALA C CA 1
ATOM 2992 C C . ALA C 1 77 ? 29.461 31.499 -5.163 1.00 50.55 74 ALA C C 1
ATOM 2993 O O . ALA C 1 77 ? 29.543 30.431 -5.774 1.00 43.47 74 ALA C O 1
ATOM 2995 N N . ALA C 1 78 ? 28.846 31.613 -3.988 1.00 45.15 75 ALA C N 1
ATOM 2996 C CA . ALA C 1 78 ? 28.398 30.431 -3.239 1.00 49.38 75 ALA C CA 1
ATOM 2997 C C . ALA C 1 78 ? 26.972 29.944 -3.540 1.00 42.07 75 ALA C C 1
ATOM 2998 O O . ALA C 1 78 ? 26.728 28.735 -3.590 1.00 46.08 75 ALA C O 1
ATOM 3000 N N . TRP C 1 79 ? 26.039 30.872 -3.746 1.00 39.19 76 TRP C N 1
ATOM 3001 C CA . TRP C 1 79 ? 24.617 30.528 -3.798 1.00 36.56 76 TRP C CA 1
ATOM 3002 C C . TRP C 1 79 ? 23.949 30.793 -5.151 1.00 39.91 76 TRP C C 1
ATOM 3003 O O . TRP C 1 79 ? 24.375 31.660 -5.912 1.00 32.96 76 TRP C O 1
ATOM 3014 N N . ASP C 1 80 ? 22.867 30.102 -5.438 1.00 33.82 77 ASP C N 1
ATOM 3015 C CA . ASP C 1 80 ? 22.165 30.283 -6.676 1.00 33.84 77 ASP C CA 1
ATOM 3016 C C . ASP C 1 80 ? 21.621 31.709 -6.803 1.00 41.36 77 ASP C C 1
ATOM 3017 O O . ASP C 1 80 ? 21.037 32.242 -5.907 1.00 28.84 77 ASP C O 1
ATOM 3022 N N . GLU C 1 81 ? 21.838 32.307 -7.953 1.00 34.89 78 GLU C N 1
ATOM 3023 C CA . GLU C 1 81 ? 21.440 33.663 -8.173 1.00 35.86 78 GLU C CA 1
ATOM 3024 C C . GLU C 1 81 ? 19.954 33.865 -8.125 1.00 27.14 78 GLU C C 1
ATOM 3025 O O . GLU C 1 81 ? 19.523 34.843 -7.645 1.00 29.84 78 GLU C O 1
ATOM 3031 N N . THR C 1 82 ? 19.188 32.946 -8.661 1.00 29.18 79 THR C N 1
ATOM 3032 C CA . THR C 1 82 ? 17.764 33.058 -8.578 1.00 29.43 79 THR C CA 1
ATOM 3033 C C . THR C 1 82 ? 17.238 32.972 -7.143 1.00 34.81 79 THR C C 1
ATOM 3034 O O . THR C 1 82 ? 16.444 33.773 -6.767 1.00 27.00 79 THR C O 1
ATOM 3038 N N . LEU C 1 83 ? 17.733 32.029 -6.346 1.00 29.31 80 LEU C N 1
ATOM 3039 C CA . LEU C 1 83 ? 17.304 31.952 -4.944 1.00 26.14 80 LEU C CA 1
ATOM 3040 C C . LEU C 1 83 ? 17.716 33.214 -4.200 1.00 27.32 80 LEU C C 1
ATOM 3041 O O . LEU C 1 83 ? 16.953 33.745 -3.389 1.00 25.66 80 LEU C O 1
ATOM 3046 N N . LEU C 1 84 ? 18.914 33.711 -4.494 1.00 28.85 81 LEU C N 1
ATOM 3047 C CA . LEU C 1 84 ? 19.376 34.962 -3.890 1.00 28.07 81 LEU C CA 1
ATOM 3048 C C . LEU C 1 84 ? 18.413 36.137 -4.117 1.00 28.78 81 LEU C C 1
ATOM 3049 O O . LEU C 1 84 ? 18.052 36.848 -3.169 1.00 27.10 81 LEU C O 1
ATOM 3054 N N . ASP C 1 85 ? 17.987 36.336 -5.364 1.00 32.76 82 ASP C N 1
ATOM 3055 C CA . ASP C 1 85 ? 17.029 37.395 -5.657 1.00 26.86 82 ASP C CA 1
ATOM 3056 C C . ASP C 1 85 ? 15.769 37.272 -4.807 1.00 30.15 82 ASP C C 1
ATOM 3057 O O . ASP C 1 85 ? 15.293 38.260 -4.263 1.00 26.00 82 ASP C O 1
ATOM 3062 N N . LYS C 1 86 ? 15.225 36.065 -4.712 1.00 27.36 83 LYS C N 1
ATOM 3063 C CA . LYS C 1 86 ? 14.011 35.829 -3.928 1.00 23.78 83 LYS C CA 1
ATOM 3064 C C . LYS C 1 86 ? 14.264 36.103 -2.452 1.00 23.52 83 LYS C C 1
ATOM 3065 O O . LYS C 1 86 ? 13.421 36.660 -1.746 1.00 27.39 83 LYS C O 1
ATOM 3071 N N . PHE C 1 87 ? 15.447 35.705 -1.999 1.00 22.90 84 PHE C N 1
ATOM 3072 C CA . PHE C 1 87 ? 15.881 35.930 -0.630 1.00 25.10 84 PHE C CA 1
ATOM 3073 C C . PHE C 1 87 ? 16.005 37.428 -0.324 1.00 29.91 84 PHE C C 1
ATOM 3074 O O . PHE C 1 87 ? 15.423 37.927 0.652 1.00 24.23 84 PHE C O 1
ATOM 3082 N N . TYR C 1 88 ? 16.753 38.156 -1.158 1.00 25.71 85 TYR C N 1
ATOM 3083 C CA . TYR C 1 88 ? 16.830 39.615 -1.012 1.00 31.44 85 TYR C CA 1
ATOM 3084 C C . TYR C 1 88 ? 15.433 40.201 -0.943 1.00 26.75 85 TYR C C 1
ATOM 3085 O O . TYR C 1 88 ? 15.166 41.088 -0.119 1.00 27.97 85 TYR C O 1
ATOM 3094 N N . THR C 1 89 ? 14.547 39.718 -1.818 1.00 22.13 86 THR C N 1
ATOM 3095 C CA . THR C 1 89 ? 13.193 40.280 -1.908 1.00 25.24 86 THR C CA 1
ATOM 3096 C C . THR C 1 89 ? 12.440 40.144 -0.583 1.00 36.30 86 THR C C 1
ATOM 3097 O O . THR C 1 89 ? 11.783 41.089 -0.133 1.00 25.82 86 THR C O 1
ATOM 3101 N N . GLU C 1 90 ? 12.522 38.962 0.034 1.00 30.03 87 GLU C N 1
ATOM 3102 C CA . GLU C 1 90 ? 11.869 38.739 1.332 1.00 28.46 87 GLU C CA 1
ATOM 3103 C C . GLU C 1 90 ? 12.465 39.633 2.412 1.00 29.47 87 GLU C C 1
ATOM 3104 O O . GLU C 1 90 ? 11.730 40.237 3.200 1.00 29.95 87 GLU C O 1
ATOM 3110 N N . LEU C 1 91 ? 13.792 39.721 2.458 1.00 27.14 88 LEU C N 1
ATOM 3111 C CA . LEU C 1 91 ? 14.437 40.583 3.448 1.00 32.24 88 LEU C CA 1
ATOM 3112 C C . LEU C 1 91 ? 13.970 42.027 3.284 1.00 41.91 88 LEU C C 1
ATOM 3113 O O . LEU C 1 91 ? 13.592 42.690 4.257 1.00 41.09 88 LEU C O 1
ATOM 3118 N N . TYR C 1 92 ? 13.985 42.501 2.045 1.00 32.22 89 TYR C N 1
ATOM 3119 C CA . TYR C 1 92 ? 13.577 43.867 1.722 1.00 40.45 89 TYR C CA 1
ATOM 3120 C C . TYR C 1 92 ? 12.142 44.171 2.172 1.00 41.58 89 TYR C C 1
ATOM 3121 O O . TYR C 1 92 ? 11.899 45.169 2.857 1.00 38.40 89 TYR C O 1
ATOM 3130 N N . GLN C 1 93 ? 11.182 43.343 1.813 1.00 35.55 90 GLN C N 1
ATOM 3131 C CA . GLN C 1 93 ? 9.822 43.565 2.221 1.00 41.23 90 GLN C CA 1
ATOM 3132 C C . GLN C 1 93 ? 9.667 43.577 3.718 1.00 50.48 90 GLN C C 1
ATOM 3133 O O . GLN C 1 93 ? 8.875 44.274 4.262 1.00 50.09 90 GLN C O 1
ATOM 3139 N N . GLN C 1 94 ? 10.423 42.745 4.368 1.00 45.51 91 GLN C N 1
ATOM 3140 C CA . GLN C 1 94 ? 10.423 42.728 5.801 1.00 52.44 91 GLN C CA 1
ATOM 3141 C C . GLN C 1 94 ? 11.000 43.975 6.418 1.00 57.30 91 GLN C C 1
ATOM 3142 O O . GLN C 1 94 ? 10.419 44.513 7.327 1.00 49.79 91 GLN C O 1
ATOM 3148 N N . LEU C 1 95 ? 12.131 44.447 5.909 1.00 50.34 92 LEU C N 1
ATOM 3149 C CA . LEU C 1 95 ? 12.717 45.692 6.394 1.00 39.91 92 LEU C CA 1
ATOM 3150 C C . LEU C 1 95 ? 11.711 46.830 6.232 1.00 49.25 92 LEU C C 1
ATOM 3151 O O . LEU C 1 95 ? 11.528 47.643 7.144 1.00 48.03 92 LEU C O 1
ATOM 3156 N N . ASN C 1 96 ? 11.028 46.846 5.110 1.00 41.61 93 ASN C N 1
ATOM 3157 C CA . ASN C 1 96 ? 10.040 47.830 4.851 1.00 45.84 93 ASN C CA 1
ATOM 3158 C C . ASN C 1 96 ? 8.832 47.792 5.792 1.00 59.29 93 ASN C C 1
ATOM 3159 O O . ASN C 1 96 ? 8.327 48.814 6.204 1.00 53.92 93 ASN C O 1
ATOM 3164 N N . ASP C 1 97 ? 8.346 46.603 6.096 1.00 57.60 94 ASP C N 1
ATOM 3165 C CA . ASP C 1 97 ? 7.217 46.472 7.022 1.00 55.92 94 ASP C CA 1
ATOM 3166 C C . ASP C 1 97 ? 7.583 47.042 8.396 1.00 50.31 94 ASP C C 1
ATOM 3167 O O . ASP C 1 97 ? 6.767 47.686 9.051 1.00 62.22 94 ASP C O 1
ATOM 3172 N N . LEU C 1 98 ? 8.823 46.811 8.814 1.00 46.39 95 LEU C N 1
ATOM 3173 C CA . LEU C 1 98 ? 9.318 47.274 10.106 1.00 53.18 95 LEU C CA 1
ATOM 3174 C C . LEU C 1 98 ? 9.573 48.784 10.136 1.00 66.99 95 LEU C C 1
ATOM 3175 O O . LEU C 1 98 ? 9.697 49.381 11.209 1.00 61.98 95 LEU C O 1
ATOM 3180 N N . GLU C 1 99 ? 9.661 49.387 8.953 1.00 57.54 96 GLU C N 1
ATOM 3181 C CA . GLU C 1 99 ? 9.933 50.818 8.806 1.00 58.44 96 GLU C CA 1
ATOM 3182 C C . GLU C 1 99 ? 8.998 51.703 9.628 1.00 60.64 96 GLU C C 1
ATOM 3183 O O . GLU C 1 99 ? 9.450 52.671 10.240 1.00 64.88 96 GLU C O 1
ATOM 3189 N N . ALA C 1 100 ? 7.705 51.379 9.647 1.00 65.16 97 ALA C N 1
ATOM 3190 C CA . ALA C 1 100 ? 6.737 52.154 10.433 1.00 54.11 97 ALA C CA 1
ATOM 3191 C C . ALA C 1 100 ? 6.898 51.935 11.939 1.00 60.96 97 ALA C C 1
ATOM 3192 O O . ALA C 1 100 ? 7.134 50.814 12.390 1.00 69.58 97 ALA C O 1
ATOM 3194 N N . LEU C 1 120 ? 23.031 46.517 18.138 1.00 61.39 117 LEU C N 1
ATOM 3195 C CA . LEU C 1 120 ? 24.387 46.825 18.588 1.00 67.45 117 LEU C CA 1
ATOM 3196 C C . LEU C 1 120 ? 25.225 45.565 18.821 1.00 70.95 117 LEU C C 1
ATOM 3197 O O . LEU C 1 120 ? 26.254 45.367 18.170 1.00 75.14 117 LEU C O 1
ATOM 3199 N N . ALA C 1 121 ? 24.785 44.724 19.755 1.00 69.73 118 ALA C N 1
ATOM 3200 C CA . ALA C 1 121 ? 25.465 43.461 20.049 1.00 75.60 118 ALA C CA 1
ATOM 3201 C C . ALA C 1 121 ? 25.496 42.551 18.819 1.00 75.51 118 ALA C C 1
ATOM 3202 O O . ALA C 1 121 ? 26.425 41.757 18.629 1.00 69.84 118 ALA C O 1
ATOM 3204 N N . VAL C 1 122 ? 24.466 42.676 17.989 1.00 69.29 119 VAL C N 1
ATOM 3205 C CA . VAL C 1 122 ? 24.378 41.927 16.746 1.00 58.47 119 VAL C CA 1
ATOM 3206 C C . VAL C 1 122 ? 25.625 42.125 15.888 1.00 71.22 119 VAL C C 1
ATOM 3207 O O . VAL C 1 122 ? 26.119 41.186 15.261 1.00 75.31 119 VAL C O 1
ATOM 3211 N N . ARG C 1 123 ? 26.128 43.354 15.870 1.00 71.38 120 ARG C N 1
ATOM 3212 C CA . ARG C 1 123 ? 27.255 43.726 15.025 1.00 67.78 120 ARG C CA 1
ATOM 3213 C C . ARG C 1 123 ? 28.458 42.784 15.148 1.00 71.89 120 ARG C C 1
ATOM 3214 O O . ARG C 1 123 ? 28.961 42.285 14.140 1.00 76.83 120 ARG C O 1
ATOM 3216 N N . LYS C 1 124 ? 28.923 42.545 16.373 1.00 77.26 121 LYS C N 1
ATOM 3217 C CA . LYS C 1 124 ? 30.087 41.680 16.589 1.00 77.72 121 LYS C CA 1
ATOM 3218 C C . LYS C 1 124 ? 29.782 40.230 16.217 1.00 67.61 121 LYS C C 1
ATOM 3219 O O . LYS C 1 124 ? 30.664 39.486 15.785 1.00 57.78 121 LYS C O 1
ATOM 3221 N N . TYR C 1 125 ? 28.528 39.835 16.394 1.00 70.22 122 TYR C N 1
ATOM 3222 C CA . TYR C 1 125 ? 28.073 38.526 15.948 1.00 63.42 122 TYR C CA 1
ATOM 3223 C C . TYR C 1 125 ? 28.375 38.358 14.458 1.00 65.48 122 TYR C C 1
ATOM 3224 O O . TYR C 1 125 ? 29.095 37.437 14.056 1.00 62.75 122 TYR C O 1
ATOM 3233 N N . PHE C 1 126 ? 27.853 39.266 13.640 1.00 63.77 123 PHE C N 1
ATOM 3234 C CA . PHE C 1 126 ? 28.143 39.222 12.212 1.00 60.91 123 PHE C CA 1
ATOM 3235 C C . PHE C 1 126 ? 29.630 39.410 11.920 1.00 57.10 123 PHE C C 1
ATOM 3236 O O . PHE C 1 126 ? 30.134 38.933 10.900 1.00 62.14 123 PHE C O 1
ATOM 3244 N N . GLN C 1 127 ? 30.337 40.058 12.823 1.00 70.39 124 GLN C N 1
ATOM 3245 C CA . GLN C 1 127 ? 31.786 40.172 12.675 1.00 68.37 124 GLN C CA 1
ATOM 3246 C C . GLN C 1 127 ? 32.425 38.827 12.807 1.00 54.98 124 GLN C C 1
ATOM 3247 O O . GLN C 1 127 ? 33.263 38.458 12.037 1.00 52.71 124 GLN C O 1
ATOM 3253 N N . ARG C 1 128 ? 31.983 38.089 13.813 1.00 57.57 125 ARG C N 1
ATOM 3254 C CA . ARG C 1 128 ? 32.474 36.737 14.040 1.00 63.39 125 ARG C CA 1
ATOM 3255 C C . ARG C 1 128 ? 32.223 35.885 12.798 1.00 58.32 125 ARG C C 1
ATOM 3256 O O . ARG C 1 128 ? 33.119 35.181 12.321 1.00 60.10 125 ARG C O 1
ATOM 3264 N N . ILE C 1 129 ? 31.007 35.973 12.265 1.00 59.78 126 ILE C N 1
ATOM 3265 C CA . ILE C 1 129 ? 30.656 35.252 11.047 1.00 52.37 126 ILE C CA 1
ATOM 3266 C C . ILE C 1 129 ? 31.563 35.669 9.891 1.00 57.05 126 ILE C C 1
ATOM 3267 O O . ILE C 1 129 ? 32.127 34.823 9.194 1.00 62.14 126 ILE C O 1
ATOM 3272 N N . THR C 1 130 ? 31.712 36.976 9.696 1.00 63.71 127 THR C N 1
ATOM 3273 C CA . THR C 1 130 ? 32.562 37.490 8.627 1.00 59.00 127 THR C CA 1
ATOM 3274 C C . THR C 1 130 ? 33.989 36.960 8.760 1.00 59.69 127 THR C C 1
ATOM 3275 O O . THR C 1 130 ? 34.626 36.564 7.767 1.00 50.26 127 THR C O 1
ATOM 3277 N N . LEU C 1 131 ? 34.491 36.951 9.993 1.00 53.86 128 LEU C N 1
ATOM 3278 C CA . LEU C 1 131 ? 35.855 36.505 10.251 1.00 59.69 128 LEU C CA 1
ATOM 3279 C C . LEU C 1 131 ? 35.988 35.022 9.939 1.00 67.33 128 LEU C C 1
ATOM 3280 O O . LEU C 1 131 ? 36.937 34.599 9.269 1.00 62.45 128 LEU C O 1
ATOM 3285 N N . TYR C 1 132 ? 35.026 34.241 10.428 1.00 63.49 129 TYR C N 1
ATOM 3286 C CA . TYR C 1 132 ? 34.975 32.811 10.161 1.00 53.74 129 TYR C CA 1
ATOM 3287 C C . TYR C 1 132 ? 35.118 32.511 8.666 1.00 59.74 129 TYR C C 1
ATOM 3288 O O . TYR C 1 132 ? 35.966 31.705 8.266 1.00 60.65 129 TYR C O 1
ATOM 3297 N N . LEU C 1 133 ? 34.296 33.163 7.842 1.00 60.46 130 LEU C N 1
ATOM 3298 C CA . LEU C 1 133 ? 34.345 32.963 6.392 1.00 56.87 130 LEU C CA 1
ATOM 3299 C C . LEU C 1 133 ? 35.736 33.218 5.812 1.00 58.42 130 LEU C C 1
ATOM 3300 O O . LEU C 1 133 ? 36.224 32.459 4.959 1.00 46.20 130 LEU C O 1
ATOM 3305 N N . LYS C 1 134 ? 36.359 34.303 6.263 1.00 58.10 131 LYS C N 1
ATOM 3306 C CA . LYS C 1 134 ? 37.670 34.699 5.763 1.00 64.31 131 LYS C CA 1
ATOM 3307 C C . LYS C 1 134 ? 38.673 33.580 5.990 1.00 61.65 131 LYS C C 1
ATOM 3308 O O . LYS C 1 134 ? 39.276 33.070 5.042 1.00 62.52 131 LYS C O 1
ATOM 3310 N N . GLU C 1 135 ? 38.833 33.196 7.253 1.00 66.06 132 GLU C N 1
ATOM 3311 C CA . GLU C 1 135 ? 39.775 32.145 7.628 1.00 61.83 132 GLU C CA 1
ATOM 3312 C C . GLU C 1 135 ? 39.559 30.872 6.813 1.00 72.00 132 GLU C C 1
ATOM 3313 O O . GLU C 1 135 ? 40.519 30.202 6.414 1.00 57.57 132 GLU C O 1
ATOM 3319 N N . LYS C 1 136 ? 38.295 30.548 6.560 1.00 61.60 133 LYS C N 1
ATOM 3320 C CA . LYS C 1 136 ? 37.960 29.314 5.863 1.00 45.98 133 LYS C CA 1
ATOM 3321 C C . LYS C 1 136 ? 38.257 29.357 4.372 1.00 64.11 133 LYS C C 1
ATOM 3322 O O . LYS C 1 136 ? 38.086 28.354 3.680 1.00 57.32 133 LYS C O 1
ATOM 3328 N N . LYS C 1 137 ? 38.711 30.505 3.875 1.00 68.87 134 LYS C N 1
ATOM 3329 C CA . LYS C 1 137 ? 38.881 30.662 2.440 1.00 59.15 134 LYS C CA 1
ATOM 3330 C C . LYS C 1 137 ? 37.516 30.453 1.787 1.00 61.38 134 LYS C C 1
ATOM 3331 O O . LYS C 1 137 ? 37.418 29.892 0.689 1.00 53.35 134 LYS C O 1
ATOM 3333 N N . TYR C 1 138 ? 36.468 30.890 2.487 1.00 62.14 135 TYR C N 1
ATOM 3334 C CA . TYR C 1 138 ? 35.093 30.777 2.003 1.00 58.79 135 TYR C CA 1
ATOM 3335 C C . TYR C 1 138 ? 34.802 29.414 1.375 1.00 57.05 135 TYR C C 1
ATOM 3336 O O . TYR C 1 138 ? 34.276 29.333 0.263 1.00 46.55 135 TYR C O 1
ATOM 3345 N N . SER C 1 139 ? 35.145 28.340 2.083 1.00 44.07 136 SER C N 1
ATOM 3346 C CA . SER C 1 139 ? 34.915 26.999 1.548 1.00 50.04 136 SER C CA 1
ATOM 3347 C C . SER C 1 139 ? 33.421 26.715 1.437 1.00 41.69 136 SER C C 1
ATOM 3348 O O . SER C 1 139 ? 32.612 27.361 2.098 1.00 46.04 136 SER C O 1
ATOM 3351 N N . PRO C 1 140 ? 33.055 25.760 0.575 1.00 40.74 137 PRO C N 1
ATOM 3352 C CA . PRO C 1 140 ? 31.665 25.312 0.460 1.00 44.62 137 PRO C CA 1
ATOM 3353 C C . PRO C 1 140 ? 31.080 24.900 1.812 1.00 49.34 137 PRO C C 1
ATOM 3354 O O . PRO C 1 140 ? 29.968 25.321 2.150 1.00 46.84 137 PRO C O 1
ATOM 3358 N N . CYS C 1 141 ? 31.816 24.098 2.579 1.00 49.73 138 CYS C N 1
ATOM 3359 C CA . CYS C 1 141 ? 31.334 23.670 3.892 1.00 50.91 138 CYS C CA 1
ATOM 3360 C C . CYS C 1 141 ? 31.216 24.832 4.874 1.00 44.63 138 CYS C C 1
ATOM 3361 O O . CYS C 1 141 ? 30.309 24.863 5.702 1.00 44.63 138 CYS C O 1
ATOM 3364 N N . ALA C 1 142 ? 32.110 25.806 4.764 1.00 42.07 139 ALA C N 1
ATOM 3365 C CA . ALA C 1 142 ? 32.049 26.970 5.644 1.00 47.28 139 ALA C CA 1
ATOM 3366 C C . ALA C 1 142 ? 30.812 27.820 5.347 1.00 32.57 139 ALA C C 1
ATOM 3367 O O . ALA C 1 142 ? 30.250 28.453 6.235 1.00 41.14 139 ALA C O 1
ATOM 3369 N N . TRP C 1 143 ? 30.391 27.832 4.086 1.00 47.30 140 TRP C N 1
ATOM 3370 C CA . TRP C 1 143 ? 29.173 28.546 3.719 1.00 45.47 140 TRP C CA 1
ATOM 3371 C C . TRP C 1 143 ? 27.935 27.830 4.264 1.00 33.80 140 TRP C C 1
ATOM 3372 O O . TRP C 1 143 ? 27.021 28.466 4.788 1.00 35.39 140 TRP C O 1
ATOM 3383 N N . GLU C 1 144 ? 27.901 26.508 4.146 1.00 38.48 141 GLU C N 1
ATOM 3384 C CA . GLU C 1 144 ? 26.789 25.746 4.720 1.00 33.10 141 GLU C CA 1
ATOM 3385 C C . GLU C 1 144 ? 26.647 26.040 6.210 1.00 34.52 141 GLU C C 1
ATOM 3386 O O . GLU C 1 144 ? 25.547 26.326 6.710 1.00 41.86 141 GLU C O 1
ATOM 3392 N N . VAL C 1 145 ? 27.767 25.984 6.921 1.00 43.62 142 VAL C N 1
ATOM 3393 C CA . VAL C 1 145 ? 27.790 26.331 8.336 1.00 31.67 142 VAL C CA 1
ATOM 3394 C C . VAL C 1 145 ? 27.114 27.667 8.572 1.00 29.16 142 VAL C C 1
ATOM 3395 O O . VAL C 1 145 ? 26.246 27.803 9.441 1.00 37.31 142 VAL C O 1
ATOM 3399 N N . VAL C 1 146 ? 27.507 28.667 7.791 1.00 39.24 143 VAL C N 1
ATOM 3400 C CA . VAL C 1 146 ? 26.963 30.010 7.973 1.00 30.82 143 VAL C CA 1
ATOM 3401 C C . VAL C 1 146 ? 25.481 30.089 7.578 1.00 23.80 143 VAL C C 1
ATOM 3402 O O . VAL C 1 146 ? 24.687 30.743 8.248 1.00 29.05 143 VAL C O 1
ATOM 3406 N N . ARG C 1 147 ? 25.116 29.430 6.483 1.00 37.24 144 ARG C N 1
ATOM 3407 C CA . ARG C 1 147 ? 23.716 29.403 6.076 1.00 35.25 144 ARG C CA 1
ATOM 3408 C C . ARG C 1 147 ? 22.871 28.834 7.222 1.00 31.02 144 ARG C C 1
ATOM 3409 O O . ARG C 1 147 ? 21.885 29.440 7.632 1.00 32.59 144 ARG C O 1
ATOM 3417 N N . ALA C 1 148 ? 23.270 27.684 7.761 1.00 35.12 145 ALA C N 1
ATOM 3418 C CA . ALA C 1 148 ? 22.514 27.069 8.861 1.00 26.76 145 ALA C CA 1
ATOM 3419 C C . ALA C 1 148 ? 22.455 27.967 10.098 1.00 28.41 145 ALA C C 1
ATOM 3420 O O . ALA C 1 148 ? 21.451 27.986 10.817 1.00 32.19 145 ALA C O 1
ATOM 3422 N N . GLU C 1 149 ? 23.525 28.715 10.353 1.00 35.05 146 GLU C N 1
ATOM 3423 C CA . GLU C 1 149 ? 23.556 29.593 11.525 1.00 38.02 146 GLU C CA 1
ATOM 3424 C C . GLU C 1 149 ? 22.559 30.737 11.379 1.00 37.99 146 GLU C C 1
ATOM 3425 O O . GLU C 1 149 ? 21.919 31.155 12.346 1.00 35.51 146 GLU C O 1
ATOM 3431 N N . ILE C 1 150 ? 22.427 31.244 10.156 1.00 42.85 147 ILE C N 1
ATOM 3432 C CA . ILE C 1 150 ? 21.509 32.351 9.900 1.00 35.58 147 ILE C CA 1
ATOM 3433 C C . ILE C 1 150 ? 20.049 31.895 10.001 1.00 29.92 147 ILE C C 1
ATOM 3434 O O . ILE C 1 150 ? 19.207 32.589 10.566 1.00 37.27 147 ILE C O 1
ATOM 3439 N N . MET C 1 151 ? 19.749 30.712 9.478 1.00 34.20 148 MET C N 1
ATOM 3440 C CA . MET C 1 151 ? 18.429 30.136 9.694 1.00 33.61 148 MET C CA 1
ATOM 3441 C C . MET C 1 151 ? 18.078 30.159 11.181 1.00 31.76 148 MET C C 1
ATOM 3442 O O . MET C 1 151 ? 16.972 30.542 11.563 1.00 36.12 148 MET C O 1
ATOM 3447 N N . ARG C 1 152 ? 19.026 29.764 12.026 1.00 31.97 149 ARG C N 1
ATOM 3448 C CA . ARG C 1 152 ? 18.765 29.715 13.463 1.00 32.27 149 ARG C CA 1
ATOM 3449 C C . ARG C 1 152 ? 18.507 31.095 14.063 1.00 32.53 149 ARG C C 1
ATOM 3450 O O . ARG C 1 152 ? 17.501 31.307 14.753 1.00 35.41 149 ARG C O 1
ATOM 3458 N N . SER C 1 153 ? 19.419 32.028 13.797 1.00 38.97 150 SER C N 1
ATOM 3459 C CA . SER C 1 153 ? 19.298 33.389 14.308 1.00 40.34 150 SER C CA 1
ATOM 3460 C C . SER C 1 153 ? 18.022 34.054 13.811 1.00 38.52 150 SER C C 1
ATOM 3461 O O . SER C 1 153 ? 17.285 34.671 14.578 1.00 37.42 150 SER C O 1
ATOM 3464 N N . PHE C 1 154 ? 17.769 33.945 12.513 1.00 36.40 151 PHE C N 1
ATOM 3465 C CA . PHE C 1 154 ? 16.543 34.504 11.960 1.00 38.52 151 PHE C CA 1
ATOM 3466 C C . PHE C 1 154 ? 15.327 33.874 12.644 1.00 36.81 151 PHE 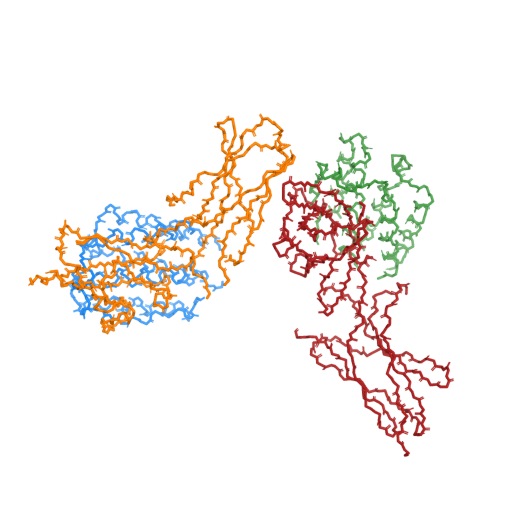C C 1
ATOM 3467 O O . PHE C 1 154 ? 14.366 34.561 13.004 1.00 36.32 151 PHE C O 1
ATOM 3475 N N . SER C 1 155 ? 15.381 32.559 12.843 1.00 34.20 152 SER C N 1
ATOM 3476 C CA . SER C 1 155 ? 14.256 31.830 13.424 1.00 41.64 152 SER C CA 1
ATOM 3477 C C . SER C 1 155 ? 13.930 32.324 14.834 1.00 36.77 152 SER C C 1
ATOM 3478 O O . SER C 1 155 ? 12.766 32.573 15.172 1.00 39.18 152 SER C O 1
ATOM 3481 N N . LEU C 1 156 ? 14.969 32.457 15.649 1.00 40.26 153 LEU C N 1
ATOM 3482 C CA . LEU C 1 156 ? 14.819 32.904 17.032 1.00 44.68 153 LEU C CA 1
ATOM 3483 C C . LEU C 1 156 ? 14.367 34.362 17.109 1.00 48.51 153 LEU C C 1
ATOM 3484 O O . LEU C 1 156 ? 13.518 34.726 17.930 1.00 49.69 153 LEU C O 1
ATOM 3489 N N . SER C 1 157 ? 14.939 35.192 16.242 1.00 44.68 154 SER C N 1
ATOM 3490 C CA . SER C 1 157 ? 14.628 36.617 16.215 1.00 46.10 154 SER C CA 1
ATOM 3491 C C . SER C 1 157 ? 13.165 36.873 15.872 1.00 44.48 154 SER C C 1
ATOM 3492 O O . SER C 1 157 ? 12.597 37.890 16.265 1.00 58.72 154 SER C O 1
ATOM 3495 N N . THR C 1 158 ? 12.558 35.947 15.137 1.00 43.23 155 THR C N 1
ATOM 3496 C CA . THR C 1 158 ? 11.206 36.147 14.635 1.00 41.83 155 THR C CA 1
ATOM 3497 C C . THR C 1 158 ? 10.229 35.159 15.247 1.00 49.76 155 THR C C 1
ATOM 3498 O O . THR C 1 158 ? 9.130 34.971 14.732 1.00 55.61 155 THR C O 1
ATOM 3502 N N . SER D 2 5 ? 20.770 3.706 0.298 1.00 49.00 11 SER D N 1
ATOM 3503 C CA . SER D 2 5 ? 19.875 4.791 -0.096 1.00 53.50 11 SER D CA 1
ATOM 3504 C C . SER D 2 5 ? 18.585 4.779 0.724 1.00 52.34 11 SER D C 1
ATOM 3505 O O . SER D 2 5 ? 17.786 3.840 0.646 1.00 52.39 11 SER D O 1
ATOM 3508 N N . CYS D 2 6 ? 18.396 5.838 1.503 1.00 45.80 12 CYS D N 1
ATOM 3509 C CA . CYS D 2 6 ? 17.273 5.940 2.416 1.00 36.02 12 CYS D CA 1
ATOM 3510 C C . CYS D 2 6 ? 16.414 7.153 2.088 1.00 31.72 12 CYS D C 1
ATOM 3511 O O . CYS D 2 6 ? 16.913 8.173 1.623 1.00 35.28 12 CYS D O 1
ATOM 3514 N N . THR D 2 7 ? 15.118 7.030 2.344 1.00 28.14 13 THR D N 1
ATOM 3515 C CA A THR D 2 7 ? 14.195 8.154 2.277 0.55 30.25 13 THR D CA 1
ATOM 3516 C CA B THR D 2 7 ? 14.219 8.174 2.297 0.45 30.23 13 THR D CA 1
ATOM 3517 C C . THR D 2 7 ? 13.625 8.361 3.685 1.00 25.45 13 THR D C 1
ATOM 3518 O O . THR D 2 7 ? 13.186 7.396 4.317 1.00 29.33 13 THR D O 1
ATOM 3525 N N . PHE D 2 8 ? 13.634 9.604 4.169 1.00 22.91 14 PHE D N 1
ATOM 3526 C CA . PHE D 2 8 ? 13.181 9.898 5.521 1.00 22.16 14 PHE D CA 1
ATOM 3527 C C . PHE D 2 8 ? 11.900 10.706 5.518 1.00 30.74 14 PHE D C 1
ATOM 3528 O O . PHE D 2 8 ? 11.665 11.530 4.623 1.00 30.47 14 PHE D O 1
ATOM 3536 N N . LYS D 2 9 ? 11.082 10.459 6.533 1.00 24.73 15 LYS D N 1
ATOM 3537 C CA . LYS D 2 9 ? 9.939 11.300 6.852 1.00 25.20 15 LYS D CA 1
ATOM 3538 C C . LYS D 2 9 ? 10.008 11.670 8.328 1.00 28.95 15 LYS D C 1
ATOM 3539 O O . LYS D 2 9 ? 10.317 10.825 9.178 1.00 28.37 15 LYS D O 1
ATOM 3545 N N . ILE D 2 10 ? 9.714 12.923 8.643 1.00 21.01 16 ILE D N 1
ATOM 3546 C CA . ILE D 2 10 ? 9.636 13.329 10.041 1.00 23.93 16 ILE D CA 1
ATOM 3547 C C . ILE D 2 10 ? 8.233 13.866 10.228 1.00 32.30 16 ILE D C 1
ATOM 3548 O O . ILE D 2 10 ? 7.837 14.816 9.540 1.00 23.05 16 ILE D O 1
ATOM 3553 N N . SER D 2 11 ? 7.469 13.250 11.130 1.00 25.58 17 SER D N 1
ATOM 3554 C CA . SER D 2 11 ? 6.084 13.664 11.296 1.00 26.33 17 SER D CA 1
ATOM 3555 C C . SER D 2 11 ? 5.610 13.625 12.735 1.00 35.01 17 SER D C 1
ATOM 3556 O O . SER D 2 11 ? 6.032 12.778 13.533 1.00 27.74 17 SER D O 1
ATOM 3559 N N . LEU D 2 12 ? 4.715 14.524 13.054 1.00 21.35 18 LEU D N 1
ATOM 3560 C CA . LEU D 2 12 ? 4.176 14.624 14.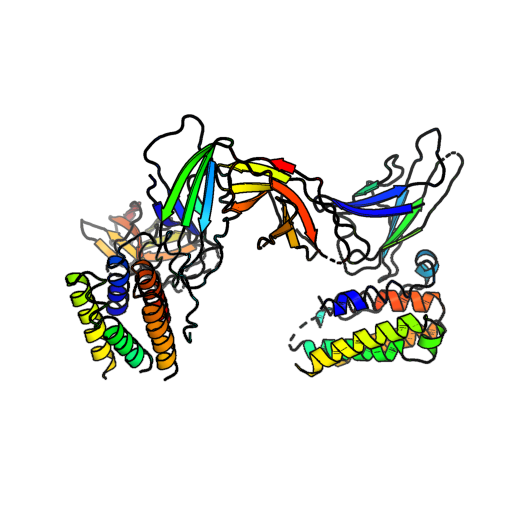376 1.00 24.57 18 LEU D CA 1
ATOM 3561 C C . LEU D 2 12 ? 2.929 13.772 14.478 1.00 27.99 18 LEU D C 1
ATOM 3562 O O . LEU D 2 12 ? 1.970 14.004 13.829 1.00 29.52 18 LEU D O 1
ATOM 3567 N N . ARG D 2 13 ? 2.919 12.724 15.160 1.00 22.33 19 ARG D N 1
ATOM 3568 C CA . ARG D 2 13 ? 1.855 11.808 15.413 1.00 35.96 19 ARG D CA 1
ATOM 3569 C C . ARG D 2 13 ? 1.495 11.839 16.875 1.00 37.12 19 ARG D C 1
ATOM 3570 O O . ARG D 2 13 ? 2.226 11.346 17.681 1.00 29.68 19 ARG D O 1
ATOM 3578 N N . ASN D 2 14 ? 0.424 12.380 17.296 1.00 41.70 20 ASN D N 1
ATOM 3579 C CA . ASN D 2 14 ? -0.001 12.415 18.687 1.00 44.49 20 ASN D CA 1
ATOM 3580 C C . ASN D 2 14 ? 0.968 13.251 19.489 1.00 37.22 20 ASN D C 1
ATOM 3581 O O . ASN D 2 14 ? 1.293 12.926 20.624 1.00 39.60 20 ASN D O 1
ATOM 3586 N N . PHE D 2 15 ? 1.464 14.284 18.886 1.00 32.14 21 PHE D N 1
ATOM 3587 C CA . PHE D 2 15 ? 2.378 15.155 19.528 1.00 40.81 21 PHE D CA 1
ATOM 3588 C C . PHE D 2 15 ? 3.729 14.536 19.828 1.00 31.99 21 PHE D C 1
ATOM 3589 O O . PHE D 2 15 ? 4.462 15.086 20.557 1.00 37.59 21 PHE D O 1
ATOM 3597 N N . ARG D 2 16 ? 4.017 13.400 19.220 1.00 31.96 22 ARG D N 1
ATOM 3598 C CA . ARG D 2 16 ? 5.309 12.739 19.278 1.00 25.91 22 ARG D CA 1
ATOM 3599 C C . ARG D 2 16 ? 6.018 12.958 17.935 1.00 27.05 22 ARG D C 1
ATOM 3600 O O . ARG D 2 16 ? 5.445 12.782 16.910 1.00 26.53 22 ARG D O 1
ATOM 3608 N N . SER D 2 17 ? 7.277 13.333 17.986 1.00 29.26 23 SER D N 1
ATOM 3609 C CA . SER D 2 17 ? 8.058 13.561 16.800 1.00 26.74 23 SER D CA 1
ATOM 3610 C C . SER D 2 17 ? 8.611 12.222 16.332 1.00 28.11 23 SER D C 1
ATOM 3611 O O . SER D 2 17 ? 9.459 11.665 16.939 1.00 25.71 23 SER D O 1
ATOM 3614 N N . ILE D 2 18 ? 8.077 11.722 15.243 1.00 23.16 24 ILE D N 1
ATOM 3615 C CA . ILE D 2 18 ? 8.490 10.420 14.713 1.00 23.00 24 ILE D CA 1
ATOM 3616 C C . ILE D 2 18 ? 9.276 10.526 13.404 1.00 26.45 24 ILE D C 1
ATOM 3617 O O . ILE D 2 18 ? 8.747 10.975 12.378 1.00 22.63 24 ILE D O 1
ATOM 3622 N N . LEU D 2 19 ? 10.538 10.107 13.437 1.00 22.69 25 LEU D N 1
ATOM 3623 C CA . LEU D 2 19 ? 11.328 9.989 12.204 1.00 22.37 25 LEU D CA 1
ATOM 3624 C C . LEU D 2 19 ? 11.194 8.557 11.710 1.00 25.44 25 LEU D C 1
ATOM 3625 O O . LEU D 2 19 ? 11.410 7.607 12.468 1.00 28.85 25 LEU D O 1
ATOM 3630 N N . SER D 2 20 ? 10.822 8.393 10.449 1.00 22.77 26 SER D N 1
ATOM 3631 C CA . SER D 2 20 ? 10.697 7.061 9.873 1.00 21.97 26 SER D CA 1
ATOM 3632 C C . SER D 2 20 ? 11.513 6.995 8.593 1.00 23.54 26 SER D C 1
ATOM 3633 O O . SER D 2 20 ? 11.796 8.028 7.984 1.00 23.63 26 SER D O 1
ATOM 3636 N N . TRP D 2 21 ? 11.893 5.791 8.176 1.00 20.50 27 TRP D N 1
ATOM 3637 C CA . TRP D 2 21 ? 12.697 5.681 6.969 1.00 27.01 27 TRP D CA 1
ATOM 3638 C C . TRP D 2 21 ? 12.315 4.478 6.121 1.00 29.83 27 TRP D C 1
ATOM 3639 O O . TRP D 2 21 ? 11.742 3.504 6.616 1.00 28.95 27 TRP D O 1
ATOM 3650 N N . GLU D 2 22 ? 12.627 4.571 4.833 1.00 28.26 28 GLU D N 1
ATOM 3651 C CA . GLU D 2 22 ? 12.462 3.462 3.901 1.00 29.25 28 GLU D CA 1
ATOM 3652 C C . GLU D 2 22 ? 13.742 3.319 3.092 1.00 29.01 28 GLU D C 1
ATOM 3653 O O . GLU D 2 22 ? 14.427 4.319 2.808 1.00 32.73 28 GLU D O 1
ATOM 3659 N N . LEU D 2 23 ? 14.059 2.102 2.744 1.00 27.63 29 LEU D N 1
ATOM 3660 C CA . LEU D 2 23 ? 15.253 1.793 2.008 1.00 35.49 29 LEU D CA 1
ATOM 3661 C C . LEU D 2 23 ? 14.950 1.194 0.660 1.00 31.84 29 LEU D C 1
ATOM 3662 O O . LEU D 2 23 ? 13.981 0.555 0.476 1.00 30.77 29 LEU D O 1
ATOM 3667 N N . LYS D 2 24 ? 15.829 1.410 -0.277 1.00 34.64 30 LYS D N 1
ATOM 3668 C CA . LYS D 2 24 ? 15.603 0.930 -1.607 1.00 38.82 30 LYS D CA 1
ATOM 3669 C C . LYS D 2 24 ? 15.457 -0.575 -1.747 1.00 31.57 30 LYS D C 1
ATOM 3670 O O . LYS D 2 24 ? 14.562 -1.020 -2.344 1.00 36.68 30 LYS D O 1
ATOM 3676 N N . ASN D 2 25 ? 16.325 -1.334 -1.149 1.00 31.07 31 ASN D N 1
ATOM 3677 C CA . ASN D 2 25 ? 16.271 -2.776 -1.241 1.00 32.72 31 ASN D CA 1
ATOM 3678 C C . ASN D 2 25 ? 15.807 -3.417 0.064 1.00 37.29 31 ASN D C 1
ATOM 3679 O O . ASN D 2 25 ? 15.648 -2.759 1.028 1.00 33.59 31 ASN D O 1
ATOM 3684 N N . HIS D 2 26 ? 15.591 -4.714 0.040 1.00 34.63 32 HIS D N 1
ATOM 3685 C CA . HIS D 2 26 ? 15.015 -5.423 1.146 1.00 31.86 32 HIS D CA 1
ATOM 3686 C C . HIS D 2 26 ? 15.924 -6.505 1.690 1.00 42.86 32 HIS D C 1
ATOM 3687 O O . HIS D 2 26 ? 16.394 -7.318 0.923 1.00 34.99 32 HIS D O 1
ATOM 3694 N N . SER D 2 27 ? 16.149 -6.535 3.002 1.00 27.96 33 SER D N 1
ATOM 3695 C CA . SER D 2 27 ? 16.962 -7.609 3.576 1.00 30.06 33 SER D CA 1
ATOM 3696 C C . SER D 2 27 ? 16.045 -8.716 4.043 1.00 33.12 33 SER D C 1
ATOM 3697 O O . SER D 2 27 ? 14.990 -8.461 4.635 1.00 31.48 33 SER D O 1
ATOM 3700 N N . ILE D 2 28 ? 16.457 -9.944 3.759 1.00 29.31 34 ILE D N 1
ATOM 3701 C CA . ILE D 2 28 ? 15.675 -11.144 4.032 1.00 44.56 34 ILE D CA 1
ATOM 3702 C C . ILE D 2 28 ? 15.559 -11.358 5.535 1.00 45.60 34 ILE D C 1
ATOM 3703 O O . ILE D 2 28 ? 14.543 -11.851 6.044 1.00 42.43 34 ILE D O 1
ATOM 3708 N N . VAL D 2 29 ? 16.626 -10.998 6.237 1.00 36.25 35 VAL D N 1
ATOM 3709 C CA . VAL D 2 29 ? 16.612 -10.939 7.690 1.00 40.59 35 VAL D CA 1
ATOM 3710 C C . VAL D 2 29 ? 16.502 -9.469 8.073 1.00 39.03 35 VAL D C 1
ATOM 3711 O O . VAL D 2 29 ? 17.244 -8.642 7.541 1.00 36.87 35 VAL D O 1
ATOM 3715 N N . PRO D 2 30 ? 15.575 -9.133 8.989 1.00 42.17 36 PRO D N 1
ATOM 3716 C CA . PRO D 2 30 ? 15.373 -7.721 9.328 1.00 38.97 36 PRO D CA 1
ATOM 3717 C C . PRO D 2 30 ? 16.687 -7.020 9.630 1.00 33.51 36 PRO D C 1
ATOM 3718 O O . PRO D 2 30 ? 17.541 -7.539 10.354 1.00 30.80 36 PRO D O 1
ATOM 3722 N N . THR D 2 31 ? 16.847 -5.840 9.049 1.00 30.36 37 THR D N 1
ATOM 3723 C CA . THR D 2 31 ? 18.030 -5.032 9.271 1.00 28.79 37 THR D CA 1
ATOM 3724 C C . THR D 2 31 ? 17.967 -4.379 10.645 1.00 36.03 37 THR D C 1
ATOM 3725 O O . THR D 2 31 ? 16.883 -4.006 11.115 1.00 30.64 37 THR D O 1
ATOM 3729 N N . HIS D 2 32 ? 19.109 -4.208 11.283 1.00 27.31 38 HIS D N 1
ATOM 3730 C CA . HIS D 2 32 ? 19.213 -3.514 12.532 1.00 30.80 38 HIS D CA 1
ATOM 3731 C C . HIS D 2 32 ? 19.664 -2.097 12.235 1.00 29.19 38 HIS D C 1
ATOM 3732 O O . HIS D 2 32 ? 20.479 -1.912 11.389 1.00 29.36 38 HIS D O 1
ATOM 3739 N N . TYR D 2 33 ? 19.116 -1.119 12.932 1.00 25.72 39 TYR D N 1
ATOM 3740 C CA . TYR D 2 33 ? 19.425 0.279 12.679 1.00 25.04 39 TYR D CA 1
ATOM 3741 C C . TYR D 2 33 ? 19.943 0.944 13.936 1.00 29.88 39 TYR D C 1
ATOM 3742 O O . TYR D 2 33 ? 19.592 0.548 15.055 1.00 26.66 39 TYR D O 1
ATOM 3751 N N . THR D 2 34 ? 20.782 1.953 13.744 1.00 23.98 40 THR D N 1
ATOM 3752 C CA . THR D 2 34 ? 21.157 2.857 14.820 1.00 28.18 40 THR D CA 1
ATOM 3753 C C . THR D 2 34 ? 21.101 4.285 14.292 1.00 27.89 40 THR D C 1
ATOM 3754 O O . THR D 2 34 ? 21.752 4.631 13.284 1.00 24.63 40 THR D O 1
ATOM 3758 N N . LEU D 2 35 ? 20.314 5.118 14.959 1.00 24.59 41 LEU D N 1
ATOM 3759 C CA . LEU D 2 35 ? 20.186 6.506 14.536 1.00 24.13 41 LEU D CA 1
ATOM 3760 C C . LEU D 2 35 ? 21.025 7.385 15.444 1.00 26.65 41 LEU D C 1
ATOM 3761 O O . LEU D 2 35 ? 20.945 7.289 16.672 1.00 26.22 41 LEU D O 1
ATOM 3766 N N . LEU D 2 36 ? 21.835 8.241 14.843 1.00 21.61 42 LEU D N 1
ATOM 3767 C CA . LEU D 2 36 ? 22.535 9.254 15.613 1.00 24.75 42 LEU D CA 1
ATOM 3768 C C . LEU D 2 36 ? 22.152 10.623 15.077 1.00 33.61 42 LEU D C 1
ATOM 3769 O O . LEU D 2 36 ? 21.660 10.737 13.943 1.00 27.19 42 LEU D O 1
ATOM 3774 N N . TYR D 2 37 ? 22.396 11.659 15.874 1.00 23.06 43 TYR D N 1
ATOM 3775 C CA . TYR D 2 37 ? 22.128 13.013 15.417 1.00 30.62 43 TYR D CA 1
ATOM 3776 C C . TYR D 2 37 ? 22.977 14.021 16.159 1.00 32.57 43 TYR D C 1
ATOM 3777 O O . TYR D 2 37 ? 23.444 13.758 17.265 1.00 33.12 43 TYR D O 1
ATOM 3786 N N . THR D 2 38 ? 23.183 15.177 15.535 1.00 31.15 44 THR D N 1
ATOM 3787 C CA . THR D 2 38 ? 23.682 16.343 16.250 1.00 29.97 44 THR D CA 1
ATOM 3788 C C . THR D 2 38 ? 23.041 17.595 15.650 1.00 35.74 44 THR D C 1
ATOM 3789 O O . THR D 2 38 ? 22.064 17.498 14.905 1.00 30.60 44 THR D O 1
ATOM 3793 N N . ILE D 2 39 ? 23.571 18.765 15.990 1.00 32.29 45 ILE D N 1
ATOM 3794 C CA . ILE D 2 39 ? 23.066 20.020 15.446 1.00 34.23 45 ILE D CA 1
ATOM 3795 C C . ILE D 2 39 ? 24.223 20.817 14.873 1.00 41.14 45 ILE D C 1
ATOM 3796 O O . ILE D 2 39 ? 25.390 20.514 15.169 1.00 34.92 45 ILE D O 1
ATOM 3801 N N . MET D 2 40 ? 23.919 21.826 14.056 1.00 35.46 46 MET D N 1
ATOM 3802 C CA . MET D 2 40 ? 24.982 22.604 13.403 1.00 46.57 46 MET D CA 1
ATOM 3803 C C . MET D 2 40 ? 25.516 23.724 14.291 1.00 35.24 46 MET D C 1
ATOM 3804 O O . MET D 2 40 ? 26.675 24.107 14.177 1.00 44.72 46 MET D O 1
ATOM 3809 N N . SER D 2 41 ? 24.665 24.234 15.174 1.00 34.64 47 SER D N 1
ATOM 3810 C CA . SER D 2 41 ? 24.964 25.432 15.957 1.00 40.17 47 SER D CA 1
ATOM 3811 C C . SER D 2 41 ? 26.055 25.239 17.008 1.00 58.23 47 SER D C 1
ATOM 3812 O O . SER D 2 41 ? 26.487 26.204 17.654 1.00 49.29 47 SER D O 1
ATOM 3815 N N . LYS D 2 42 ? 26.493 23.995 17.179 1.00 54.47 48 LYS D N 1
ATOM 3816 C CA . LYS D 2 42 ? 27.487 23.658 18.195 1.00 57.88 48 LYS D CA 1
ATOM 3817 C C . LYS D 2 42 ? 28.240 22.401 17.798 1.00 52.36 48 LYS D C 1
ATOM 3818 O O . LYS D 2 42 ? 27.636 21.421 17.352 1.00 55.19 48 LYS D O 1
ATOM 3824 N N . PRO D 2 43 ? 29.568 22.420 17.967 1.00 51.22 49 PRO D N 1
ATOM 3825 C CA . PRO D 2 43 ? 30.414 21.311 17.518 1.00 54.80 49 PRO D CA 1
ATOM 3826 C C . PRO D 2 43 ? 30.373 20.107 18.468 1.00 57.70 49 PRO D C 1
ATOM 3827 O O . PRO D 2 43 ? 31.424 19.560 18.810 1.00 57.79 49 PRO D O 1
ATOM 3831 N N . GLU D 2 44 ? 29.169 19.707 18.876 1.00 53.59 50 GLU D N 1
ATOM 3832 C CA . GLU D 2 44 ? 28.967 18.507 19.689 1.00 45.07 50 GLU D CA 1
ATOM 3833 C C . GLU D 2 44 ? 29.080 17.251 18.822 1.00 49.30 50 GLU D C 1
ATOM 3834 O O . GLU D 2 44 ? 28.732 17.277 17.639 1.00 48.42 50 GLU D O 1
ATOM 3840 N N . ASP D 2 45 ? 29.581 16.162 19.366 1.00 43.09 51 ASP D N 1
ATOM 3841 C CA . ASP D 2 45 ? 29.694 14.928 18.631 1.00 44.38 51 ASP D CA 1
ATOM 3842 C C . ASP D 2 45 ? 28.317 14.321 18.442 1.00 32.63 51 ASP D C 1
ATOM 3843 O O . ASP D 2 45 ? 27.410 14.640 19.138 1.00 32.87 51 ASP D O 1
ATOM 3848 N N . LEU D 2 46 ? 28.208 13.440 17.476 1.00 33.48 52 LEU D N 1
ATOM 3849 C CA . LEU D 2 46 ? 26.973 12.781 17.179 1.00 30.02 52 LEU D CA 1
ATOM 3850 C C . LEU D 2 46 ? 26.515 11.987 18.384 1.00 37.16 52 LEU D C 1
ATOM 3851 O O . LEU D 2 46 ? 27.285 11.375 19.024 1.00 34.25 52 LEU D O 1
ATOM 3856 N N . LYS D 2 47 ? 25.238 12.002 18.659 1.00 31.03 53 LYS D N 1
ATOM 3857 C CA . LYS D 2 47 ? 24.720 11.308 19.830 1.00 33.71 53 LYS D CA 1
ATOM 3858 C C . LYS D 2 47 ? 23.809 10.152 19.419 1.00 39.21 53 LYS D C 1
ATOM 3859 O O . LYS D 2 47 ? 22.878 10.340 18.632 1.00 27.14 53 LYS D O 1
ATOM 3865 N N . VAL D 2 48 ? 24.076 8.955 19.933 1.00 28.09 54 VAL D N 1
ATOM 3866 C CA . VAL D 2 48 ? 23.188 7.833 19.673 1.00 24.31 54 VAL D CA 1
ATOM 3867 C C . VAL D 2 48 ? 21.841 8.095 20.355 1.00 35.20 54 VAL D C 1
ATOM 3868 O O . VAL D 2 48 ? 21.798 8.558 21.503 1.00 28.45 54 VAL D O 1
ATOM 3872 N N . VAL D 2 49 ? 20.737 7.835 19.658 1.00 27.03 55 VAL D N 1
ATOM 3873 C CA . VAL D 2 49 ? 19.419 7.999 20.295 1.00 27.77 55 VAL D CA 1
ATOM 3874 C C . VAL D 2 49 ? 19.074 6.702 21.004 1.00 32.99 55 VAL D C 1
ATOM 3875 O O . VAL D 2 49 ? 18.870 5.668 20.359 1.00 25.15 55 VAL D O 1
ATOM 3879 N N . LYS D 2 50 ? 19.003 6.756 22.329 1.00 32.90 56 LYS D N 1
ATOM 3880 C CA . LYS D 2 50 ? 18.962 5.529 23.130 1.00 38.76 56 LYS D CA 1
ATOM 3881 C C . LYS D 2 50 ? 17.964 4.461 22.652 1.00 33.15 56 LYS D C 1
ATOM 3882 O O . LYS D 2 50 ? 18.353 3.309 22.442 1.00 35.97 56 LYS D O 1
ATOM 3888 N N . ASN D 2 51 ? 16.696 4.814 22.455 1.00 28.26 57 ASN D N 1
ATOM 3889 C CA . ASN D 2 51 ? 15.752 3.783 22.020 1.00 25.67 57 ASN D CA 1
ATOM 3890 C C . ASN D 2 51 ? 15.668 3.573 20.511 1.00 37.99 57 ASN D C 1
ATOM 3891 O O . ASN D 2 51 ? 14.720 2.972 20.009 1.00 33.53 57 ASN D O 1
ATOM 3896 N N . CYS D 2 52 ? 16.683 4.040 19.796 1.00 27.54 58 CYS D N 1
ATOM 3897 C CA . CYS D 2 52 ? 16.733 3.890 18.349 1.00 30.76 58 CYS D CA 1
ATOM 3898 C C . CYS D 2 52 ? 18.112 3.351 17.989 1.00 35.08 58 CYS D C 1
ATOM 3899 O O . CYS D 2 52 ? 18.763 3.818 17.042 1.00 30.00 58 CYS D O 1
ATOM 3902 N N . ALA D 2 53 ? 18.558 2.368 18.770 1.00 28.39 59 ALA D N 1
ATOM 3903 C CA . ALA D 2 53 ? 19.916 1.852 18.670 1.00 28.09 59 ALA D CA 1
ATOM 3904 C C . ALA D 2 53 ? 19.857 0.350 18.579 1.00 28.92 59 ALA D C 1
ATOM 3905 O O . ALA D 2 53 ? 19.167 -0.300 19.368 1.00 36.66 59 ALA D O 1
ATOM 3907 N N . ASN D 2 54 ? 20.590 -0.202 17.623 1.00 31.13 60 ASN D N 1
ATOM 3908 C CA . ASN D 2 54 ? 20.483 -1.621 17.327 1.00 40.70 60 ASN D CA 1
ATOM 3909 C C . ASN D 2 54 ? 19.031 -2.065 17.436 1.00 35.55 60 ASN D C 1
ATOM 3910 O O . ASN D 2 54 ? 18.708 -3.033 18.129 1.00 40.46 60 ASN D O 1
ATOM 3915 N N . THR D 2 55 ? 18.156 -1.333 16.759 1.00 31.62 61 THR D N 1
ATOM 3916 C CA . THR D 2 55 ? 16.745 -1.675 16.718 1.00 33.90 61 THR D CA 1
ATOM 3917 C C . THR D 2 55 ? 16.314 -2.180 15.347 1.00 30.15 61 THR D C 1
ATOM 3918 O O . THR D 2 55 ? 16.927 -1.896 14.323 1.00 29.39 61 THR D O 1
ATOM 3922 N N . THR D 2 56 ? 15.200 -2.890 15.361 1.00 31.45 62 THR D N 1
ATOM 3923 C CA . THR D 2 56 ? 14.638 -3.534 14.197 1.00 30.48 62 THR D CA 1
ATOM 3924 C C . THR D 2 56 ? 13.507 -2.655 13.636 1.00 33.87 62 THR D C 1
ATOM 3925 O O . THR D 2 56 ? 13.011 -2.879 12.535 1.00 29.84 62 THR D O 1
ATOM 3929 N N . ARG D 2 57 ? 13.110 -1.647 14.407 1.00 37.35 63 ARG D N 1
ATOM 3930 C CA . ARG D 2 57 ? 12.074 -0.700 13.980 1.00 34.52 63 ARG D CA 1
ATOM 3931 C C . ARG D 2 57 ? 12.599 0.302 12.934 1.00 33.12 63 ARG D C 1
ATOM 3932 O O . ARG D 2 57 ? 13.715 0.798 13.064 1.00 29.03 63 ARG D O 1
ATOM 3940 N N . SER D 2 58 ? 11.785 0.603 11.920 1.00 29.61 64 SER D N 1
ATOM 3941 C CA A SER D 2 58 ? 12.156 1.582 10.901 0.60 29.53 64 SER D CA 1
ATOM 3942 C CA B SER D 2 58 ? 12.141 1.579 10.890 0.40 29.52 64 SER D CA 1
ATOM 3943 C C . SER D 2 58 ? 11.647 2.984 11.239 1.00 28.89 64 SER D C 1
ATOM 3944 O O . SER D 2 58 ? 11.292 3.762 10.351 1.00 29.20 64 SER D O 1
ATOM 3949 N N . PHE D 2 59 ? 11.607 3.304 12.531 1.00 23.42 65 PHE D N 1
ATOM 3950 C CA . PHE D 2 59 ? 11.227 4.641 12.979 1.00 24.87 65 PHE D CA 1
ATOM 3951 C C . PHE D 2 59 ? 11.851 4.941 14.339 1.00 27.93 65 PHE D C 1
ATOM 3952 O O . PHE D 2 59 ? 12.304 4.036 15.045 1.00 31.10 65 PHE D O 1
ATOM 3960 N N . CYS D 2 60 ? 11.901 6.214 14.691 1.00 25.05 66 CYS D N 1
ATOM 3961 C CA . CYS D 2 60 ? 12.487 6.631 15.963 1.00 29.03 66 CYS D CA 1
ATOM 3962 C C . CYS D 2 60 ? 11.673 7.764 16.577 1.00 29.11 66 CYS D C 1
ATOM 3963 O O . CYS D 2 60 ? 11.468 8.801 15.944 1.00 22.90 66 CYS D O 1
ATOM 3966 N N . ASP D 2 61 ? 11.208 7.575 17.809 1.00 27.81 67 ASP D N 1
ATOM 3967 C CA . ASP D 2 61 ? 10.526 8.661 18.512 1.00 26.04 67 ASP D CA 1
ATOM 3968 C C . ASP D 2 61 ? 11.554 9.643 19.079 1.00 23.88 67 ASP D C 1
ATOM 3969 O O . ASP D 2 61 ? 12.301 9.314 20.011 1.00 30.53 67 ASP D O 1
ATOM 3974 N N . LEU D 2 62 ? 11.583 10.853 18.528 1.00 23.12 68 LEU D N 1
ATOM 3975 C CA . LEU D 2 62 ? 12.585 11.853 18.904 1.00 23.70 68 LEU D CA 1
ATOM 3976 C C . LEU D 2 62 ? 12.022 12.921 19.817 1.00 24.95 68 LEU D C 1
ATOM 3977 O O . LEU D 2 62 ? 12.651 13.962 20.041 1.00 27.50 68 LEU D O 1
ATOM 3982 N N . THR D 2 63 ? 10.833 12.671 20.351 1.00 23.94 69 THR D N 1
ATOM 3983 C CA . THR D 2 63 ? 10.151 13.687 21.152 1.00 26.87 69 THR D CA 1
ATOM 3984 C C . THR D 2 63 ? 11.043 14.262 22.245 1.00 33.34 69 THR D C 1
ATOM 3985 O O . THR D 2 63 ? 11.094 15.478 22.418 1.00 34.21 69 THR D O 1
ATOM 3989 N N . ASP D 2 64 ? 11.751 13.394 22.967 1.00 29.11 70 ASP D N 1
ATOM 3990 C CA . ASP D 2 64 ? 12.595 13.830 24.083 1.00 34.25 70 ASP D CA 1
ATOM 3991 C C . ASP D 2 64 ? 13.928 14.416 23.624 1.00 38.70 70 ASP D C 1
ATOM 3992 O O . ASP D 2 64 ? 14.611 15.092 24.391 1.00 40.37 70 ASP D O 1
ATOM 3997 N N . GLU D 2 65 ? 14.296 14.142 22.377 1.00 31.21 71 GLU D N 1
ATOM 3998 C CA . GLU D 2 65 ? 15.589 14.534 21.843 1.00 26.92 71 GLU D CA 1
ATOM 3999 C C . GLU D 2 65 ? 15.531 15.878 21.118 1.00 38.35 71 GLU D C 1
ATOM 4000 O O . GLU D 2 65 ? 16.364 16.762 21.336 1.00 34.93 71 GLU D O 1
ATOM 4006 N N . TRP D 2 66 ? 14.592 16.021 20.218 1.00 34.77 72 TRP D N 1
ATOM 4007 C CA . TRP D 2 66 ? 14.464 17.188 19.401 1.00 30.17 72 TRP D CA 1
ATOM 4008 C C . TRP D 2 66 ? 13.471 18.161 20.012 1.00 30.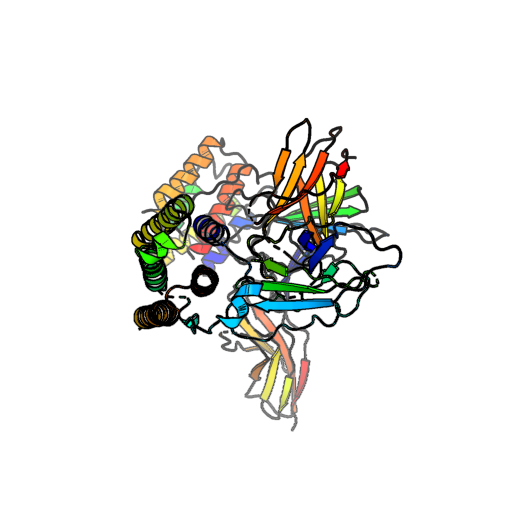24 72 TRP D C 1
ATOM 4009 O O . TRP D 2 66 ? 12.341 18.143 19.704 1.00 35.45 72 TRP D O 1
ATOM 4020 N N . ARG D 2 67 ? 13.943 19.009 20.892 1.00 34.47 73 ARG D N 1
ATOM 4021 C CA . ARG D 2 67 ? 13.069 19.914 21.584 1.00 41.78 73 ARG D CA 1
ATOM 4022 C C . ARG D 2 67 ? 12.895 21.252 20.868 1.00 46.20 73 ARG D C 1
ATOM 4023 O O . ARG D 2 67 ? 11.874 21.867 20.983 1.00 51.35 73 ARG D O 1
ATOM 4031 N N . SER D 2 68 ? 13.897 21.677 20.119 1.00 36.02 74 SER D N 1
ATOM 4032 C CA . SER D 2 68 ? 13.918 22.989 19.520 1.00 33.69 74 SER D CA 1
ATOM 4033 C C . SER D 2 68 ? 13.512 22.993 18.076 1.00 43.54 74 SER D C 1
ATOM 4034 O O . SER D 2 68 ? 13.958 22.186 17.330 1.00 35.13 74 SER D O 1
ATOM 4037 N N . THR D 2 69 ? 12.683 23.940 17.687 1.00 35.56 75 THR D N 1
ATOM 4038 C CA . THR D 2 69 ? 12.331 24.095 16.285 1.00 38.77 75 THR D CA 1
ATOM 4039 C C . THR D 2 69 ? 13.258 25.123 15.634 1.00 36.40 75 THR D C 1
ATOM 4040 O O . THR D 2 69 ? 12.951 25.655 14.570 1.00 47.55 75 THR D O 1
ATOM 4044 N N . HIS D 2 70 ? 14.392 25.397 16.277 1.00 41.71 76 HIS D N 1
ATOM 4045 C CA . HIS D 2 70 ? 15.310 26.436 15.806 1.00 39.31 76 HIS D CA 1
ATOM 4046 C C . HIS D 2 70 ? 16.719 25.913 15.574 1.00 40.12 76 HIS D C 1
ATOM 4047 O O . HIS D 2 70 ? 17.680 26.661 15.695 1.00 49.97 76 HIS D O 1
ATOM 4054 N N . GLU D 2 71 ? 16.842 24.631 15.243 1.00 34.03 77 GLU D N 1
ATOM 4055 C CA . GLU D 2 71 ? 18.149 24.035 15.005 1.00 34.41 77 GLU D CA 1
ATOM 4056 C C . GLU D 2 71 ? 18.135 23.274 13.697 1.00 26.55 77 GLU D C 1
ATOM 4057 O O . GLU D 2 71 ? 17.101 22.745 13.286 1.00 31.72 77 GLU D O 1
ATOM 4063 N N . ALA D 2 72 ? 19.287 23.211 13.049 1.00 27.73 78 ALA D N 1
ATOM 4064 C CA . ALA D 2 72 ? 19.439 22.357 11.889 1.00 30.92 78 ALA D CA 1
ATOM 4065 C C . ALA D 2 72 ? 19.930 20.993 12.368 1.00 29.72 78 ALA D C 1
ATOM 4066 O O . ALA D 2 72 ? 21.092 20.841 12.784 1.00 31.28 78 ALA D O 1
ATOM 4068 N N . TYR D 2 73 ? 19.044 20.004 12.329 1.00 28.69 79 TYR D N 1
ATOM 4069 C CA . TYR D 2 73 ? 19.398 18.672 12.812 1.00 27.91 79 TYR D CA 1
ATOM 4070 C C . TYR D 2 73 ? 20.046 17.845 11.719 1.00 29.17 79 TYR D C 1
ATOM 4071 O O . TYR D 2 73 ? 19.541 17.753 10.595 1.00 28.18 79 TYR D O 1
ATOM 4080 N N . VAL D 2 74 ? 21.182 17.245 12.043 1.00 28.51 80 VAL D N 1
ATOM 4081 C CA A VAL D 2 74 ? 21.875 16.364 11.115 0.89 23.67 80 VAL D CA 1
ATOM 4082 C CA B VAL D 2 74 ? 21.848 16.358 11.106 0.11 24.02 80 VAL D CA 1
ATOM 4083 C C . VAL D 2 74 ? 21.889 14.948 11.675 1.00 26.13 80 VAL D C 1
ATOM 4084 O O . VAL D 2 74 ? 22.342 14.728 12.804 1.00 30.77 80 VAL D O 1
ATOM 4091 N N . THR D 2 75 ? 21.397 13.999 10.890 1.00 29.32 81 THR D N 1
ATOM 4092 C CA . THR D 2 75 ? 21.233 12.634 11.349 1.00 31.92 81 THR D CA 1
ATOM 4093 C C . THR D 2 75 ? 22.095 11.694 10.548 1.00 32.35 81 THR D C 1
ATOM 4094 O O . THR D 2 75 ? 22.352 11.934 9.369 1.00 30.47 81 THR D O 1
ATOM 4098 N N . VAL D 2 76 ? 22.517 10.610 11.189 1.00 25.52 82 VAL D N 1
ATOM 4099 C CA . VAL D 2 76 ? 23.170 9.511 10.496 1.00 23.53 82 VAL D CA 1
ATOM 4100 C C . VAL D 2 76 ? 22.455 8.241 10.878 1.00 23.76 82 VAL D C 1
ATOM 4101 O O . VAL D 2 76 ? 22.315 7.935 12.071 1.00 25.31 82 VAL D O 1
ATOM 4105 N N . LEU D 2 77 ? 22.003 7.490 9.883 1.00 18.15 83 LEU D N 1
ATOM 4106 C CA . LEU D 2 77 ? 21.383 6.208 10.162 1.00 25.56 83 LEU D CA 1
ATOM 4107 C C . LEU D 2 77 ? 22.307 5.084 9.702 1.00 31.57 83 LEU D C 1
ATOM 4108 O O . LEU D 2 77 ? 22.687 5.024 8.518 1.00 23.81 83 LEU D O 1
ATOM 4113 N N . GLU D 2 78 ? 22.663 4.206 10.639 1.00 25.90 84 GLU D N 1
ATOM 4114 C CA . GLU D 2 78 ? 23.484 3.023 10.349 1.00 28.76 84 GLU D CA 1
ATOM 4115 C C . GLU D 2 78 ? 22.568 1.822 10.189 1.00 25.90 84 GLU D C 1
ATOM 4116 O O . GLU D 2 78 ? 21.746 1.557 11.061 1.00 26.09 84 GLU D O 1
ATOM 4122 N N . GLY D 2 79 ? 22.701 1.107 9.078 1.00 26.91 85 GLY D N 1
ATOM 4123 C CA . GLY D 2 79 ? 22.013 -0.157 8.886 1.00 24.91 85 GLY D CA 1
ATOM 4124 C C . GLY D 2 79 ? 23.035 -1.288 8.835 1.00 31.00 85 GLY D C 1
ATOM 4125 O O . GLY D 2 79 ? 24.026 -1.206 8.100 1.00 28.58 85 GLY D O 1
ATOM 4126 N N . PHE D 2 80 ? 22.809 -2.339 9.618 1.00 28.86 86 PHE D N 1
ATOM 4127 C CA . PHE D 2 80 ? 23.818 -3.387 9.760 1.00 26.98 86 PHE D CA 1
ATOM 4128 C C . PHE D 2 80 ? 23.192 -4.707 10.152 1.00 31.56 86 PHE D C 1
ATOM 4129 O O . PHE D 2 80 ? 22.039 -4.750 10.609 1.00 30.19 86 PHE D O 1
ATOM 4137 N N . SER D 2 81 ? 23.962 -5.777 9.971 1.00 33.09 87 SER D N 1
ATOM 4138 C CA . SER D 2 81 ? 23.563 -7.118 10.390 1.00 37.41 87 SER D CA 1
ATOM 4139 C C . SER D 2 81 ? 24.824 -7.843 10.851 1.00 34.74 87 SER D C 1
ATOM 4140 O O . SER D 2 81 ? 25.828 -7.856 10.130 1.00 33.02 87 SER D O 1
ATOM 4143 N N . GLY D 2 82 ? 24.791 -8.436 12.044 1.00 36.86 88 GLY D N 1
ATOM 4144 C CA . GLY D 2 82 ? 26.019 -8.932 12.655 1.00 31.70 88 GLY D CA 1
ATOM 4145 C C . GLY D 2 82 ? 27.057 -7.817 12.705 1.00 35.47 88 GLY D C 1
ATOM 4146 O O . GLY D 2 82 ? 26.769 -6.715 13.190 1.00 33.51 88 GLY D O 1
ATOM 4147 N N . ASN D 2 83 ? 28.256 -8.074 12.192 1.00 29.91 89 ASN D N 1
ATOM 4148 C CA . ASN D 2 83 ? 29.273 -7.024 12.129 1.00 31.06 89 ASN D CA 1
ATOM 4149 C C . ASN D 2 83 ? 29.419 -6.454 10.727 1.00 38.54 89 ASN D C 1
ATOM 4150 O O . ASN D 2 83 ? 30.466 -5.889 10.375 1.00 32.18 89 ASN D O 1
ATOM 4155 N N . THR D 2 84 ? 28.368 -6.594 9.923 1.00 33.59 90 THR D N 1
ATOM 4156 C CA . THR D 2 84 ? 28.405 -6.078 8.560 1.00 37.87 90 THR D CA 1
ATOM 4157 C C . THR D 2 84 ? 27.573 -4.802 8.426 1.00 35.58 90 THR D C 1
ATOM 4158 O O . THR D 2 84 ? 26.388 -4.793 8.750 1.00 31.48 90 THR D O 1
ATOM 4162 N N . THR D 2 85 ? 28.194 -3.729 7.943 1.00 35.10 91 THR D N 1
ATOM 4163 C CA . THR D 2 85 ? 27.471 -2.486 7.712 1.00 32.99 91 THR D CA 1
ATOM 4164 C C . THR D 2 85 ? 26.810 -2.529 6.343 1.00 33.81 91 THR D C 1
ATOM 4165 O O . THR D 2 85 ? 27.482 -2.628 5.323 1.00 33.26 91 THR D O 1
ATOM 4169 N N . LEU D 2 86 ? 25.488 -2.465 6.328 1.00 34.79 92 LEU D N 1
ATOM 4170 C CA . LEU D 2 86 ? 24.739 -2.524 5.082 1.00 37.72 92 LEU D CA 1
ATOM 4171 C C . LEU D 2 86 ? 24.718 -1.148 4.425 1.00 46.30 92 LEU D C 1
ATOM 4172 O O . LEU D 2 86 ? 24.863 -1.034 3.210 1.00 38.35 92 LEU D O 1
ATOM 4177 N N . PHE D 2 87 ? 24.558 -0.106 5.239 1.00 33.99 93 PHE D N 1
ATOM 4178 C CA . PHE D 2 87 ? 24.573 1.264 4.741 1.00 29.23 93 PHE D CA 1
ATOM 4179 C C . PHE D 2 87 ? 24.787 2.274 5.865 1.00 34.89 93 PHE D C 1
ATOM 4180 O O . PHE D 2 87 ? 24.659 1.951 7.056 1.00 30.98 93 PHE D O 1
ATOM 4188 N N . SER D 2 88 ? 25.109 3.500 5.469 1.00 32.46 94 SER D N 1
ATOM 4189 C CA . SER D 2 88 ? 25.199 4.629 6.387 1.00 28.73 94 SER D CA 1
ATOM 4190 C C . SER D 2 88 ? 24.623 5.849 5.661 1.00 37.78 94 SER D C 1
ATOM 4191 O O . SER D 2 88 ? 25.245 6.354 4.724 1.00 33.26 94 SER D O 1
ATOM 4194 N N . CYS D 2 89 ? 23.433 6.300 6.069 1.00 27.75 95 CYS D N 1
ATOM 4195 C CA . CYS D 2 89 ? 22.718 7.381 5.375 1.00 31.11 95 CYS D CA 1
ATOM 4196 C C . CYS D 2 89 ? 22.638 8.619 6.254 1.00 25.88 95 CYS D C 1
ATOM 4197 O O . CYS D 2 89 ? 22.231 8.532 7.405 1.00 33.55 95 CYS D O 1
ATOM 4200 N N . SER D 2 90 ? 23.011 9.777 5.722 1.00 22.14 96 SER D N 1
ATOM 4201 C CA . SER D 2 90 ? 22.938 11.020 6.489 1.00 28.77 96 SER D CA 1
ATOM 4202 C C . SER D 2 90 ? 21.838 11.915 5.927 1.00 28.65 96 SER D C 1
ATOM 4203 O O . SER D 2 90 ? 21.425 11.744 4.777 1.00 29.43 96 SER D O 1
ATOM 4206 N N . HIS D 2 91 ? 21.378 12.880 6.694 1.00 28.66 97 HIS D N 1
ATOM 4207 C CA . HIS D 2 91 ? 20.295 13.740 6.273 1.00 31.30 97 HIS D CA 1
ATOM 4208 C C . HIS D 2 91 ? 20.244 14.987 7.123 1.00 29.04 97 HIS D C 1
ATOM 4209 O O . HIS D 2 91 ? 20.853 15.027 8.120 1.00 30.29 97 HIS D O 1
ATOM 4216 N N . ASN D 2 92 ? 19.549 16.019 6.699 1.00 24.48 98 ASN D N 1
ATOM 4217 C CA . ASN D 2 92 ? 19.370 17.187 7.559 1.00 18.68 98 ASN D CA 1
ATOM 4218 C C . ASN D 2 92 ? 17.895 17.590 7.602 1.00 25.51 98 ASN D C 1
ATOM 4219 O O . ASN D 2 92 ? 17.160 17.366 6.632 1.00 24.14 98 ASN D O 1
ATOM 4224 N N . PHE D 2 93 ? 17.473 18.165 8.723 1.00 23.26 99 PHE D N 1
ATOM 4225 C CA . PHE D 2 93 ? 16.073 18.491 8.959 1.00 27.75 99 PHE D CA 1
ATOM 4226 C C . PHE D 2 93 ? 15.940 19.866 9.567 1.00 29.15 99 PHE D C 1
ATOM 4227 O O . PHE D 2 93 ? 16.683 20.208 10.490 1.00 29.55 99 PHE D O 1
ATOM 4235 N N . TRP D 2 94 ? 14.999 20.653 9.043 1.00 23.51 100 TRP D N 1
ATOM 4236 C CA . TRP D 2 94 ? 14.559 21.882 9.707 1.00 23.04 100 TRP D CA 1
ATOM 4237 C C . TRP D 2 94 ? 13.068 21.709 10.014 1.00 27.26 100 TRP D C 1
ATOM 4238 O O . TRP D 2 94 ? 12.228 21.702 9.104 1.00 25.57 100 TRP D O 1
ATOM 4249 N N . LEU D 2 95 ? 12.732 21.552 11.288 1.00 28.46 101 LEU D N 1
ATOM 4250 C CA . LEU D 2 95 ? 11.396 21.068 11.640 1.00 26.40 101 LEU D CA 1
ATOM 4251 C C . LEU D 2 95 ? 10.249 21.985 11.208 1.00 26.64 101 LEU D C 1
ATOM 4252 O O . LEU D 2 95 ? 9.233 21.506 10.714 1.00 28.88 101 LEU D O 1
ATOM 4257 N N . ALA D 2 96 ? 10.403 23.291 11.393 1.00 31.25 102 ALA D N 1
ATOM 4258 C CA . ALA D 2 96 ? 9.360 24.220 10.965 1.00 37.81 102 ALA D CA 1
ATOM 4259 C C . ALA D 2 96 ? 9.024 24.040 9.480 1.00 38.62 102 ALA D C 1
ATOM 4260 O O . ALA D 2 96 ? 7.950 24.425 9.038 1.00 39.42 102 ALA D O 1
ATOM 4262 N N . ILE D 2 97 ? 9.922 23.425 8.715 1.00 31.46 103 ILE D N 1
ATOM 4263 C CA . ILE D 2 97 ? 9.638 23.167 7.302 1.00 28.89 103 ILE D CA 1
ATOM 4264 C C . ILE D 2 97 ? 9.385 21.711 6.970 1.00 31.89 103 ILE D C 1
ATOM 4265 O O . ILE D 2 97 ? 8.554 21.407 6.112 1.00 36.07 103 ILE D O 1
ATOM 4270 N N . ASP D 2 98 ? 10.120 20.800 7.607 1.00 21.69 104 ASP D N 1
ATOM 4271 C CA . ASP D 2 98 ? 10.087 19.411 7.166 1.00 21.29 104 ASP D CA 1
ATOM 4272 C C . ASP D 2 98 ? 9.035 18.572 7.888 1.00 25.76 104 ASP D C 1
ATOM 4273 O O . ASP D 2 98 ? 8.563 17.570 7.357 1.00 27.16 104 ASP D O 1
ATOM 4278 N N A MET D 2 99 ? 8.683 18.981 9.103 0.65 27.62 105 MET D N 1
ATOM 4279 N N B MET D 2 99 ? 8.679 18.976 9.101 0.35 27.64 105 MET D N 1
ATOM 4280 C CA A MET D 2 99 ? 7.742 18.223 9.928 0.65 28.26 105 MET D CA 1
ATOM 4281 C CA B MET D 2 99 ? 7.745 18.190 9.895 0.35 28.30 105 MET D CA 1
ATOM 4282 C C A MET D 2 99 ? 6.343 18.216 9.321 0.65 28.62 105 MET D C 1
ATOM 4283 C C B MET D 2 99 ? 6.351 18.212 9.290 0.35 28.69 105 MET D C 1
ATOM 4284 O O A MET D 2 99 ? 5.769 19.276 9.078 0.65 33.37 105 MET D O 1
ATOM 4285 O O B MET D 2 99 ? 5.798 19.275 9.009 0.35 33.29 105 MET D O 1
ATOM 4294 N N . SER D 2 100 ? 5.793 17.029 9.075 1.00 28.47 106 SER D N 1
ATOM 4295 C CA . SER D 2 100 ? 4.384 16.914 8.690 1.00 30.51 106 SER D CA 1
ATOM 4296 C C . SER D 2 100 ? 3.500 16.668 9.928 1.00 34.91 106 SER D C 1
ATOM 4297 O O . SER D 2 100 ? 3.950 16.138 10.953 1.00 31.69 106 SER D O 1
ATOM 4300 N N . PHE D 2 101 ? 2.246 17.083 9.856 1.00 28.99 107 PHE D N 1
ATOM 4301 C CA . PHE D 2 101 ? 1.403 17.010 11.038 1.00 24.82 107 PHE D CA 1
ATOM 4302 C C . PHE D 2 101 ? 0.220 16.092 10.812 1.00 21.98 107 PHE D C 1
ATOM 4303 O O . PHE D 2 101 ? -0.742 16.458 10.129 1.00 27.93 107 PHE D O 1
ATOM 4311 N N . GLU D 2 102 ? 0.321 14.881 11.353 1.00 20.80 108 GLU D N 1
ATOM 4312 C CA . GLU D 2 102 ? -0.712 13.871 11.175 1.00 23.91 108 GLU D CA 1
ATOM 4313 C C . GLU D 2 102 ? -1.987 14.283 11.931 1.00 25.17 108 GLU D C 1
ATOM 4314 O O . GLU D 2 102 ? -1.916 14.845 13.027 1.00 24.41 108 GLU D O 1
ATOM 4320 N N . PRO D 2 103 ? -3.156 14.011 11.334 1.00 23.90 109 PRO D N 1
ATOM 4321 C CA . PRO D 2 103 ? -4.416 14.452 11.953 1.00 21.22 109 PRO D CA 1
ATOM 4322 C C . PRO D 2 103 ? -4.732 13.640 13.196 1.00 24.25 109 PRO D C 1
ATOM 4323 O O . PRO D 2 103 ? -4.413 12.447 13.269 1.00 21.87 109 PRO D O 1
ATOM 4327 N N . PRO D 2 104 ? -5.362 14.279 14.188 1.00 24.90 110 PRO D N 1
ATOM 4328 C CA . PRO D 2 104 ? -5.744 13.525 15.388 1.00 25.36 110 PRO D CA 1
ATOM 4329 C C . PRO D 2 104 ? -6.923 12.615 15.085 1.00 26.02 110 PRO D C 1
ATOM 4330 O O . PRO D 2 104 ? -7.602 12.783 14.057 1.00 25.46 110 PRO D O 1
ATOM 4334 N N . GLU D 2 105 ? -7.078 11.631 15.910 1.00 21.73 111 GLU D N 1
ATOM 4335 C CA A GLU D 2 105 ? -8.280 10.825 15.929 0.56 27.84 111 GLU D CA 1
ATOM 4336 C CA B GLU D 2 105 ? -8.291 10.908 15.931 0.44 27.85 111 GLU D CA 1
ATOM 4337 C C . GLU D 2 105 ? -9.535 11.610 16.455 1.00 23.06 111 GLU D C 1
ATOM 4338 O O . GLU D 2 105 ? -9.361 12.605 17.029 1.00 21.37 111 GLU D O 1
ATOM 4349 N N . PHE D 2 106 ? -10.714 11.273 15.983 1.00 23.94 112 PHE D N 1
ATOM 4350 C CA . PHE D 2 106 ? -11.902 12.006 16.426 1.00 22.83 112 PHE D CA 1
ATOM 4351 C C . PHE D 2 106 ? -13.162 11.170 16.261 1.00 28.59 112 PHE D C 1
ATOM 4352 O O . PHE D 2 106 ? -13.172 10.168 15.539 1.00 23.96 112 PHE D O 1
ATOM 4360 N N . GLU D 2 107 ? -14.227 11.603 16.928 1.00 23.97 113 GLU D N 1
ATOM 4361 C CA A GLU D 2 107 ? -15.531 10.970 16.778 0.58 25.10 113 GLU D CA 1
ATOM 4362 C CA B GLU D 2 107 ? -15.538 10.971 16.811 0.42 25.15 113 GLU D CA 1
ATOM 4363 C C . GLU D 2 107 ? -16.594 12.051 16.624 1.00 24.75 113 GLU D C 1
ATOM 4364 O O . GLU D 2 107 ? -16.414 13.190 17.081 1.00 24.89 113 GLU D O 1
ATOM 4375 N N . ILE D 2 108 ? -17.697 11.710 15.968 1.00 21.64 114 ILE D N 1
ATOM 4376 C CA . ILE D 2 108 ? -18.779 12.682 15.815 1.00 20.64 114 ILE D CA 1
ATOM 4377 C C . ILE D 2 108 ? -20.103 12.085 16.288 1.00 27.07 114 ILE D C 1
ATOM 4378 O O . ILE D 2 108 ? -20.303 10.875 16.212 1.00 21.58 114 ILE D O 1
ATOM 4383 N N . VAL D 2 109 ? -20.997 12.945 16.765 1.00 24.37 115 VAL D N 1
ATOM 4384 C CA . VAL D 2 109 ? -22.358 12.533 17.098 1.00 22.44 115 VAL D CA 1
ATOM 4385 C C . VAL D 2 109 ? -23.284 13.560 16.496 1.00 22.28 115 VAL D C 1
ATOM 4386 O O . VAL D 2 109 ? -23.142 14.766 16.749 1.00 25.85 115 VAL D O 1
ATOM 4390 N N . GLY D 2 110 ? -24.225 13.095 15.683 1.00 22.02 116 GLY D N 1
ATOM 4391 C CA . GLY D 2 110 ? -25.143 14.001 15.017 1.00 21.93 116 GLY D CA 1
ATOM 4392 C C . GLY D 2 110 ? -26.449 14.185 15.779 1.00 31.82 116 GLY D C 1
ATOM 4393 O O . GLY D 2 110 ? -27.143 13.211 16.100 1.00 31.25 116 GLY D O 1
ATOM 4394 N N . PHE D 2 111 ? -26.778 15.443 16.061 1.00 23.76 117 PHE D N 1
ATOM 4395 C CA . PHE D 2 111 ? -28.063 15.822 16.632 1.00 25.87 117 PHE D CA 1
ATOM 4396 C C . PHE D 2 111 ? -28.880 16.534 15.559 1.00 36.49 117 PHE D C 1
ATOM 4397 O O . PHE D 2 111 ? -28.404 16.695 14.435 1.00 31.67 117 PHE D O 1
ATOM 4405 N N . THR D 2 112 ? -30.088 16.979 15.893 1.00 32.59 118 THR D N 1
ATOM 4406 C CA A THR D 2 112 ? -30.994 17.511 14.884 0.30 28.86 118 THR D CA 1
ATOM 4407 C CA B THR D 2 112 ? -30.998 17.524 14.891 0.70 28.69 118 THR D CA 1
ATOM 4408 C C . THR D 2 112 ? -30.457 18.774 14.221 1.00 33.29 118 THR D C 1
ATOM 4409 O O . THR D 2 112 ? -30.618 18.961 13.010 1.00 32.69 118 THR D O 1
ATOM 4416 N N . ASN D 2 113 ? -29.819 19.632 15.009 1.00 25.54 119 ASN D N 1
ATOM 4417 C CA . ASN D 2 113 ? -29.386 20.919 14.495 1.00 28.85 119 ASN D CA 1
ATOM 4418 C C . ASN D 2 113 ? -27.882 21.199 14.650 1.00 26.71 119 ASN D C 1
ATOM 4419 O O . ASN D 2 113 ? -27.426 22.334 14.464 1.00 25.58 119 ASN D O 1
ATOM 4424 N N . HIS D 2 114 ? -27.110 20.179 14.997 1.00 28.05 120 HIS D N 1
ATOM 4425 C CA . HIS D 2 114 ? -25.689 20.405 15.208 1.00 27.36 120 HIS D CA 1
ATOM 4426 C C . HIS D 2 114 ? -24.952 19.091 15.335 1.00 24.63 120 HIS D C 1
ATOM 4427 O O . HIS D 2 114 ? -25.573 18.029 15.459 1.00 23.67 120 HIS D O 1
ATOM 4434 N N . ILE D 2 115 ? -23.623 19.172 15.274 1.00 20.78 121 ILE D N 1
ATOM 4435 C CA . ILE D 2 115 ? -22.787 18.002 15.426 1.00 18.04 121 ILE D CA 1
ATOM 4436 C C . ILE D 2 115 ? -21.782 18.254 16.530 1.00 20.72 121 ILE D C 1
ATOM 4437 O O . ILE D 2 115 ? -21.136 19.309 16.582 1.00 22.48 121 ILE D O 1
ATOM 4442 N N . ASN D 2 116 ? -21.628 17.270 17.373 1.00 17.24 122 ASN D N 1
ATOM 4443 C CA . ASN D 2 116 ? -20.675 17.293 18.430 1.00 19.97 122 ASN D CA 1
ATOM 4444 C C . ASN D 2 116 ? -19.435 16.574 17.935 1.00 23.72 122 ASN D C 1
ATOM 4445 O O . ASN D 2 116 ? -19.483 15.426 17.665 1.00 21.07 122 ASN D O 1
ATOM 4450 N N . VAL D 2 117 ? -18.340 17.282 17.815 1.00 23.20 123 VAL D N 1
ATOM 4451 C CA . VAL D 2 117 ? -17.099 16.642 17.357 1.00 20.19 123 VAL D CA 1
ATOM 4452 C C . VAL D 2 117 ? -16.143 16.497 18.524 1.00 22.69 123 VAL D C 1
ATOM 4453 O O . VAL D 2 117 ? -15.801 17.486 19.184 1.00 22.04 123 VAL D O 1
ATOM 4457 N N . MET D 2 118 ? -15.725 15.267 18.807 1.00 18.32 124 MET D N 1
ATOM 4458 C CA . MET D 2 118 ? -14.723 15.079 19.844 1.00 16.89 124 MET D CA 1
ATOM 4459 C C . MET D 2 118 ? -13.385 14.764 19.207 1.00 21.28 124 MET D C 1
ATOM 4460 O O . MET D 2 118 ? -13.276 13.808 18.452 1.00 22.32 124 MET D O 1
ATOM 4465 N N . VAL D 2 119 ? -12.380 15.583 19.502 1.00 21.82 125 VAL D N 1
ATOM 4466 C CA . VAL D 2 119 ? -11.044 15.378 18.964 1.00 24.75 125 VAL D CA 1
ATOM 4467 C C . VAL D 2 119 ? -10.140 14.840 20.068 1.00 30.42 125 VAL D C 1
ATOM 4468 O O . VAL D 2 119 ? -10.019 15.444 21.137 1.00 25.87 125 VAL D O 1
ATOM 4472 N N . LYS D 2 120 ? -9.503 13.704 19.809 1.00 28.47 126 LYS D N 1
ATOM 4473 C CA . LYS D 2 120 ? -8.717 13.023 20.842 1.00 28.55 126 LYS D CA 1
ATOM 4474 C C . LYS D 2 120 ? -7.278 13.478 20.890 1.00 34.69 126 LYS D C 1
ATOM 4475 O O . LYS D 2 120 ? -6.447 13.017 20.114 1.00 51.60 126 LYS D O 1
ATOM 4481 N N . PHE D 2 121 ? -6.980 14.395 21.794 1.00 31.96 127 PHE D N 1
ATOM 4482 C CA . PHE D 2 121 ? -5.599 14.743 22.080 1.00 27.40 127 PHE D CA 1
ATOM 4483 C C . PHE D 2 121 ? -5.136 13.945 23.302 1.00 41.20 127 PHE D C 1
ATOM 4484 O O . PHE D 2 121 ? -5.954 13.512 24.099 1.00 36.44 127 PHE D O 1
ATOM 4492 N N . PRO D 2 122 ? -3.818 13.740 23.443 1.00 49.72 128 PRO D N 1
ATOM 4493 C CA . PRO D 2 122 ? -3.299 13.087 24.650 1.00 48.43 128 PRO D CA 1
ATOM 4494 C C . PRO D 2 122 ? -3.121 14.081 25.790 1.00 61.63 128 PRO D C 1
ATOM 4495 O O . PRO D 2 122 ? -3.330 15.284 25.599 1.00 58.61 128 PRO D O 1
ATOM 4499 N N . SER D 2 123 ? -2.739 13.581 26.961 1.00 60.42 129 SER D N 1
ATOM 4500 C CA . SER D 2 123 ? -2.480 14.444 28.105 1.00 63.49 129 SER D CA 1
ATOM 4501 C C . SER D 2 123 ? -1.020 14.889 28.141 1.00 65.34 129 SER D C 1
ATOM 4502 O O . SER D 2 123 ? -0.707 16.049 27.861 1.00 66.06 129 SER D O 1
ATOM 4505 N N . GLN D 2 130 ? 5.263 23.397 21.382 1.00 55.63 136 GLN D N 1
ATOM 4506 C CA . GLN D 2 130 ? 6.461 23.416 20.542 1.00 54.81 136 GLN D CA 1
ATOM 4507 C C . GLN D 2 130 ? 6.209 24.072 19.179 1.00 56.24 136 GLN D C 1
ATOM 4508 O O . GLN D 2 130 ? 6.996 24.907 18.731 1.00 55.50 136 GLN D O 1
ATOM 4514 N N . PHE D 2 131 ? 5.123 23.681 18.516 1.00 56.76 137 PHE D N 1
ATOM 4515 C CA . PHE D 2 131 ? 4.720 24.312 17.259 1.00 51.57 137 PHE D CA 1
ATOM 4516 C C . PHE D 2 131 ? 3.461 25.137 17.478 1.00 49.62 137 PHE D C 1
ATOM 4517 O O . PHE D 2 131 ? 2.653 24.819 18.352 1.00 60.50 137 PHE D O 1
ATOM 4525 N N . ASP D 2 132 ? 3.289 26.195 16.692 1.00 59.54 138 ASP D N 1
ATOM 4526 C CA . ASP D 2 132 ? 2.020 26.917 16.685 1.00 60.54 138 ASP D CA 1
ATOM 4527 C C . ASP D 2 132 ? 1.087 26.245 15.687 1.00 51.56 138 ASP D C 1
ATOM 4528 O O . ASP D 2 132 ? 1.082 26.588 14.499 1.00 46.01 138 ASP D O 1
ATOM 4533 N N . LEU D 2 133 ? 0.326 25.263 16.164 1.00 34.24 139 LEU D N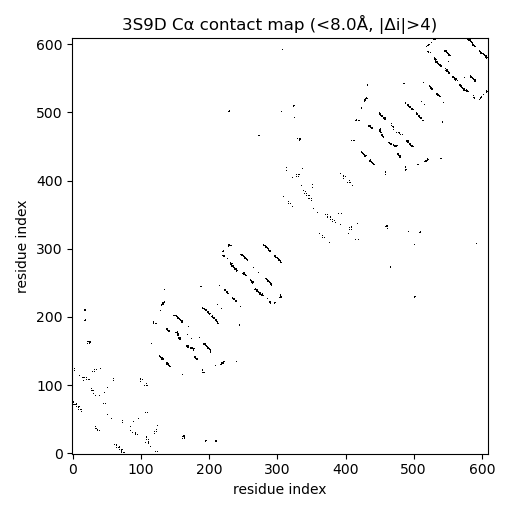 1
ATOM 4534 C CA . LEU D 2 133 ? -0.619 24.553 15.306 1.00 36.42 139 LEU D CA 1
ATOM 4535 C C . LEU D 2 133 ? -2.035 25.059 15.533 1.00 33.27 139 LEU D C 1
ATOM 4536 O O . LEU D 2 133 ? -2.391 25.444 16.651 1.00 42.11 139 LEU D O 1
ATOM 4541 N N . SER D 2 134 ? -2.830 25.071 14.468 1.00 28.51 140 SER D N 1
ATOM 4542 C CA . SER D 2 134 ? -4.257 25.356 14.579 1.00 32.07 140 SER D CA 1
ATOM 4543 C C . SER D 2 134 ? -5.050 24.113 14.209 1.00 34.54 140 SER D C 1
ATOM 4544 O O . SER D 2 134 ? -4.753 23.439 13.207 1.00 29.08 140 SER D O 1
ATOM 4547 N N . LEU D 2 135 ? -6.050 23.805 15.025 1.00 24.77 141 LEU D N 1
ATOM 4548 C CA . LEU D 2 135 ? -6.991 22.747 14.703 1.00 22.03 141 LEU D CA 1
ATOM 4549 C C . LEU D 2 135 ? -8.006 23.280 13.704 1.00 23.71 141 LEU D C 1
ATOM 4550 O O . LEU D 2 135 ? -8.582 24.349 13.890 1.00 25.38 141 LEU D O 1
ATOM 4555 N N . VAL D 2 136 ? -8.222 22.533 12.633 1.00 16.05 142 VAL D N 1
ATOM 4556 C CA . VAL D 2 136 ? -9.275 22.866 11.697 1.00 18.77 142 VAL D CA 1
ATOM 4557 C C . VAL D 2 136 ? -10.279 21.721 11.670 1.00 19.58 142 VAL D C 1
ATOM 4558 O O . VAL D 2 136 ? -9.895 20.553 11.630 1.00 22.12 142 VAL D O 1
ATOM 4562 N N . ILE D 2 137 ? -11.564 22.062 11.690 1.00 17.65 143 ILE D N 1
ATOM 4563 C CA . ILE D 2 137 ? -12.612 21.052 11.548 1.00 17.50 143 ILE D CA 1
ATOM 4564 C C . ILE D 2 137 ? -13.459 21.415 10.347 1.00 21.95 143 ILE D C 1
ATOM 4565 O O . ILE D 2 137 ? -14.075 22.479 10.319 1.00 23.05 143 ILE D O 1
ATOM 4570 N N . GLU D 2 138 ? -13.469 20.537 9.345 1.00 17.72 144 GLU D N 1
ATOM 4571 C CA . GLU D 2 138 ? -14.198 20.776 8.099 1.00 18.56 144 GLU D CA 1
ATOM 4572 C C . GLU D 2 138 ? -15.566 20.156 8.180 1.00 26.33 144 GLU D C 1
ATOM 4573 O O . GLU D 2 138 ? -15.704 19.024 8.644 1.00 27.52 144 GLU D O 1
ATOM 4579 N N . GLU D 2 139 ? -16.562 20.884 7.677 1.00 25.35 145 GLU D N 1
ATOM 4580 C CA . GLU D 2 139 ? -17.948 20.423 7.640 1.00 21.44 145 GLU D CA 1
ATOM 4581 C C . GLU D 2 139 ? -18.339 20.410 6.173 1.00 26.34 145 GLU D C 1
ATOM 4582 O O . GLU D 2 139 ? -18.327 21.457 5.519 1.00 26.84 145 GLU D O 1
ATOM 4588 N N . GLN D 2 140 ? -18.689 19.273 5.645 1.00 22.57 146 GLN D N 1
ATOM 4589 C CA . GLN D 2 140 ? -19.033 19.157 4.276 1.00 22.24 146 GLN D CA 1
ATOM 4590 C C . GLN D 2 140 ? -20.467 18.701 4.045 1.00 29.68 146 GLN D C 1
ATOM 4591 O O . GLN D 2 140 ? -20.878 17.743 4.576 1.00 28.89 146 GLN D O 1
ATOM 4597 N N . SER D 2 141 ? -21.197 19.392 3.215 1.00 26.35 147 SER D N 1
ATOM 4598 C CA . SER D 2 141 ? -22.554 18.997 2.891 1.00 32.56 147 SER D CA 1
ATOM 4599 C C . SER D 2 141 ? -22.935 19.489 1.499 1.00 38.37 147 SER D C 1
ATOM 4600 O O . SER D 2 141 ? -22.580 20.607 1.107 1.00 37.05 147 SER D O 1
ATOM 4603 N N . GLU D 2 142 ? -23.640 18.650 0.744 1.00 41.20 148 GLU D N 1
ATOM 4604 C CA . GLU D 2 142 ? -24.107 19.047 -0.581 1.00 47.49 148 GLU D CA 1
ATOM 4605 C C . GLU D 2 142 ? -22.951 19.546 -1.430 1.00 46.42 148 GLU D C 1
ATOM 4606 O O . GLU D 2 142 ? -23.079 20.550 -2.127 1.00 47.94 148 GLU D O 1
ATOM 4612 N N . GLY D 2 143 ? -21.818 18.854 -1.354 1.00 37.47 149 GLY D N 1
ATOM 4613 C CA . GLY D 2 143 ? -20.660 19.206 -2.152 1.00 44.06 149 GLY D CA 1
ATOM 4614 C C . GLY D 2 143 ? -19.957 20.502 -1.772 1.00 40.52 149 GLY D C 1
ATOM 4615 O O . GLY D 2 143 ? -19.105 20.982 -2.524 1.00 38.07 149 GLY D O 1
ATOM 4616 N N . ILE D 2 144 ? -20.286 21.078 -0.618 1.00 34.52 150 ILE D N 1
ATOM 4617 C CA A ILE D 2 144 ? -19.598 22.293 -0.214 0.25 32.94 150 ILE D CA 1
ATOM 4618 C CA B ILE D 2 144 ? -19.670 22.341 -0.181 0.75 32.76 150 ILE D CA 1
ATOM 4619 C C . ILE D 2 144 ? -18.956 22.212 1.171 1.00 31.53 150 ILE D C 1
ATOM 4620 O O . ILE D 2 144 ? -19.554 21.739 2.149 1.00 29.79 150 ILE D O 1
ATOM 4629 N N . VAL D 2 145 ? -17.705 22.659 1.232 1.00 27.59 151 VAL D N 1
ATOM 4630 C CA . VAL D 2 145 ? -16.872 22.498 2.429 1.00 28.10 151 VAL D CA 1
ATOM 4631 C C . VAL D 2 145 ? -16.730 23.791 3.205 1.00 29.28 151 VAL D C 1
ATOM 4632 O O . VAL D 2 145 ? -16.302 24.808 2.649 1.00 25.99 151 VAL D O 1
ATOM 4636 N N . LYS D 2 146 ? -17.094 23.754 4.488 1.00 26.98 152 LYS D N 1
ATOM 4637 C CA . LYS D 2 146 ? -16.903 24.903 5.358 1.00 28.24 152 LYS D CA 1
ATOM 4638 C C . LYS D 2 146 ? -15.865 24.611 6.434 1.00 28.89 152 LYS D C 1
ATOM 4639 O O . LYS D 2 146 ? -15.896 23.549 7.071 1.00 24.79 152 LYS D O 1
ATOM 4645 N N . LYS D 2 147 ? -14.974 25.575 6.648 1.00 21.47 153 LYS D N 1
ATOM 4646 C CA . LYS D 2 147 ? -13.859 25.429 7.578 1.00 28.37 153 LYS D CA 1
ATOM 4647 C C . LYS D 2 147 ? -14.172 26.064 8.910 1.00 30.12 153 LYS D C 1
ATOM 4648 O O . LYS D 2 147 ? -14.574 27.230 8.966 1.00 31.49 153 LYS D O 1
ATOM 4654 N N . HIS D 2 148 ? -13.942 25.348 9.978 1.00 21.40 154 HIS D N 1
ATOM 4655 C CA . HIS D 2 148 ? -14.095 25.865 11.314 1.00 23.37 154 HIS D CA 1
ATOM 4656 C C . HIS D 2 148 ? -12.760 25.839 12.045 1.00 26.59 154 HIS D C 1
ATOM 4657 O O . HIS D 2 148 ? -12.063 24.885 11.965 1.00 23.70 154 HIS D O 1
ATOM 4664 N N . LYS D 2 149 ? -12.423 26.899 12.750 1.00 24.25 155 LYS D N 1
ATOM 4665 C CA . LYS D 2 149 ? -11.158 26.907 13.484 1.00 25.51 155 LYS D CA 1
ATOM 4666 C C . LYS D 2 149 ? -11.366 27.228 14.966 1.00 37.07 155 LYS D C 1
ATOM 4667 O O . LYS D 2 149 ? -11.376 28.394 15.357 1.00 47.94 155 LYS D O 1
ATOM 4673 N N . PRO D 2 150 ? -11.529 26.187 15.796 1.00 29.11 156 PRO D N 1
ATOM 4674 C CA . PRO D 2 150 ? -11.779 26.364 17.233 1.00 31.39 156 PRO D CA 1
ATOM 4675 C C . PRO D 2 150 ? -10.624 27.097 17.919 1.00 46.45 156 PRO D C 1
ATOM 4676 O O . PRO D 2 150 ? -9.473 26.903 17.525 1.00 29.75 156 PRO D O 1
ATOM 4680 N N . GLU D 2 151 ? -10.917 27.934 18.912 1.00 55.94 157 GLU D N 1
ATOM 4681 C CA . GLU D 2 151 ? -9.859 28.440 19.786 1.00 56.44 157 GLU D CA 1
ATOM 4682 C C . GLU D 2 151 ? -9.450 27.257 20.646 1.00 51.94 157 GLU D C 1
ATOM 4683 O O . GLU D 2 151 ? -10.294 26.622 21.281 1.00 50.28 157 GLU D O 1
ATOM 4685 N N . ILE D 2 152 ? -8.169 26.925 20.649 1.00 52.96 158 ILE D N 1
ATOM 4686 C CA . ILE D 2 152 ? -7.780 25.627 21.177 1.00 50.94 158 ILE D CA 1
ATOM 4687 C C . ILE D 2 152 ? -6.595 25.710 22.136 1.00 63.53 158 ILE D C 1
ATOM 4688 O O . ILE D 2 152 ? -6.142 24.693 22.666 1.00 52.45 158 ILE D O 1
ATOM 4693 N N . LYS D 2 153 ? -6.118 26.931 22.373 1.00 68.40 159 LYS D N 1
ATOM 4694 C CA . LYS D 2 153 ? -5.060 27.172 23.349 1.00 68.21 159 LYS D CA 1
ATOM 4695 C C . LYS D 2 153 ? -5.595 27.104 24.780 1.00 56.51 159 LYS D C 1
ATOM 4696 O O . LYS D 2 153 ? -4.983 26.483 25.651 1.00 65.29 159 LYS D O 1
ATOM 4698 N N . MET D 2 156 ? -5.310 21.823 24.319 1.00 55.94 162 MET D N 1
ATOM 4699 C CA . MET D 2 156 ? -4.774 20.813 23.406 1.00 53.22 162 MET D CA 1
ATOM 4700 C C . MET D 2 156 ? -4.371 19.538 24.096 1.00 52.08 162 MET D C 1
ATOM 4701 O O . MET D 2 156 ? -3.457 18.893 23.679 1.00 56.82 162 MET D O 1
ATOM 4706 N N . SER D 2 157 ? -5.079 19.183 25.145 1.00 48.22 163 SER D N 1
ATOM 4707 C CA . SER D 2 157 ? -4.822 18.003 25.925 1.00 50.25 163 SER D CA 1
ATOM 4708 C C . SER D 2 157 ? -6.128 17.303 26.181 1.00 48.71 163 SER D C 1
ATOM 4709 O O . SER D 2 157 ? -7.129 17.918 26.286 1.00 51.60 163 SER D O 1
ATOM 4712 N N . GLY D 2 158 ? -6.097 16.009 26.273 1.00 37.32 164 GLY D N 1
ATOM 4713 C CA . GLY D 2 158 ? -7.303 15.234 26.498 1.00 33.85 164 GLY D CA 1
ATOM 4714 C C . GLY D 2 158 ? -8.338 15.494 25.424 1.00 35.69 164 GLY D C 1
ATOM 4715 O O . GLY D 2 158 ? -8.071 16.183 24.442 1.00 37.70 164 GLY D O 1
ATOM 4716 N N . ASN D 2 159 ? -9.531 14.946 25.608 1.00 28.79 165 ASN D N 1
ATOM 4717 C CA . ASN D 2 159 ? -10.580 15.084 24.608 1.00 32.93 165 ASN D CA 1
ATOM 4718 C C . ASN D 2 159 ? -11.095 16.517 24.486 1.00 33.12 165 ASN D C 1
ATOM 4719 O O . ASN D 2 159 ? -11.473 17.142 25.474 1.00 37.70 165 ASN D O 1
ATOM 4724 N N . PHE D 2 160 ? -11.096 17.029 23.262 1.00 24.03 166 PHE D N 1
ATOM 4725 C CA . PHE D 2 160 ? -11.565 18.378 22.975 1.00 25.51 166 PHE D CA 1
ATOM 4726 C C . PHE D 2 160 ? -12.883 18.324 22.205 1.00 23.97 166 PHE D C 1
ATOM 4727 O O . PHE D 2 160 ? -12.986 17.618 21.208 1.00 25.06 166 PHE D O 1
ATOM 4735 N N . THR D 2 161 ? -13.892 19.057 22.673 1.00 19.91 167 THR D N 1
ATOM 4736 C CA . THR D 2 161 ? -15.221 19.002 22.062 1.00 22.26 167 THR D CA 1
ATOM 4737 C C . THR D 2 161 ? -15.498 20.289 21.310 1.00 21.26 167 THR D C 1
ATOM 4738 O O . THR D 2 161 ? -15.315 21.393 21.847 1.00 21.85 167 THR D O 1
ATOM 4742 N N . TYR D 2 162 ? -15.926 20.144 20.062 1.00 17.61 168 TYR D N 1
ATOM 4743 C CA . TYR D 2 162 ? -16.310 21.284 19.249 1.00 17.42 168 TYR D CA 1
ATOM 4744 C C . TYR D 2 162 ? -17.692 21.056 18.669 1.00 23.36 168 TYR D C 1
ATOM 4745 O O . TYR D 2 162 ? -17.994 19.983 18.119 1.00 19.65 168 TYR D O 1
ATOM 4754 N N . ILE D 2 163 ? -18.536 22.074 18.789 1.00 18.25 169 ILE D N 1
ATOM 4755 C CA . ILE D 2 163 ? -19.884 21.974 18.276 1.00 18.92 169 ILE D CA 1
ATOM 4756 C C . ILE D 2 163 ? -19.975 22.653 16.919 1.00 19.53 169 ILE D C 1
ATOM 4757 O O . ILE D 2 163 ? -19.689 23.839 16.799 1.00 22.75 169 ILE D O 1
ATOM 4762 N N . ILE D 2 164 ? -20.377 21.904 15.894 1.00 19.42 170 ILE D N 1
ATOM 4763 C CA . ILE D 2 164 ? -20.714 22.509 14.612 1.00 23.18 170 ILE D CA 1
ATOM 4764 C C . ILE D 2 164 ? -22.203 22.789 14.666 1.00 21.76 170 ILE D C 1
ATOM 4765 O O . ILE D 2 164 ? -23.008 21.856 14.591 1.00 22.14 170 ILE D O 1
ATOM 4770 N N . ASP D 2 165 ? -22.578 24.038 14.771 1.00 28.32 171 ASP D N 1
ATOM 4771 C CA . ASP D 2 165 ? -23.977 24.429 14.907 1.00 36.79 171 ASP D CA 1
ATOM 4772 C C . ASP D 2 165 ? -24.612 24.921 13.616 1.00 37.88 171 ASP D C 1
ATOM 4773 O O . ASP D 2 165 ? -24.029 24.880 12.603 1.00 27.83 171 ASP D O 1
ATOM 4778 N N . LYS D 2 166 ? -25.843 25.383 13.718 1.00 35.29 172 LYS D N 1
ATOM 4779 C CA . LYS D 2 166 ? -26.591 25.891 12.593 1.00 39.68 172 LYS D CA 1
ATOM 4780 C C . LYS D 2 166 ? -26.752 24.914 11.459 1.00 32.98 172 LYS D C 1
ATOM 4781 O O . LYS D 2 166 ? -26.712 25.314 10.360 1.00 32.67 172 LYS D O 1
ATOM 4787 N N . LEU D 2 167 ? -26.920 23.645 11.754 1.00 31.79 173 LEU D N 1
ATOM 4788 C CA . LEU D 2 167 ? -27.075 22.633 10.751 1.00 31.53 173 LEU D CA 1
ATOM 4789 C C . LEU D 2 167 ? -28.513 22.320 10.432 1.00 35.29 173 LEU D C 1
ATOM 4790 O O . LEU D 2 167 ? -29.374 22.715 11.132 1.00 39.27 173 LEU D O 1
ATOM 4795 N N . ILE D 2 168 ? -28.742 21.576 9.374 1.00 36.67 174 ILE D N 1
ATOM 4796 C CA . ILE D 2 168 ? -30.098 21.315 8.880 1.00 39.18 174 ILE D CA 1
ATOM 4797 C C . ILE D 2 168 ? -30.550 19.883 9.169 1.00 33.08 174 ILE D C 1
ATOM 4798 O O . ILE D 2 168 ? -29.880 18.925 8.775 1.00 33.32 174 ILE D O 1
ATOM 4803 N N . PRO D 2 169 ? -31.697 19.725 9.857 1.00 38.78 175 PRO D N 1
ATOM 4804 C CA . PRO D 2 169 ? -32.177 18.368 10.156 1.00 38.74 175 PRO D CA 1
ATOM 4805 C C . PRO D 2 169 ? -32.317 17.542 8.877 1.00 30.16 175 PRO D C 1
ATOM 4806 O O . PRO D 2 169 ? -32.514 18.116 7.807 1.00 37.96 175 PRO D O 1
ATOM 4810 N N . ASN D 2 170 ? -32.191 16.223 8.984 1.00 32.57 176 ASN D N 1
ATOM 4811 C CA . ASN D 2 170 ? -32.382 15.344 7.835 1.00 45.45 176 ASN D CA 1
ATOM 4812 C C . ASN D 2 170 ? -31.408 15.646 6.693 1.00 53.98 176 ASN D C 1
ATOM 4813 O O . ASN D 2 170 ? -31.742 15.456 5.517 1.00 46.13 176 ASN D O 1
ATOM 4818 N N . THR D 2 171 ? -30.208 16.111 7.045 1.00 44.91 177 THR D N 1
ATOM 4819 C CA . THR D 2 171 ? -29.179 16.459 6.062 1.00 31.76 177 THR D CA 1
ATOM 4820 C C . THR D 2 171 ? -27.886 15.696 6.359 1.00 42.01 177 THR D C 1
ATOM 4821 O O . THR D 2 171 ? -27.510 15.522 7.533 1.00 33.97 177 THR D O 1
ATOM 4825 N N . ASN D 2 172 ? -27.221 15.215 5.316 1.00 30.15 178 ASN D N 1
ATOM 4826 C CA . ASN D 2 172 ? -25.983 14.496 5.477 1.00 38.28 178 ASN D CA 1
ATOM 4827 C C . ASN D 2 172 ? -24.749 15.395 5.520 1.00 38.25 178 ASN D C 1
ATOM 4828 O O . ASN D 2 172 ? -24.618 16.267 4.731 1.00 39.54 178 ASN D O 1
ATOM 4833 N N . TYR D 2 173 ? -23.882 15.171 6.482 1.00 31.23 179 TYR D N 1
ATOM 4834 C CA . TYR D 2 173 ? -22.680 15.978 6.653 1.00 27.05 179 TYR D CA 1
ATOM 4835 C C . TYR D 2 173 ? -21.484 15.059 6.784 1.00 28.17 179 TYR D C 1
ATOM 4836 O O . TYR D 2 173 ? -21.578 13.983 7.387 1.00 31.13 179 TYR D O 1
ATOM 4845 N N . CYS D 2 174 ? -20.358 15.489 6.227 1.00 22.21 180 CYS D N 1
ATOM 4846 C CA . CYS D 2 174 ? -19.105 14.771 6.383 1.00 21.05 180 CYS D CA 1
ATOM 4847 C C . CYS D 2 174 ? -18.128 15.668 7.112 1.00 22.47 180 CYS D C 1
ATOM 4848 O O . CYS D 2 174 ? -17.997 16.844 6.786 1.00 32.37 180 CYS D O 1
ATOM 4851 N N . VAL D 2 175 ? -17.454 15.106 8.104 1.00 23.73 181 VAL D N 1
ATOM 4852 C CA . VAL D 2 175 ? -16.517 15.863 8.914 1.00 22.44 181 VAL D CA 1
ATOM 4853 C C . VAL D 2 175 ? -15.117 15.298 8.717 1.00 20.92 181 VAL D C 1
ATOM 4854 O O . VAL D 2 175 ? -14.940 14.080 8.642 1.00 19.59 181 VAL D O 1
ATOM 4858 N N . SER D 2 176 ? -14.137 16.191 8.613 1.00 19.72 182 SER D N 1
ATOM 4859 C CA . SER D 2 176 ? -12.732 15.817 8.597 1.00 23.00 182 SER D CA 1
ATOM 4860 C C . SER D 2 176 ? -12.018 16.809 9.498 1.00 19.52 182 SER D C 1
ATOM 4861 O O . SER D 2 176 ? -12.493 17.934 9.667 1.00 25.17 182 SER D O 1
ATOM 4864 N N . VAL D 2 177 ? -10.917 16.393 10.123 1.00 16.94 183 VAL D N 1
ATOM 4865 C CA . VAL D 2 177 ? -10.153 17.303 10.979 1.00 15.79 183 VAL D CA 1
ATOM 4866 C C . VAL D 2 177 ? -8.695 17.303 10.536 1.00 23.54 183 VAL D C 1
ATOM 4867 O O . VAL D 2 177 ? -8.235 16.347 9.926 1.00 23.10 183 VAL D O 1
ATOM 4871 N N . TYR D 2 178 ? -7.971 18.373 10.841 1.00 19.20 184 TYR D N 1
ATOM 4872 C CA . TYR D 2 178 ? -6.527 18.385 10.619 1.00 22.03 184 TYR D CA 1
ATOM 4873 C C . TYR D 2 178 ? -5.850 19.476 11.412 1.00 26.27 184 TYR D C 1
ATOM 4874 O O . TYR D 2 178 ? -6.519 20.356 11.951 1.00 22.27 184 TYR D O 1
ATOM 4883 N N . LEU D 2 179 ? -4.523 19.391 11.504 1.00 22.26 185 LEU D N 1
ATOM 4884 C CA . LEU D 2 179 ? -3.718 20.433 12.124 1.00 19.38 185 LEU D CA 1
ATOM 4885 C C . LEU D 2 179 ? -3.018 21.229 11.037 1.00 23.51 185 LEU D C 1
ATOM 4886 O O . LEU D 2 179 ? -2.497 20.665 10.066 1.00 24.62 185 LEU D O 1
ATOM 4891 N N . GLU D 2 180 ? -3.011 22.514 11.204 1.00 25.14 186 GLU D N 1
ATOM 4892 C CA . GLU D 2 180 ? -2.478 23.420 10.251 1.00 39.64 186 GLU D CA 1
ATOM 4893 C C . GLU D 2 180 ? -1.392 24.271 10.870 1.00 40.93 186 GLU D C 1
ATOM 4894 O O . GLU D 2 180 ? -1.551 24.799 11.935 1.00 31.56 186 GLU D O 1
ATOM 4900 N N . HIS D 2 181 ? -0.273 24.343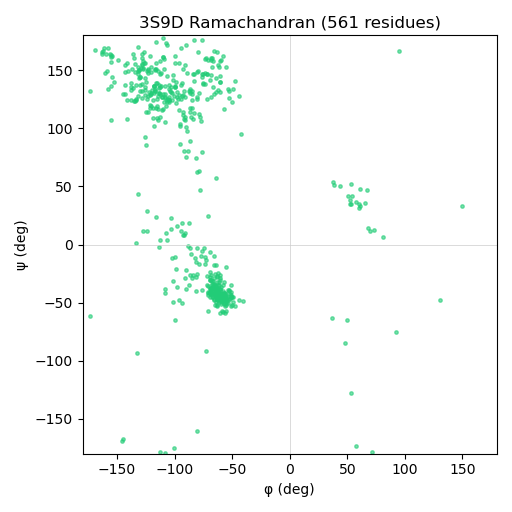 10.174 1.00 36.81 187 HIS D N 1
ATOM 4901 C CA . HIS D 2 181 ? 0.885 25.067 10.626 1.00 44.96 187 HIS D CA 1
ATOM 4902 C C . HIS D 2 181 ? 1.117 26.446 10.015 1.00 58.38 187 HIS D C 1
ATOM 4903 O O . HIS D 2 181 ? 1.320 27.389 10.734 1.00 59.90 187 HIS D O 1
ATOM 4910 N N . SER D 2 182 ? 1.069 26.565 8.703 1.00 49.68 188 SER D N 1
ATOM 4911 C CA . SER D 2 182 ? 1.279 27.848 8.058 1.00 69.10 188 SER D CA 1
ATOM 4912 C C . SER D 2 182 ? 0.218 28.104 7.016 1.00 61.64 188 SER D C 1
ATOM 4913 O O . SER D 2 182 ? -0.065 27.219 6.241 1.00 69.96 188 SER D O 1
ATOM 4916 N N . GLU D 2 184 ? -0.912 27.945 3.605 1.00 65.57 190 GLU D N 1
ATOM 4917 C CA . GLU D 2 184 ? 0.435 27.965 3.036 1.00 69.19 190 GLU D CA 1
ATOM 4918 C C . GLU D 2 184 ? 0.995 26.558 2.813 1.00 73.13 190 GLU D C 1
ATOM 4919 O O . GLU D 2 184 ? 1.067 26.079 1.679 1.00 72.76 190 GLU D O 1
ATOM 4921 N N . GLN D 2 185 ? 1.400 25.912 3.903 1.00 69.63 191 GLN D N 1
ATOM 4922 C CA . GLN D 2 185 ? 1.931 24.551 3.865 1.00 57.60 191 GLN D CA 1
ATOM 4923 C C . GLN D 2 185 ? 0.802 23.578 3.501 1.00 54.51 191 GLN D C 1
ATOM 4924 O O . GLN D 2 185 ? -0.373 23.905 3.648 1.00 49.42 191 GLN D O 1
ATOM 4930 N N . ALA D 2 186 ? 1.142 22.393 3.007 1.00 48.01 192 ALA D N 1
ATOM 4931 C CA . ALA D 2 186 ? 0.107 21.419 2.679 1.00 51.73 192 ALA D CA 1
ATOM 4932 C C . ALA D 2 186 ? -0.364 20.725 3.959 1.00 36.57 192 ALA D C 1
ATOM 4933 O O . ALA D 2 186 ? 0.408 20.569 4.903 1.00 37.41 192 ALA D O 1
ATOM 4935 N N . VAL D 2 187 ? -1.628 20.322 4.007 1.00 35.55 193 VAL D N 1
ATOM 4936 C CA . VAL D 2 187 ? -2.125 19.662 5.213 1.00 31.71 193 VAL D CA 1
ATOM 4937 C C . VAL D 2 187 ? -2.459 18.202 4.989 1.00 31.71 193 VAL D C 1
ATOM 4938 O O . VAL D 2 187 ? -2.688 17.766 3.860 1.00 26.70 193 VAL D O 1
ATOM 4942 N N . ILE D 2 188 ? -2.467 17.440 6.074 1.00 25.55 194 ILE D N 1
ATOM 4943 C CA . ILE D 2 188 ? -2.853 16.046 6.006 1.00 29.26 194 ILE D CA 1
ATOM 4944 C C . ILE D 2 188 ? -4.213 15.935 6.678 1.00 23.65 194 ILE D C 1
ATOM 4945 O O . ILE D 2 188 ? -4.309 16.028 7.896 1.00 19.84 194 ILE D O 1
ATOM 4950 N N . LYS D 2 189 ? -5.258 15.772 5.880 1.00 21.10 195 LYS D N 1
ATOM 4951 C CA . LYS D 2 189 ? -6.616 15.700 6.415 1.00 19.51 195 LYS D CA 1
ATOM 4952 C C . LYS D 2 189 ? -6.962 14.297 6.888 1.00 29.86 195 LYS D C 1
ATOM 4953 O O . LYS D 2 189 ? -6.499 13.308 6.326 1.00 24.23 195 LYS D O 1
ATOM 4959 N N . SER D 2 190 ? -7.769 14.203 7.936 1.00 23.06 196 SER D N 1
ATOM 4960 C CA . SER D 2 190 ? -8.233 12.898 8.389 1.00 17.67 196 SER D CA 1
ATOM 4961 C C . SER D 2 190 ? -9.190 12.288 7.371 1.00 16.46 196 SER D C 1
ATOM 4962 O O . SER D 2 190 ? -9.741 12.993 6.520 1.00 19.74 196 SER D O 1
ATOM 4965 N N . PRO D 2 191 ? -9.383 10.965 7.445 1.00 23.44 197 PRO D N 1
ATOM 4966 C CA . PRO D 2 191 ? -10.483 10.336 6.708 1.00 25.22 197 PR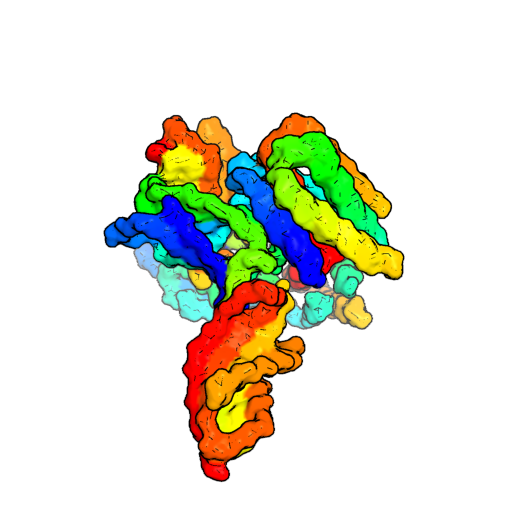O D CA 1
ATOM 4967 C C . PRO D 2 191 ? -11.805 10.970 7.148 1.00 29.06 197 PRO D C 1
ATOM 4968 O O . PRO D 2 191 ? -11.867 11.611 8.211 1.00 24.64 197 PRO D O 1
ATOM 4972 N N . LEU D 2 192 ? -12.850 10.793 6.350 1.00 23.00 198 LEU D N 1
ATOM 4973 C CA . LEU D 2 192 ? -14.151 11.370 6.681 1.00 22.47 198 LEU D CA 1
ATOM 4974 C C . LEU D 2 192 ? -14.943 10.496 7.660 1.00 23.66 198 LEU D C 1
ATOM 4975 O O . LEU D 2 192 ? -14.844 9.258 7.644 1.00 23.97 198 LEU D O 1
ATOM 4980 N N . LYS D 2 193 ? -15.723 11.154 8.514 1.00 23.47 199 LYS D N 1
ATOM 4981 C CA . LYS D 2 193 ? -16.823 10.504 9.218 1.00 25.98 199 LYS D CA 1
ATOM 4982 C C . LYS D 2 193 ? -18.095 11.260 8.847 1.00 26.18 199 LYS D C 1
ATOM 4983 O O . LYS D 2 193 ? -18.147 12.500 8.946 1.00 24.75 199 LYS D O 1
ATOM 4989 N N . CYS D 2 194 ? -19.118 10.537 8.402 1.00 21.01 200 CYS D N 1
ATOM 4990 C CA . CYS D 2 194 ? -20.310 11.207 7.899 1.00 20.18 200 CYS D CA 1
ATOM 4991 C C . CYS D 2 194 ? -21.530 10.784 8.712 1.00 30.08 200 CYS D C 1
ATOM 4992 O O . CYS D 2 194 ? -21.561 9.694 9.292 1.00 29.92 200 CYS D O 1
ATOM 4995 N N . THR D 2 195 ? -22.524 11.658 8.769 1.00 25.32 201 THR D N 1
ATOM 4996 C CA . THR D 2 195 ? -23.740 11.354 9.506 1.00 28.13 201 THR D CA 1
ATOM 4997 C C . THR D 2 195 ? -24.906 12.147 8.945 1.00 32.78 201 THR D C 1
ATOM 4998 O O . THR D 2 195 ? -24.746 13.296 8.499 1.00 26.21 201 THR D O 1
ATOM 5002 N N . LEU D 2 196 ? -26.076 11.513 8.945 1.00 32.68 202 LEU D N 1
ATOM 5003 C CA . LEU D 2 196 ? -27.312 12.148 8.526 1.00 34.37 202 LEU D CA 1
ATOM 5004 C C . LEU D 2 196 ? -28.001 12.610 9.794 1.00 27.51 202 LEU D C 1
ATOM 5005 O O . LEU D 2 196 ? -28.200 11.815 10.716 1.00 30.40 202 LEU D O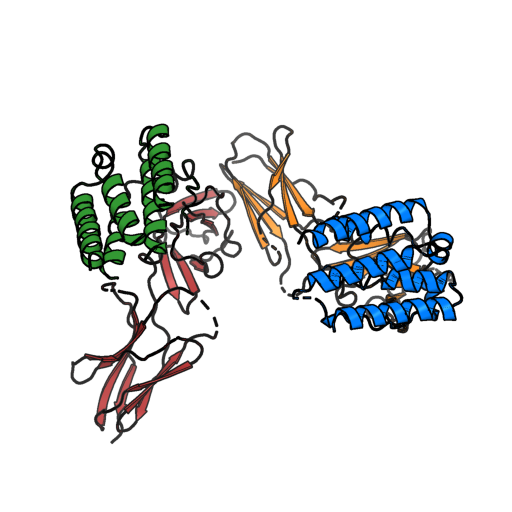 1
ATOM 5010 N N . LEU D 2 197 ? -28.333 13.892 9.879 1.00 31.07 203 LEU D N 1
ATOM 5011 C CA . LEU D 2 197 ? -28.898 14.394 11.123 1.00 31.44 203 LEU D CA 1
ATOM 5012 C C . LEU D 2 197 ? -30.349 13.928 11.247 1.00 40.56 203 LEU D C 1
ATOM 5013 O O . LEU D 2 197 ? -31.103 13.940 10.267 1.00 33.56 203 LEU D O 1
ATOM 5018 N N . PRO D 2 198 ? -30.740 13.507 12.457 1.00 37.55 204 PRO D N 1
ATOM 5019 C CA . PRO D 2 198 ? -32.110 13.045 12.703 1.00 35.60 204 PRO D CA 1
ATOM 5020 C C . PRO D 2 198 ? -33.125 14.137 12.398 1.00 37.72 204 PRO D C 1
ATOM 5021 O O . PRO D 2 198 ? -32.774 15.325 12.363 1.00 36.81 204 PRO D O 1
ATOM 5025 N N . PRO D 2 199 ? -34.380 13.736 12.148 1.00 52.63 205 PRO D N 1
ATOM 5026 C CA . PRO D 2 199 ? -35.470 14.668 11.832 1.00 39.72 205 PRO D CA 1
ATOM 5027 C C . PRO D 2 199 ? -35.780 15.583 13.015 1.00 43.18 205 PRO D C 1
ATOM 5028 O O . PRO D 2 199 ? -36.140 16.760 12.852 1.00 48.36 205 PRO D O 1
#

Solvent-accessible surface area: 31158 Å² total; per-residue (Å²): 113,61,8,16,54,109,1,14,68,16,0,33,109,4,91,142,58,50,4,87,65,0,21,152,10,27,83,66,3,42,13,15,80,140,46,76,132,62,70,72,8,22,27,26,0,1,45,45,1,55,104,16,0,56,53,168,32,0,67,92,20,7,51,138,75,29,7,90,106,0,46,84,21,0,134,84,17,36,62,83,29,147,78,125,162,28,61,90,25,0,116,107,0,7,104,95,0,55,98,11,4,122,127,68,80,67,32,98,12,0,6,2,3,0,5,3,8,0,7,30,0,0,2,34,9,37,137,57,93,25,91,4,2,8,109,89,54,100,1,26,0,34,8,133,51,191,119,162,29,168,107,88,11,70,18,25,0,25,18,5,26,8,9,75,84,84,129,57,103,66,4,91,121,4,46,104,14,81,100,51,87,1,57,0,18,108,41,0,128,33,15,35,19,8,6,0,0,10,0,84,3,99,40,117,81,127,50,74,26,39,82,32,7,8,0,24,38,64,10,26,19,27,32,9,112,10,42,27,58,7,1,82,85,15,0,12,0,58,0,106,13,59,143,211,72,56,29,131,24,55,8,0,0,13,10,51,21,146,72,100,73,109,120,37,121,26,115,102,55,17,77,37,10,48,20,1,67,169,16,102,75,141,9,69,9,16,0,2,0,4,10,45,68,99,104,48,61,104,8,113,92,86,59,35,86,13,82,108,105,12,10,27,84,1,14,58,16,0,35,110,2,87,139,58,54,4,91,60,0,21,165,12,29,84,81,4,45,28,62,108,131,103,42,28,46,3,1,36,52,1,53,107,22,0,61,60,86,55,0,77,87,20,6,49,137,74,30,7,87,110,0,48,82,24,0,133,96,16,43,70,92,63,152,128,120,68,12,43,46,0,10,119,98,0,49,115,15,2,55,131,70,84,83,31,94,16,0,9,1,4,0,5,3,10,0,6,44,0,0,12,64,42,73,101,24,84,23,126,5,6,10,114,94,66,101,2,22,0,34,8,120,50,162,110,161,42,171,100,84,11,62,19,0,0,16,24,5,19,7,9,66,84,88,115,43,87,20,5,66,104,3,16,55,8,79,106,50,88,1,52,0,28,98,39,0,160,37,18,55,14,10,7,0,0,8,0,22,0,13,42,62,76,74,49,83,35,70,17,43,78,36,6,9,1,19,40,65,0,39,12,40,33,13,116,5,76,28,82,21,90,54,77,47,0,43,0,60,0,76,10,60,142,127,31,135,25,50,0,0,0,11,12,54,18,159,75,98,76,111,122,39,116,15,104,23,147,73,67,26,100,44,74,51,74,0,76,175,11,106,56,98,26,76,8,18,0,2,0,7,9,38,44,40,110,47,97,50,62,103,9,110,95,68,66,31,102,0,57,149

Secondary structure (DSSP, 8-state):
-HHHHHHHHHHHHH--S-SGGGGGG-------GGG---HHHHHHHHHHHHHHTTSHHHHHHS-HHHHHHHHHHHHHHHHHHHH--HHHHHHHHHHHHHHHHHHTTT-HHHHHHHHHHHHHHHHHHT-/-EEEEEEETTEEEEEEE-SS--SSPPEEEEEEEESSS-PPPEE-GGGSSBS-SEEE-TTT---SSS-EEEEEEEE---EEEEEEEE-HHHH-EEPPPEEEEEE-SS-EEEEEE---------EEEEEEEETTEEEEE-----SEEEEEE-S--SS-EEEEEEEEE-----PPPPEEEE--/-HHHHHHHHHHHHH--S-SGGGGGG---------HHHHHHHHHHHHTTSHHHHHHS-HHHHHHHHHHHHHHHHHHH--HHHHHHHHHHHHHHHTTT-HHHHHHHHHHHHHHHHHH-/-EEEEEEEETTEEEEEEEESS--SSPPEEEEEEEESSS-PPPEE-GGGSSBS-SEEE-TTT---SSS-EEEEEEEEETTEEEEEEEEEE-HHHH-EEPPPEEEEEE-SS-EEEEEE-------EEEEEEEETTEEEEE-------SEEEEEE-S--TT-EEEEEEEEE-------PPPPEEEEPP-